Protein AF-A0A0D0AQ01-F1 (afdb_monomer_lite)

pLDDT: mean 83.0, std 16.98, range [31.17, 97.81]

Radius of gyration: 23.84 Å; chains: 1; bounding box: 64×57×67 Å

Secondary structure (DSSP, 8-state):
-EE-GGGSGGG-TT---TTTS-HHHHHHHHHHHHHTT---EEEE-S-EE--TT-SSSHHHHHHHTT-B-B-TTSPBPEEEES-----S--TTS---TT-HHHH-EEEE-B-TTSTTHHHHHHHHHHHHT-TTTS---SEEEE-STTT-----PPPPPPP-SPPPPTTS-S--------PPPPTT--TTS-SS----TTSSTTTTS--TT-B-TTS-BHHHHGGGHHHHHHHHHHHHHHHHSTTSPPEEEESS--TTGGGT-EEE--S-BSSHHHHHHHHHHHHIIIIIS---SEE-EET-SBS---HHHHHHHHHHHTTSSS-EE----SSTTPPP--TTSSHHHHHHHHHHHHHHHHTHHHHHHHHHHHHHH---SS-SS-SS-------STT-S-------SS----S--

InterPro domains:
  IPR000322 Glycoside hydrolase family 31, TIM barrel domain [PF01055] (1-365)
  IPR017853 Glycoside hydrolase superfamily [SSF51445] (2-373)
  IPR048395 Glycosyl hydrolase family 31, C-terminal domain [PF21365] (379-410)

Organism: NCBI:txid944289

Sequence (412 aa):
MWNDIDYMQGRRIFTVDPSYFPLPRMREIVQYLHAHNQKYILMADPAVAYAPGEGSGPYDRGTQMDIWMKMPNGSAEFALAWPGKVSGYSPESYIPAHSELLISGVTHCPDWFHPDIQDYWTNKFRLFYNATDGIDIDGAWIDMNEPSNAQQMALPPPRTAPVPDPTTPIFGESPSSLRKRDDGINLLNPPYPIENAAGDLSMKTSWTNATHANGLVEYDTHNLYGTMMSVAARDAMLARRPGLRTLVITRSTFAGAGAHVGKWLGDNFSSWGQYRLSIAGVLGMAGMFQISMVGTDICGYAEIAASTLWAGWAMLGRFYPFMRCMTAHNADTSIGQEFYCWPVIAHAARNVLNVRYRLMYYFFSAFHQANFDSIPVVQALCPSILISPVTEESSTSVTIYLPKHTFHDFQD

Foldseek 3Di:
DEDELQQACQSAPLHGNCPPNNFVVLLVVQVVCVVVVHFYEYEDEQWHADDPDPCPHLNVVCVVLVQFWAFPVRDGFKFWDRRDDPPPDDPPDDDPPLCSVNRTGITTGGFLPRPCVLVSLLVSCLQACPSPHHNPGQAYEYECFLVFGPDADDDDDDDPDDDDDPPPDPDDPDPDDDDDDDPPADQQDGPDDDPDPQGTPPRRHTRQQTAHPVGDGCSVCSLCRQLSVQQSNQVSSCSNPPPDHYAYETDRDDQPSLLRYAYEPPAFAQDLVSLVVQLVVLQCCQPPSVNQQYGYAQSGQADHDDPVSNLLSLQVLLLHSHRHHDQHPHDPPGDGPDQPPDPSSVVSNVVSVVVSVVCVVVSVVLVVCCNPVVRGSDHDQDDDDDDFGDSDPPDPDGDDDDDPDDDDDPVD

Structure (mmCIF, N/CA/C/O backbone):
data_AF-A0A0D0AQ01-F1
#
_entry.id   AF-A0A0D0AQ01-F1
#
loop_
_atom_site.group_PDB
_atom_site.id
_atom_site.type_symbol
_atom_site.label_atom_id
_atom_site.label_alt_id
_atom_site.label_comp_id
_atom_site.label_asym_id
_atom_site.label_entity_id
_atom_site.label_seq_id
_atom_site.pdbx_PDB_ins_code
_atom_site.Cartn_x
_atom_site.Cartn_y
_atom_site.Cartn_z
_atom_site.occupancy
_atom_site.B_iso_or_equiv
_atom_site.auth_seq_id
_atom_site.auth_comp_id
_atom_site.auth_asym_id
_atom_site.auth_atom_id
_atom_site.pdbx_PDB_model_num
ATOM 1 N N . MET A 1 1 ? 4.906 -7.886 12.547 1.00 90.12 1 MET A N 1
ATOM 2 C CA . MET A 1 1 ? 5.955 -6.850 12.606 1.00 90.12 1 MET A CA 1
ATOM 3 C C . MET A 1 1 ? 6.165 -6.322 11.200 1.00 90.12 1 MET A C 1
ATOM 5 O O . MET A 1 1 ? 5.986 -7.098 10.265 1.00 90.12 1 MET A O 1
ATOM 9 N N . TRP A 1 2 ? 6.455 -5.032 11.073 1.00 89.88 2 TRP A N 1
ATOM 10 C CA . TRP A 1 2 ? 6.607 -4.341 9.796 1.00 89.88 2 TRP A CA 1
ATOM 11 C C . TRP A 1 2 ? 7.936 -3.596 9.799 1.00 89.88 2 TRP A C 1
ATOM 13 O O . TRP A 1 2 ? 8.328 -3.093 10.850 1.00 89.88 2 TRP A O 1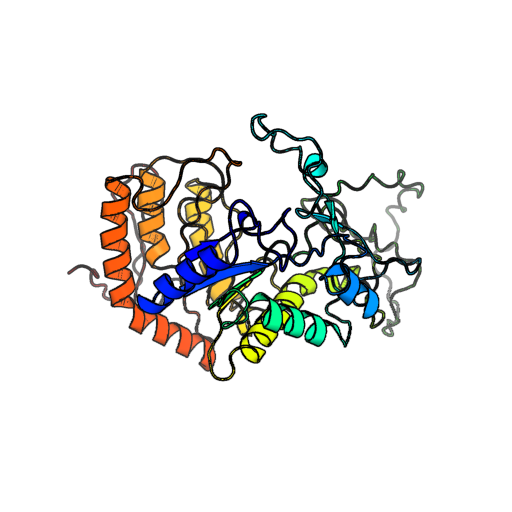
ATOM 23 N N . ASN A 1 3 ? 8.585 -3.512 8.643 1.00 88.00 3 ASN A N 1
ATOM 24 C CA . ASN A 1 3 ? 9.682 -2.576 8.429 1.00 88.00 3 ASN A CA 1
ATOM 25 C C . ASN A 1 3 ? 9.366 -1.717 7.203 1.00 88.00 3 ASN A C 1
ATOM 27 O O . ASN A 1 3 ? 8.941 -2.243 6.167 1.00 88.00 3 ASN A O 1
ATOM 31 N N . ASP A 1 4 ? 9.591 -0.418 7.364 1.00 84.88 4 ASP A N 1
ATOM 32 C CA . ASP A 1 4 ? 9.573 0.595 6.310 1.00 84.88 4 ASP A CA 1
ATOM 33 C C . ASP A 1 4 ? 10.855 0.507 5.450 1.00 84.88 4 ASP A C 1
ATOM 35 O O . ASP A 1 4 ? 11.637 -0.432 5.607 1.00 84.88 4 ASP A O 1
ATOM 39 N N . ILE A 1 5 ? 11.119 1.464 4.557 1.00 83.50 5 ILE A N 1
ATOM 40 C CA . ILE A 1 5 ? 12.296 1.525 3.670 1.00 83.50 5 ILE A CA 1
ATOM 41 C C . ILE A 1 5 ? 13.656 1.401 4.375 1.00 83.50 5 ILE A C 1
ATOM 43 O O . ILE A 1 5 ? 14.656 1.141 3.704 1.00 83.50 5 ILE A O 1
ATOM 47 N N . ASP A 1 6 ? 13.734 1.554 5.699 1.00 81.12 6 ASP A N 1
ATOM 48 C CA . ASP A 1 6 ? 14.983 1.497 6.469 1.00 81.12 6 ASP A CA 1
ATOM 49 C C . ASP A 1 6 ? 15.759 0.196 6.280 1.00 81.12 6 ASP A C 1
ATOM 51 O O . ASP A 1 6 ? 16.991 0.201 6.313 1.00 81.12 6 ASP A O 1
ATOM 55 N N . TYR A 1 7 ? 15.056 -0.919 6.044 1.00 84.38 7 TYR A N 1
ATOM 56 C CA . TYR A 1 7 ? 15.716 -2.207 5.836 1.00 84.38 7 TYR A CA 1
ATOM 57 C C . TYR A 1 7 ? 16.525 -2.254 4.538 1.00 84.38 7 TYR A C 1
ATOM 59 O O . TYR A 1 7 ? 17.407 -3.102 4.409 1.00 84.38 7 TYR A O 1
ATOM 67 N N . MET A 1 8 ? 16.225 -1.387 3.570 1.00 85.62 8 MET A N 1
ATOM 68 C CA . MET A 1 8 ? 16.802 -1.410 2.232 1.00 85.62 8 MET A CA 1
ATOM 69 C C . MET A 1 8 ? 18.134 -0.653 2.175 1.00 85.62 8 MET A C 1
ATOM 71 O O . MET A 1 8 ? 18.255 0.493 2.621 1.00 85.62 8 MET A O 1
ATOM 75 N N . GLN A 1 9 ? 19.126 -1.235 1.498 1.00 83.62 9 GLN A N 1
ATOM 76 C CA . GLN A 1 9 ? 20.416 -0.584 1.285 1.00 83.62 9 GLN A CA 1
ATOM 77 C C . GLN A 1 9 ? 20.253 0.625 0.361 1.00 83.62 9 GLN A C 1
ATOM 79 O O . GLN A 1 9 ? 20.014 0.475 -0.840 1.00 83.62 9 GLN A O 1
ATOM 84 N N . GLY A 1 10 ? 20.404 1.830 0.915 1.00 76.94 10 GLY A N 1
ATOM 85 C CA . GLY A 1 10 ? 20.182 3.067 0.163 1.00 76.94 10 GLY A CA 1
ATOM 86 C C . GLY A 1 10 ? 18.766 3.165 -0.411 1.00 76.94 10 GLY A C 1
ATOM 87 O O . GLY A 1 10 ? 18.600 3.732 -1.487 1.00 76.94 10 GLY A O 1
ATOM 88 N N . ARG A 1 11 ? 17.772 2.567 0.272 1.00 82.19 11 ARG A N 1
ATOM 89 C CA . ARG A 1 11 ? 16.348 2.603 -0.106 1.00 82.19 11 ARG A CA 1
ATOM 90 C C . ARG A 1 11 ? 16.062 1.944 -1.461 1.00 82.19 11 ARG A C 1
ATOM 92 O O . ARG A 1 11 ? 15.076 2.234 -2.122 1.00 82.19 11 ARG A O 1
ATOM 99 N N . ARG A 1 12 ? 16.946 1.039 -1.896 1.00 85.62 12 ARG A N 1
ATOM 100 C CA . ARG A 1 12 ? 16.795 0.278 -3.141 1.00 85.62 12 ARG A CA 1
ATOM 101 C C . ARG A 1 12 ? 15.982 -0.985 -2.885 1.00 85.62 12 ARG A C 1
ATOM 103 O O . ARG A 1 12 ? 16.380 -1.820 -2.069 1.00 85.62 12 ARG A O 1
ATOM 110 N N . ILE A 1 13 ? 14.889 -1.160 -3.621 1.00 90.56 13 ILE A N 1
ATOM 111 C CA . ILE A 1 13 ? 14.048 -2.355 -3.506 1.00 90.56 13 ILE A CA 1
ATOM 112 C C . ILE A 1 13 ? 14.848 -3.642 -3.753 1.00 90.56 13 ILE A C 1
ATOM 114 O O . ILE A 1 13 ? 15.811 -3.660 -4.522 1.00 90.56 13 ILE A O 1
ATOM 118 N N . PHE A 1 14 ? 14.432 -4.731 -3.105 1.00 92.88 14 PHE A N 1
ATOM 119 C CA . PHE A 1 14 ? 15.094 -6.042 -3.173 1.00 92.88 14 PHE A CA 1
ATOM 120 C C . PHE A 1 14 ? 16.563 -6.040 -2.716 1.00 92.88 14 PHE A C 1
ATOM 122 O O . PHE A 1 14 ? 17.370 -6.845 -3.184 1.00 92.88 14 PHE A O 1
ATOM 129 N N . THR A 1 15 ? 16.909 -5.154 -1.782 1.00 90.50 15 THR A N 1
ATOM 130 C CA . THR A 1 15 ? 18.204 -5.143 -1.093 1.00 90.50 15 THR A CA 1
ATOM 131 C C . THR A 1 15 ? 18.003 -5.097 0.419 1.00 90.50 15 THR A C 1
ATOM 133 O O . THR A 1 15 ? 16.916 -4.776 0.899 1.00 90.50 15 THR A O 1
ATOM 136 N N . VAL A 1 16 ? 19.055 -5.417 1.172 1.00 88.56 16 VAL A N 1
ATOM 137 C CA . VAL A 1 16 ? 19.095 -5.249 2.629 1.00 88.56 16 VAL A CA 1
ATOM 138 C C . VAL A 1 16 ? 20.312 -4.426 3.015 1.00 88.56 16 VAL A C 1
ATOM 140 O O . VAL A 1 16 ? 21.391 -4.633 2.457 1.00 88.56 16 VAL A O 1
ATOM 143 N N . ASP A 1 17 ? 20.159 -3.503 3.958 1.00 85.00 17 ASP A N 1
ATOM 144 C CA . ASP A 1 17 ? 21.281 -2.745 4.496 1.00 85.00 17 ASP A CA 1
ATOM 145 C C . ASP A 1 17 ? 22.191 -3.678 5.318 1.00 85.00 17 ASP A C 1
ATOM 147 O O . ASP A 1 17 ? 21.757 -4.216 6.338 1.00 85.00 17 ASP A O 1
ATOM 151 N N . PRO A 1 18 ? 23.453 -3.902 4.914 1.00 82.75 18 PRO A N 1
ATOM 152 C CA . PRO A 1 18 ? 24.321 -4.860 5.592 1.00 82.75 18 PRO A CA 1
ATOM 153 C C . PRO A 1 18 ? 24.793 -4.386 6.974 1.00 82.75 18 PRO A C 1
ATOM 155 O O . PRO A 1 18 ? 25.245 -5.213 7.765 1.00 82.75 18 PRO A O 1
ATOM 158 N N . SER A 1 19 ? 24.714 -3.086 7.263 1.00 80.00 19 SER A N 1
ATOM 159 C CA . SER A 1 19 ? 25.162 -2.495 8.525 1.00 80.00 19 SER A CA 1
ATOM 160 C C . SER A 1 19 ? 24.052 -2.521 9.571 1.00 80.00 19 SER A C 1
ATOM 162 O O . SER A 1 19 ? 24.294 -2.910 10.712 1.00 80.00 19 SER A O 1
ATOM 164 N N . TYR A 1 20 ? 22.836 -2.132 9.182 1.00 77.75 20 TYR A N 1
ATOM 165 C CA . TYR A 1 20 ? 21.701 -1.991 10.099 1.00 77.75 20 TYR A CA 1
ATOM 166 C C . TYR A 1 20 ? 20.752 -3.195 10.076 1.00 77.75 20 TYR A C 1
ATOM 168 O O . TYR A 1 20 ? 20.225 -3.581 11.119 1.00 77.75 20 TYR A O 1
ATOM 176 N N . PHE A 1 21 ? 20.574 -3.830 8.915 1.00 88.88 21 PHE A N 1
ATOM 177 C CA . PHE A 1 21 ? 19.630 -4.933 8.704 1.00 88.88 21 PHE A CA 1
ATOM 178 C C . PHE A 1 21 ? 20.293 -6.144 8.016 1.00 88.88 21 PHE A C 1
ATOM 180 O O . PHE A 1 21 ? 19.792 -6.638 7.000 1.00 88.88 21 PHE A O 1
ATOM 187 N N . PRO A 1 22 ? 21.421 -6.667 8.545 1.00 89.69 22 PRO A N 1
ATOM 188 C CA . PRO A 1 22 ? 22.139 -7.762 7.904 1.00 89.69 22 PRO A CA 1
ATOM 189 C C . PRO A 1 22 ? 21.241 -8.994 7.745 1.00 89.69 22 PRO A C 1
ATOM 191 O O . PRO A 1 22 ? 20.585 -9.430 8.696 1.00 89.69 22 PRO A O 1
ATOM 194 N N . LEU A 1 23 ? 21.258 -9.594 6.548 1.00 91.38 23 LEU A N 1
ATOM 195 C CA . LEU A 1 23 ? 20.363 -10.696 6.173 1.00 91.38 23 LEU A CA 1
ATOM 196 C C . LEU A 1 23 ? 20.296 -11.836 7.210 1.00 91.38 23 LEU A C 1
ATOM 198 O O . LEU A 1 23 ? 19.182 -12.243 7.540 1.00 91.38 23 LEU A O 1
ATOM 202 N N . PRO A 1 24 ? 21.414 -12.338 7.785 1.00 92.62 24 PRO A N 1
ATOM 203 C CA . PRO A 1 24 ? 21.339 -13.391 8.799 1.00 92.62 24 PRO A CA 1
ATOM 204 C C . PRO A 1 24 ? 20.508 -12.991 10.026 1.00 92.62 24 PRO A C 1
ATOM 206 O O . PRO A 1 24 ? 19.704 -13.786 10.502 1.00 92.62 24 PRO A O 1
ATOM 209 N N . ARG A 1 25 ? 20.627 -11.740 10.492 1.00 91.50 25 ARG A N 1
ATOM 210 C CA . ARG A 1 25 ? 19.858 -11.235 11.641 1.00 91.50 25 ARG A CA 1
ATOM 211 C C . ARG A 1 25 ? 18.390 -11.033 11.308 1.00 91.50 25 ARG A C 1
ATOM 213 O O . ARG A 1 25 ? 17.532 -11.396 12.104 1.00 91.50 25 ARG A O 1
ATOM 220 N N . MET A 1 26 ? 18.090 -10.520 10.117 1.00 93.94 26 MET A N 1
ATOM 221 C CA . MET A 1 26 ? 16.706 -10.404 9.650 1.00 93.94 26 MET A CA 1
ATOM 222 C C . MET A 1 26 ? 16.022 -11.770 9.611 1.00 93.94 26 MET A C 1
ATOM 224 O O . MET A 1 26 ? 14.886 -11.912 10.056 1.00 93.94 26 MET A O 1
ATOM 228 N N . ARG A 1 27 ? 16.736 -12.802 9.157 1.00 95.19 27 ARG A N 1
ATOM 229 C CA . ARG A 1 27 ? 16.229 -14.176 9.144 1.00 95.19 27 ARG A CA 1
ATOM 230 C C . ARG A 1 27 ? 16.009 -14.740 10.543 1.00 95.19 27 ARG A C 1
ATOM 232 O O . ARG A 1 27 ? 14.974 -15.360 10.760 1.00 95.19 27 ARG A O 1
ATOM 239 N N . GLU A 1 28 ? 16.919 -14.499 11.487 1.00 94.75 28 GLU A N 1
ATOM 240 C CA . GLU A 1 28 ? 16.725 -14.874 12.897 1.00 94.75 28 GLU A CA 1
ATOM 241 C C . GLU A 1 28 ? 15.458 -14.229 13.482 1.00 94.75 28 GLU A C 1
ATOM 243 O O . GLU A 1 28 ? 14.661 -14.911 14.128 1.00 94.75 28 GLU A O 1
ATOM 248 N N . ILE A 1 29 ? 15.226 -12.939 13.208 1.00 94.69 29 ILE A N 1
ATOM 249 C CA . ILE A 1 29 ? 14.021 -12.221 13.649 1.00 94.69 29 ILE A CA 1
ATOM 250 C C . ILE A 1 29 ? 12.768 -12.854 13.041 1.00 94.69 29 ILE A C 1
ATOM 252 O O . ILE A 1 29 ? 11.823 -13.159 13.764 1.00 94.69 29 ILE A O 1
ATOM 256 N N . VAL A 1 30 ? 12.753 -13.094 11.730 1.00 96.38 30 VAL A N 1
ATOM 257 C CA . VAL A 1 30 ? 11.602 -13.703 11.047 1.00 96.38 30 VAL A CA 1
ATOM 258 C C . VAL A 1 30 ? 11.320 -15.109 11.576 1.00 96.38 30 VAL A C 1
ATOM 260 O O . VAL A 1 30 ? 10.174 -15.421 11.891 1.00 96.38 30 VAL A O 1
ATOM 263 N N . GLN A 1 31 ? 12.353 -15.932 11.762 1.00 95.94 31 GLN A N 1
ATOM 264 C CA . GLN A 1 31 ? 12.218 -17.268 12.346 1.00 95.94 31 GLN A CA 1
ATOM 265 C C . GLN A 1 31 ? 11.660 -17.211 13.768 1.00 95.94 31 GLN A C 1
ATOM 267 O O . GLN A 1 31 ? 10.770 -17.991 14.106 1.00 95.94 31 GLN A O 1
ATOM 272 N N . TYR A 1 32 ? 12.132 -16.269 14.589 1.00 97.44 32 TYR A N 1
ATOM 273 C CA . TYR A 1 32 ? 11.589 -16.043 15.923 1.00 97.44 32 TYR A CA 1
ATOM 274 C C . TYR A 1 32 ? 10.103 -15.668 15.861 1.00 97.44 32 TYR A C 1
ATOM 276 O O . TYR A 1 32 ? 9.296 -16.278 16.562 1.00 97.44 32 TYR A O 1
ATOM 284 N N . LEU A 1 33 ? 9.720 -14.722 14.997 1.00 97.50 33 LEU A N 1
ATOM 285 C CA . LEU A 1 33 ? 8.322 -14.320 14.817 1.00 97.50 33 LEU A CA 1
ATOM 286 C C . LEU A 1 33 ? 7.455 -15.519 14.406 1.00 97.50 33 LEU A C 1
ATOM 288 O O . LEU A 1 33 ? 6.416 -15.770 15.017 1.00 97.50 33 LEU A O 1
ATOM 292 N N . HIS A 1 34 ? 7.892 -16.300 13.418 1.00 96.81 34 HIS A N 1
ATOM 293 C CA . HIS A 1 34 ? 7.161 -17.477 12.946 1.00 96.81 34 HIS A CA 1
ATOM 294 C C . HIS A 1 34 ? 7.027 -18.558 14.020 1.00 96.81 34 HIS A C 1
ATOM 296 O O . HIS A 1 34 ? 5.939 -19.110 14.179 1.00 96.81 34 HIS A O 1
ATOM 302 N N . ALA A 1 35 ? 8.076 -18.803 14.811 1.00 97.81 35 ALA A N 1
ATOM 303 C CA . ALA A 1 35 ? 8.041 -19.740 15.937 1.00 97.81 35 ALA A CA 1
ATOM 304 C C . ALA A 1 35 ? 7.050 -19.324 17.043 1.00 97.81 35 ALA A C 1
ATOM 306 O O . ALA A 1 35 ? 6.582 -20.174 17.798 1.00 97.81 35 ALA A O 1
ATOM 307 N N . HIS A 1 36 ? 6.686 -18.038 17.111 1.00 97.81 36 HIS A N 1
ATOM 308 C CA . HIS A 1 36 ? 5.729 -17.482 18.074 1.00 97.81 36 HIS A CA 1
ATOM 309 C C . HIS A 1 36 ? 4.366 -17.143 17.445 1.00 97.81 36 HIS A C 1
ATOM 311 O O . HIS A 1 36 ? 3.609 -16.345 17.998 1.00 97.81 36 HIS A O 1
ATOM 317 N N . ASN A 1 37 ? 4.025 -17.748 16.299 1.00 96.44 37 ASN A N 1
ATOM 318 C CA . ASN A 1 37 ? 2.776 -17.506 15.560 1.00 96.44 37 ASN A CA 1
ATOM 319 C C . ASN A 1 37 ? 2.558 -16.034 15.156 1.00 96.44 37 ASN A C 1
ATOM 321 O O . ASN A 1 37 ? 1.427 -15.595 14.941 1.00 96.44 37 ASN A O 1
ATOM 325 N N . GLN A 1 38 ? 3.637 -15.266 15.030 1.00 96.62 38 GLN A N 1
ATOM 326 C CA . GLN A 1 38 ? 3.623 -13.902 14.520 1.00 96.62 38 GLN A CA 1
ATOM 327 C C . GLN A 1 38 ? 3.947 -13.893 13.022 1.00 96.62 38 GLN A C 1
ATOM 329 O O . GLN A 1 38 ? 4.363 -14.894 12.438 1.00 96.62 38 GLN A O 1
ATOM 334 N N . LYS A 1 39 ? 3.687 -12.750 12.385 1.00 96.19 39 LYS A N 1
ATOM 335 C CA . LYS A 1 39 ? 3.800 -12.558 10.936 1.00 96.19 39 LYS A CA 1
ATOM 336 C C . LYS A 1 39 ? 4.698 -11.378 10.610 1.00 96.19 39 LYS A C 1
ATOM 338 O O . LYS A 1 39 ? 4.761 -10.418 11.393 1.00 96.19 39 LYS A O 1
ATOM 343 N N . TYR A 1 40 ? 5.355 -11.441 9.460 1.00 96.06 40 TYR A N 1
ATOM 344 C CA . TYR A 1 40 ? 6.281 -10.411 9.002 1.00 96.06 40 TYR A CA 1
ATOM 345 C C . TYR A 1 40 ? 5.846 -9.801 7.668 1.00 96.06 40 TYR A C 1
ATOM 347 O O . TYR A 1 40 ? 5.488 -10.528 6.746 1.00 96.06 40 TYR A O 1
ATOM 355 N N . ILE A 1 41 ? 5.830 -8.473 7.573 1.00 95.50 41 ILE A N 1
ATOM 356 C CA . ILE A 1 41 ? 5.405 -7.736 6.376 1.00 95.50 41 ILE A CA 1
ATOM 357 C C . ILE A 1 41 ? 6.484 -6.709 6.038 1.00 95.50 41 ILE A C 1
ATOM 359 O O . ILE A 1 41 ? 6.983 -6.027 6.930 1.00 95.50 41 ILE A O 1
ATOM 363 N N . LEU A 1 42 ? 6.836 -6.607 4.758 1.00 94.19 42 LEU A N 1
ATOM 364 C CA . LEU A 1 42 ? 7.813 -5.640 4.260 1.00 94.19 42 LEU A CA 1
ATOM 365 C C . LEU A 1 42 ? 7.202 -4.729 3.205 1.00 94.19 42 LEU A C 1
ATOM 367 O O . LEU A 1 42 ? 6.334 -5.162 2.440 1.00 94.19 42 LEU A O 1
ATOM 371 N N . MET A 1 43 ? 7.704 -3.496 3.159 1.00 90.06 43 MET A N 1
ATOM 372 C CA . MET A 1 43 ? 7.388 -2.548 2.099 1.00 90.06 43 MET A CA 1
ATOM 373 C C . MET A 1 43 ? 8.168 -2.819 0.810 1.00 90.06 43 MET A C 1
ATOM 375 O O . MET A 1 43 ? 9.323 -3.252 0.861 1.00 90.06 43 MET A O 1
ATOM 379 N N . ALA A 1 44 ? 7.551 -2.532 -0.333 1.00 90.56 44 ALA A N 1
ATOM 380 C CA . ALA A 1 44 ? 8.187 -2.445 -1.639 1.00 90.56 44 ALA A CA 1
ATOM 381 C C . ALA A 1 44 ? 7.566 -1.308 -2.470 1.00 90.56 44 ALA A C 1
ATOM 383 O O . ALA A 1 44 ? 6.354 -1.288 -2.688 1.00 90.56 44 ALA A O 1
ATOM 384 N N . ASP A 1 45 ? 8.419 -0.422 -2.981 1.00 91.06 45 ASP A N 1
ATOM 385 C CA . ASP A 1 45 ? 8.041 0.678 -3.874 1.00 91.06 45 ASP A CA 1
ATOM 386 C C . ASP A 1 45 ? 8.114 0.252 -5.353 1.00 91.06 45 ASP A C 1
ATOM 388 O O . ASP A 1 45 ? 8.829 -0.701 -5.690 1.00 91.06 45 ASP A O 1
ATOM 392 N N . PRO A 1 46 ? 7.416 0.941 -6.277 1.00 90.94 46 PRO A N 1
ATOM 393 C CA . PRO A 1 46 ? 7.574 0.706 -7.714 1.00 90.94 46 PRO A CA 1
ATOM 394 C C . PRO A 1 46 ? 8.933 1.174 -8.235 1.00 90.94 46 PRO A C 1
ATOM 396 O O . PRO A 1 46 ? 9.434 0.638 -9.219 1.00 90.94 46 PRO A O 1
ATOM 399 N N . ALA A 1 47 ? 9.517 2.189 -7.599 1.00 87.75 47 ALA A N 1
ATOM 400 C CA . ALA A 1 47 ? 10.653 2.921 -8.128 1.00 87.75 47 ALA A CA 1
ATOM 401 C C . ALA A 1 47 ? 11.939 2.077 -8.075 1.00 87.75 47 ALA A C 1
ATOM 403 O O . ALA A 1 47 ? 12.505 1.819 -7.009 1.00 87.75 47 ALA A O 1
ATOM 404 N N . VAL A 1 48 ? 12.436 1.655 -9.242 1.00 91.56 48 VAL A N 1
ATOM 405 C CA . VAL A 1 48 ? 13.680 0.884 -9.345 1.00 91.56 48 VAL A CA 1
ATOM 406 C C . VAL A 1 48 ? 14.862 1.832 -9.486 1.00 91.56 48 VAL A C 1
ATOM 408 O O . VAL A 1 48 ? 14.970 2.544 -10.479 1.00 91.56 48 VAL A O 1
ATOM 411 N N . ALA A 1 49 ? 15.772 1.819 -8.512 1.00 87.75 49 ALA A N 1
ATOM 412 C CA . ALA A 1 49 ? 16.987 2.635 -8.518 1.00 87.75 49 ALA A CA 1
ATOM 413 C C . ALA A 1 49 ? 17.817 2.451 -9.796 1.00 87.75 49 ALA A C 1
ATOM 415 O O . ALA A 1 49 ? 18.103 1.318 -10.177 1.00 87.75 49 ALA A O 1
ATOM 416 N N . TYR A 1 50 ? 18.289 3.540 -10.400 1.00 85.62 50 TYR A N 1
ATOM 417 C CA . TYR A 1 50 ? 19.301 3.482 -11.452 1.00 85.62 50 TYR A CA 1
ATOM 418 C C . TYR A 1 50 ? 20.629 2.980 -10.864 1.00 85.62 50 TYR A C 1
ATOM 420 O O . TYR A 1 50 ? 21.316 3.693 -10.128 1.00 85.62 50 TYR A O 1
ATOM 428 N N . ALA A 1 51 ? 20.985 1.734 -11.172 1.00 83.75 51 ALA A N 1
ATOM 429 C CA . ALA A 1 51 ? 22.170 1.063 -10.639 1.00 83.75 51 ALA A CA 1
ATOM 430 C C . ALA A 1 51 ? 22.767 0.098 -11.683 1.00 83.75 51 ALA A C 1
ATOM 432 O O . ALA A 1 51 ? 22.612 -1.118 -11.557 1.00 83.75 51 ALA A O 1
ATOM 433 N N . PRO A 1 52 ? 23.405 0.621 -12.748 1.00 84.06 52 PRO A N 1
ATOM 434 C CA . PRO A 1 52 ? 23.999 -0.208 -13.790 1.00 84.06 52 PRO A CA 1
ATOM 435 C C . PRO A 1 52 ? 25.225 -0.979 -13.288 1.00 84.06 52 PRO A C 1
ATOM 437 O O . PRO A 1 52 ? 26.047 -0.438 -12.545 1.00 84.06 52 PRO A O 1
ATOM 440 N N . GLY A 1 53 ? 25.409 -2.203 -13.786 1.00 81.88 53 GLY A N 1
ATOM 441 C CA . GLY A 1 53 ? 26.638 -2.982 -13.587 1.00 81.88 53 GLY A CA 1
ATOM 442 C C . GLY A 1 53 ? 26.639 -3.895 -12.358 1.00 81.88 53 GLY A C 1
ATOM 443 O O . GLY A 1 53 ? 27.694 -4.394 -11.970 1.00 81.88 53 GLY A O 1
ATOM 444 N N . GLU A 1 54 ? 25.473 -4.150 -11.766 1.00 82.00 54 GLU A N 1
ATOM 445 C CA . GLU A 1 54 ? 25.255 -5.131 -10.693 1.00 82.00 54 GLU A CA 1
ATOM 446 C C . GLU A 1 54 ? 24.940 -6.545 -11.234 1.00 82.00 54 GLU A C 1
ATOM 448 O O . GLU A 1 54 ? 24.768 -7.506 -10.480 1.00 82.00 54 GLU A O 1
ATOM 453 N N . GLY A 1 55 ? 24.851 -6.698 -12.556 1.00 78.94 55 GLY A N 1
ATOM 454 C CA . GLY A 1 55 ? 24.624 -7.949 -13.272 1.00 78.94 55 GLY A CA 1
ATOM 455 C C . GLY A 1 55 ? 23.175 -8.427 -13.185 1.00 78.94 55 GLY A C 1
ATOM 456 O O . GLY A 1 55 ? 22.412 -8.296 -14.140 1.00 78.94 55 GLY A O 1
ATOM 457 N N . SER A 1 56 ? 22.795 -9.014 -12.046 1.00 75.88 56 SER A N 1
ATOM 458 C CA . SER A 1 56 ? 21.449 -9.577 -11.802 1.00 75.88 56 SER A CA 1
ATOM 459 C C . SER A 1 56 ? 20.556 -8.692 -10.923 1.00 75.88 56 SER A C 1
ATOM 461 O O . SER A 1 56 ? 19.448 -9.093 -10.539 1.00 75.88 56 SER A O 1
ATOM 463 N N . GLY A 1 57 ? 21.021 -7.473 -10.628 1.00 87.31 57 GLY A N 1
ATOM 464 C CA . GLY A 1 57 ? 20.290 -6.474 -9.856 1.00 87.31 57 GLY A CA 1
ATOM 465 C C . GLY A 1 57 ? 18.919 -6.131 -10.462 1.00 87.31 57 GLY A C 1
ATOM 466 O O . GLY A 1 57 ? 18.621 -6.491 -11.608 1.00 87.31 57 GLY A O 1
ATOM 467 N N . PRO A 1 58 ? 18.023 -5.491 -9.693 1.00 92.38 58 PRO A N 1
ATOM 468 C CA . PRO A 1 58 ? 16.714 -5.059 -10.187 1.00 92.38 58 PRO A CA 1
ATOM 469 C C . PRO A 1 58 ? 16.803 -4.242 -11.484 1.00 92.38 58 PRO A C 1
ATOM 471 O O . PRO A 1 58 ? 16.178 -4.602 -12.480 1.00 92.38 58 PRO A O 1
ATOM 474 N N . TYR A 1 59 ? 17.667 -3.226 -11.510 1.00 91.81 59 TYR A N 1
ATOM 475 C CA . TYR A 1 59 ? 17.841 -2.342 -12.661 1.00 91.81 59 TYR A CA 1
ATOM 476 C C . TYR A 1 59 ? 18.370 -3.056 -13.911 1.00 91.81 59 TYR A C 1
ATOM 478 O O . TYR A 1 59 ? 17.760 -2.967 -14.977 1.00 91.81 59 TYR A O 1
ATOM 486 N N . ASP A 1 60 ? 19.475 -3.798 -13.793 1.00 91.94 60 ASP A N 1
ATOM 487 C CA . ASP A 1 60 ? 20.083 -4.467 -14.947 1.00 91.94 60 ASP A CA 1
ATOM 488 C C . ASP A 1 60 ? 19.136 -5.502 -15.556 1.00 91.94 60 ASP A C 1
ATOM 490 O O . ASP A 1 60 ? 19.003 -5.583 -16.777 1.00 91.94 60 ASP A O 1
ATOM 494 N N . ARG A 1 61 ? 18.420 -6.264 -14.716 1.00 93.50 61 ARG A N 1
ATOM 495 C CA . ARG A 1 61 ? 17.464 -7.259 -15.205 1.00 93.50 61 ARG A CA 1
ATOM 496 C C . ARG A 1 61 ? 16.239 -6.612 -15.846 1.00 93.50 61 ARG A C 1
ATOM 498 O O . ARG A 1 61 ? 15.810 -7.086 -16.892 1.00 93.50 61 ARG A O 1
ATOM 505 N N . GLY A 1 62 ? 15.698 -5.550 -15.251 1.00 94.19 62 GLY A N 1
ATOM 506 C CA . GLY A 1 62 ? 14.567 -4.834 -15.837 1.00 94.19 62 GLY A CA 1
ATOM 507 C C . GLY A 1 62 ? 14.934 -4.168 -17.166 1.00 94.19 62 GLY A C 1
ATOM 508 O O . GLY A 1 62 ? 14.181 -4.248 -18.129 1.00 94.19 62 GLY A O 1
ATOM 509 N N . THR A 1 63 ? 16.152 -3.633 -17.272 1.00 93.56 63 THR A N 1
ATOM 510 C CA . THR A 1 63 ? 16.676 -3.057 -18.520 1.00 93.56 63 THR A CA 1
ATOM 511 C C . THR A 1 63 ? 16.904 -4.119 -19.595 1.00 93.56 63 THR A C 1
ATOM 513 O O . THR A 1 63 ? 16.576 -3.887 -20.751 1.00 93.56 63 THR A O 1
ATOM 516 N N . GLN A 1 64 ? 17.406 -5.306 -19.237 1.00 94.00 64 GLN A N 1
ATOM 517 C CA . GLN A 1 64 ? 17.534 -6.432 -20.177 1.00 94.00 64 GLN A CA 1
ATOM 518 C C . GLN A 1 64 ? 16.185 -6.910 -20.727 1.00 94.00 64 GLN A C 1
ATOM 520 O O . GLN A 1 64 ? 16.136 -7.415 -21.844 1.00 94.00 64 GLN A O 1
ATOM 525 N N . MET A 1 65 ? 15.122 -6.805 -19.927 1.00 95.12 65 MET A N 1
ATOM 526 C CA . MET A 1 65 ? 13.765 -7.221 -20.295 1.00 95.12 65 MET A CA 1
ATOM 527 C C . MET A 1 65 ? 12.937 -6.084 -20.911 1.00 95.12 65 MET A C 1
ATOM 529 O O . MET A 1 65 ? 11.791 -6.310 -21.269 1.00 95.12 65 MET A O 1
ATOM 533 N N . ASP A 1 66 ? 13.505 -4.881 -21.011 1.00 95.12 66 ASP A N 1
ATOM 534 C CA . ASP A 1 66 ? 12.864 -3.674 -21.540 1.00 95.12 66 ASP A CA 1
ATOM 535 C C . ASP A 1 66 ? 11.517 -3.291 -20.887 1.00 95.12 66 ASP A C 1
ATOM 537 O O . ASP A 1 66 ? 10.641 -2.702 -21.511 1.00 95.12 66 ASP A O 1
ATOM 541 N N . ILE A 1 67 ? 11.364 -3.571 -19.589 1.00 95.94 67 ILE A N 1
ATOM 542 C CA . ILE A 1 67 ? 10.093 -3.436 -18.845 1.00 95.94 67 ILE A CA 1
ATOM 543 C C . ILE A 1 67 ? 9.817 -2.028 -18.282 1.00 95.94 67 ILE A C 1
ATOM 545 O O . ILE A 1 67 ? 9.059 -1.881 -17.323 1.00 95.94 67 ILE A O 1
ATOM 549 N N . TRP A 1 68 ? 10.475 -0.992 -18.795 1.00 95.06 68 TRP A N 1
ATOM 550 C CA . TRP A 1 68 ? 10.311 0.380 -18.300 1.00 95.06 68 TRP A CA 1
ATOM 551 C C . TRP A 1 68 ? 9.278 1.134 -19.131 1.00 95.06 68 TRP A C 1
ATOM 553 O O . TRP A 1 68 ? 9.272 0.995 -20.355 1.00 95.06 68 TRP A O 1
ATOM 563 N N . MET A 1 69 ? 8.490 2.006 -18.494 1.00 94.44 69 MET A N 1
ATOM 564 C CA . MET A 1 69 ? 7.706 3.001 -19.236 1.00 94.44 69 MET A CA 1
ATOM 565 C C . MET A 1 69 ? 8.639 3.850 -20.110 1.00 94.44 69 MET A C 1
ATOM 567 O O . MET A 1 69 ? 9.806 4.070 -19.763 1.00 94.44 69 MET A O 1
ATOM 571 N N . LYS A 1 70 ? 8.164 4.288 -21.278 1.00 92.19 70 LYS A N 1
ATOM 572 C CA . LYS A 1 70 ? 8.995 4.953 -22.291 1.00 92.19 70 LYS A CA 1
ATOM 573 C C . LYS A 1 70 ? 8.544 6.380 -22.540 1.00 92.19 70 LYS A C 1
ATOM 575 O O . LYS A 1 70 ? 7.370 6.638 -22.778 1.00 92.19 70 LYS A O 1
ATOM 580 N N . MET A 1 71 ? 9.493 7.305 -22.592 1.00 89.44 71 MET A N 1
ATOM 581 C CA . MET A 1 71 ? 9.251 8.659 -23.086 1.00 89.44 71 MET A CA 1
ATOM 582 C C . MET A 1 71 ? 9.047 8.650 -24.614 1.00 89.44 71 MET A C 1
ATOM 584 O O . MET A 1 71 ? 9.522 7.732 -25.285 1.00 89.44 71 MET A O 1
ATOM 588 N N . PRO A 1 72 ? 8.431 9.691 -25.213 1.00 83.25 72 PRO A N 1
ATOM 589 C CA . PRO A 1 72 ? 8.185 9.751 -26.663 1.00 83.25 72 PRO A CA 1
ATOM 590 C C . PRO A 1 72 ? 9.429 9.621 -27.559 1.00 83.25 72 PRO A C 1
ATOM 592 O O . PRO A 1 72 ? 9.321 9.285 -28.733 1.00 83.25 72 PRO A O 1
ATOM 595 N N . ASN A 1 73 ? 10.619 9.896 -27.023 1.00 83.00 73 ASN A N 1
ATOM 596 C CA . ASN A 1 73 ? 11.905 9.726 -27.709 1.00 83.00 73 ASN A CA 1
ATOM 597 C C . ASN A 1 73 ? 12.454 8.280 -27.636 1.00 83.00 73 ASN A C 1
ATOM 599 O O . ASN A 1 73 ? 13.560 8.031 -28.113 1.00 83.00 73 ASN A O 1
ATOM 603 N N . GLY A 1 74 ? 11.728 7.350 -27.008 1.00 85.75 74 GLY A N 1
ATOM 604 C CA . GLY A 1 74 ? 12.111 5.952 -26.804 1.00 85.75 74 GLY A CA 1
ATOM 605 C C . GLY A 1 74 ? 13.014 5.686 -25.593 1.00 85.75 74 GLY A C 1
ATOM 606 O O . GLY A 1 74 ? 13.312 4.525 -25.308 1.00 85.75 74 GLY A O 1
ATOM 607 N N . SER A 1 75 ? 13.457 6.711 -24.854 1.00 88.25 75 SER A N 1
ATOM 608 C CA . SER A 1 75 ? 14.227 6.491 -23.624 1.00 88.25 75 SER A CA 1
ATOM 609 C C . SER A 1 75 ? 13.328 5.980 -22.500 1.00 88.25 75 SER A C 1
ATOM 611 O O . SER A 1 75 ? 12.153 6.336 -22.443 1.00 88.25 75 SER A O 1
ATOM 613 N N . ALA A 1 76 ? 13.882 5.194 -21.576 1.00 87.94 76 ALA A N 1
ATOM 614 C CA . ALA A 1 76 ? 13.167 4.831 -20.356 1.00 87.94 76 ALA A CA 1
ATOM 615 C C . ALA A 1 76 ? 12.789 6.096 -19.571 1.00 87.94 76 ALA A C 1
ATOM 617 O O . ALA A 1 76 ? 13.620 6.987 -19.379 1.00 87.94 76 ALA A O 1
ATOM 618 N N . GLU A 1 77 ? 11.537 6.173 -19.140 1.00 86.25 77 GLU A N 1
ATOM 619 C CA . GLU A 1 77 ? 11.070 7.206 -18.231 1.00 86.25 77 GLU A CA 1
ATOM 620 C C . GLU A 1 77 ? 11.821 7.103 -16.908 1.00 86.25 77 GLU A C 1
ATOM 622 O O . GLU A 1 77 ? 12.045 6.003 -16.397 1.00 86.25 77 GLU A O 1
ATOM 627 N N . PHE A 1 78 ? 12.199 8.250 -16.352 1.00 83.69 78 PHE A N 1
ATOM 628 C CA . PHE A 1 78 ? 12.816 8.327 -15.040 1.00 83.69 78 PHE A CA 1
ATOM 629 C C . PHE A 1 78 ? 11.965 9.167 -14.085 1.00 83.69 78 PHE A C 1
ATOM 631 O O . PHE A 1 78 ? 11.321 10.135 -14.487 1.00 83.69 78 PHE A O 1
ATOM 638 N N . ALA A 1 79 ? 12.030 8.819 -12.806 1.00 80.19 79 ALA A N 1
ATOM 639 C CA . ALA A 1 79 ? 11.437 9.551 -11.696 1.00 80.19 79 ALA A CA 1
ATOM 640 C C . ALA A 1 79 ? 12.485 9.767 -10.597 1.00 80.19 79 ALA A C 1
ATOM 642 O O . ALA A 1 79 ? 13.483 9.043 -10.516 1.00 80.19 79 ALA A O 1
ATOM 643 N N . LEU A 1 80 ? 12.261 10.757 -9.737 1.00 80.00 80 LEU A N 1
ATOM 644 C CA . LEU A 1 80 ? 13.017 10.927 -8.501 1.00 80.00 80 LEU A CA 1
ATOM 645 C C . LEU A 1 80 ? 12.219 10.319 -7.351 1.00 80.00 80 LEU A C 1
ATOM 647 O O . LEU A 1 80 ? 11.063 10.673 -7.145 1.00 80.00 80 LEU A O 1
ATOM 651 N N . ALA A 1 81 ? 12.829 9.403 -6.611 1.00 78.69 81 ALA A N 1
ATOM 652 C CA . ALA A 1 81 ? 12.218 8.774 -5.443 1.00 78.69 81 ALA A CA 1
ATOM 653 C C . ALA A 1 81 ? 13.297 8.443 -4.401 1.00 78.69 81 ALA A C 1
ATOM 655 O O . ALA A 1 81 ? 14.469 8.773 -4.591 1.00 78.69 81 ALA A O 1
ATOM 656 N N . TRP A 1 82 ? 12.918 7.750 -3.325 1.00 73.50 82 TRP A N 1
ATOM 657 C CA . TRP A 1 82 ? 13.804 7.362 -2.220 1.00 73.50 82 TRP A CA 1
ATOM 658 C C . TRP A 1 82 ? 15.168 6.757 -2.601 1.00 73.50 82 TRP A C 1
ATOM 660 O O . TRP A 1 82 ? 16.148 7.071 -1.921 1.00 73.50 82 TRP A O 1
ATOM 670 N N . PRO A 1 83 ? 15.291 5.882 -3.623 1.00 68.88 83 PRO A N 1
ATOM 671 C CA . PRO A 1 83 ? 16.554 5.217 -3.903 1.00 68.88 83 PRO A CA 1
ATOM 672 C C . PRO A 1 83 ? 17.575 6.183 -4.511 1.00 68.88 83 PRO A C 1
ATOM 674 O O . PRO A 1 83 ? 17.447 6.571 -5.670 1.00 68.88 83 PRO A O 1
ATOM 677 N N . GLY A 1 84 ? 18.631 6.523 -3.766 1.00 53.84 84 GLY A N 1
ATOM 678 C CA . GLY A 1 84 ? 19.652 7.472 -4.208 1.00 53.84 84 GLY A CA 1
ATOM 679 C C . GLY A 1 84 ? 20.940 7.423 -3.394 1.00 53.84 84 GLY A C 1
ATOM 680 O O . GLY A 1 84 ? 20.961 7.064 -2.218 1.00 53.84 84 GLY A O 1
ATOM 681 N N . LYS A 1 85 ? 22.063 7.762 -4.038 1.00 44.12 85 LYS A N 1
ATOM 682 C CA . LYS A 1 85 ? 23.376 7.794 -3.391 1.00 44.12 85 LYS A CA 1
ATOM 683 C C . LYS A 1 85 ? 23.440 9.030 -2.491 1.00 44.12 85 LYS A C 1
ATOM 685 O O . LYS A 1 85 ? 23.745 10.118 -2.967 1.00 44.12 85 LYS A O 1
ATOM 690 N N . VAL A 1 86 ? 23.227 8.856 -1.190 1.00 44.66 86 VAL A N 1
ATOM 691 C CA . VAL A 1 86 ? 23.625 9.851 -0.183 1.00 44.66 86 VAL A CA 1
ATOM 692 C C . VAL A 1 86 ? 25.158 9.851 -0.104 1.00 44.66 86 VAL A C 1
ATOM 694 O O . VAL A 1 86 ? 25.753 9.322 0.831 1.00 44.66 86 VAL A O 1
ATOM 697 N N . SER A 1 87 ? 25.854 10.356 -1.128 1.00 31.17 87 SER A N 1
ATOM 698 C CA . SER A 1 87 ? 27.295 10.587 -1.009 1.00 31.17 87 SER A CA 1
ATOM 699 C C . SER A 1 87 ? 27.517 11.950 -0.365 1.00 31.17 87 SER A C 1
ATOM 701 O O . SER A 1 87 ? 27.441 12.971 -1.043 1.00 31.17 87 SER A O 1
ATOM 703 N N . GLY A 1 88 ? 27.802 11.948 0.939 1.00 37.16 88 GLY A N 1
ATOM 704 C CA . GLY A 1 88 ? 28.322 13.117 1.653 1.00 37.16 88 GLY A CA 1
ATOM 705 C C . GLY A 1 88 ? 27.418 13.737 2.718 1.00 37.16 88 GLY A C 1
ATOM 706 O O . GLY A 1 88 ? 27.769 14.802 3.216 1.00 37.16 88 GLY A O 1
ATOM 707 N N . TYR A 1 89 ? 26.300 13.110 3.096 1.00 39.78 89 TYR A N 1
ATOM 708 C CA . TYR A 1 89 ? 25.431 13.652 4.145 1.00 39.78 89 TYR A CA 1
ATOM 709 C C . TYR A 1 89 ? 25.693 12.973 5.495 1.00 39.78 89 TYR A C 1
ATOM 711 O O . TYR A 1 89 ? 25.675 11.746 5.596 1.00 39.78 89 TYR A O 1
ATOM 719 N N . SER A 1 90 ? 25.983 13.781 6.518 1.00 33.47 90 SER A N 1
ATOM 720 C CA . SER A 1 90 ? 26.127 13.328 7.904 1.00 33.47 90 SER A CA 1
ATOM 721 C C . SER A 1 90 ? 24.732 13.202 8.547 1.00 33.47 90 SER A C 1
ATOM 723 O O . SER A 1 90 ? 23.906 14.098 8.343 1.00 33.47 90 SER A O 1
ATOM 725 N N . PRO A 1 91 ? 24.464 12.152 9.351 1.00 41.69 91 PRO A N 1
ATOM 726 C CA . PRO A 1 91 ? 23.182 11.954 10.041 1.00 41.69 91 PRO A CA 1
ATOM 727 C C . PRO A 1 91 ? 22.813 13.050 11.059 1.00 41.69 91 PRO A C 1
ATOM 729 O O . PRO A 1 91 ? 21.733 13.012 11.636 1.00 41.69 91 PRO A O 1
ATOM 732 N N . GLU A 1 92 ? 23.698 14.013 11.326 1.00 34.94 92 GLU A N 1
ATOM 733 C CA . GLU A 1 92 ? 23.564 14.966 12.438 1.00 34.94 92 GLU A CA 1
ATOM 734 C C . GLU A 1 92 ? 22.899 16.296 12.045 1.00 34.94 92 GLU A C 1
ATOM 736 O O . GLU A 1 92 ? 22.795 17.204 12.870 1.00 34.94 92 GLU A O 1
ATOM 741 N N . SER A 1 93 ? 22.445 16.451 10.799 1.00 37.38 93 SER A N 1
ATOM 742 C CA . SER A 1 93 ? 21.892 17.720 10.312 1.00 37.38 93 SER A CA 1
ATOM 743 C C . SER A 1 93 ? 20.395 17.626 10.015 1.00 37.38 93 SER A C 1
ATOM 745 O O . SER A 1 93 ? 19.967 16.900 9.125 1.00 37.38 93 SER A O 1
ATOM 747 N N . TYR A 1 94 ? 19.609 18.396 10.779 1.00 38.81 94 TYR A N 1
ATOM 748 C CA . TYR A 1 94 ? 18.170 18.602 10.600 1.00 38.81 94 TYR A CA 1
ATOM 749 C C . TYR A 1 94 ? 17.833 18.885 9.131 1.00 38.81 94 TYR A C 1
ATOM 751 O O . TYR A 1 94 ? 18.339 19.842 8.541 1.00 38.81 94 TYR A O 1
ATOM 759 N N . ILE A 1 95 ? 16.967 18.053 8.559 1.00 43.91 95 ILE A N 1
ATOM 760 C CA . ILE A 1 95 ? 16.494 18.173 7.187 1.00 43.91 95 ILE A CA 1
ATOM 761 C C . ILE A 1 95 ? 15.106 18.849 7.220 1.00 43.91 95 ILE A C 1
ATOM 763 O O . ILE A 1 95 ? 14.162 18.255 7.738 1.00 43.91 95 ILE A O 1
ATOM 767 N N . PRO A 1 96 ? 14.935 20.077 6.690 1.00 38.00 96 PRO A N 1
ATOM 768 C CA . PRO A 1 96 ? 13.614 20.692 6.563 1.00 38.00 96 PRO A CA 1
ATOM 769 C C . PRO A 1 96 ? 12.739 19.884 5.596 1.00 38.00 96 PRO A C 1
ATOM 771 O O . PRO A 1 96 ? 13.245 19.409 4.585 1.00 38.00 96 PRO A O 1
ATOM 774 N N . ALA A 1 97 ? 11.425 19.823 5.828 1.00 40.94 97 ALA A N 1
ATOM 775 C CA . ALA A 1 97 ? 10.435 19.080 5.026 1.00 40.94 97 ALA A CA 1
ATOM 776 C C . ALA A 1 97 ? 10.321 19.476 3.525 1.00 40.94 97 ALA A C 1
ATOM 778 O O . ALA A 1 97 ? 9.442 18.996 2.822 1.00 40.94 97 ALA A O 1
ATOM 779 N N . HIS A 1 98 ? 11.196 20.350 3.015 1.00 39.44 98 HIS A N 1
ATOM 780 C CA . HIS A 1 98 ? 11.259 20.796 1.614 1.00 39.44 98 HIS A CA 1
ATOM 781 C C . HIS A 1 98 ? 12.530 20.331 0.878 1.00 39.44 98 HIS A C 1
ATOM 783 O O . HIS A 1 98 ? 12.891 20.869 -0.165 1.00 39.44 98 HIS A O 1
ATOM 789 N N . SER A 1 99 ? 13.236 19.345 1.422 1.00 42.81 99 SER A N 1
ATOM 790 C CA . SER A 1 99 ? 14.504 18.808 0.912 1.00 42.81 99 SER A CA 1
ATOM 791 C C . SER A 1 99 ? 14.353 17.496 0.128 1.00 42.81 99 SER A C 1
ATOM 793 O O . SER A 1 99 ? 15.347 16.803 -0.072 1.00 42.81 99 SER A O 1
ATOM 795 N N . GLU A 1 100 ? 13.142 17.138 -0.315 1.00 46.84 100 GLU A N 1
ATOM 796 C CA . GLU A 1 100 ? 12.852 15.879 -1.030 1.00 46.84 100 GLU A CA 1
ATOM 797 C C . GLU A 1 100 ? 13.830 15.640 -2.204 1.00 46.84 100 GLU A C 1
ATOM 799 O O . GLU A 1 100 ? 14.270 14.516 -2.439 1.00 46.84 100 GLU A O 1
ATOM 804 N N . LEU A 1 101 ? 14.282 16.708 -2.875 1.00 46.69 101 LEU A N 1
ATOM 805 C CA . LEU A 1 101 ? 15.293 16.661 -3.941 1.00 46.69 101 LEU A CA 1
ATOM 806 C C . LEU A 1 101 ? 16.724 16.314 -3.482 1.00 46.69 101 LEU A C 1
ATOM 808 O O . LEU A 1 101 ? 17.505 15.827 -4.293 1.00 46.69 101 LEU A O 1
ATOM 812 N N . LEU A 1 102 ? 17.094 16.567 -2.224 1.00 40.59 102 LEU A N 1
ATOM 813 C CA . LEU A 1 102 ? 18.444 16.319 -1.691 1.00 40.59 102 LEU A CA 1
ATOM 814 C C . LEU A 1 102 ? 18.664 14.857 -1.269 1.00 40.59 102 LEU A C 1
ATOM 816 O O . LEU A 1 102 ? 19.811 14.427 -1.161 1.00 40.59 102 LEU A O 1
ATOM 820 N N . ILE A 1 103 ? 17.584 14.102 -1.048 1.00 50.00 103 ILE A N 1
ATOM 821 C CA . ILE A 1 103 ? 17.613 12.692 -0.619 1.00 50.00 103 ILE A CA 1
ATOM 822 C C . ILE A 1 103 ? 17.114 11.716 -1.693 1.00 50.00 103 ILE A C 1
ATOM 824 O O . ILE A 1 103 ? 17.199 10.506 -1.499 1.00 50.00 103 ILE A O 1
ATOM 828 N N . SER A 1 104 ? 16.621 12.226 -2.825 1.00 61.00 104 SER A N 1
ATOM 829 C CA . SER A 1 104 ? 16.086 11.401 -3.908 1.00 61.00 104 SER A CA 1
ATOM 830 C C . SER A 1 104 ? 17.160 11.012 -4.919 1.00 61.00 104 SER A C 1
ATOM 832 O O . SER A 1 104 ? 18.023 11.816 -5.274 1.00 61.00 104 SER A O 1
ATOM 834 N N . GLY A 1 105 ? 17.088 9.791 -5.442 1.00 67.88 105 GLY A N 1
ATOM 835 C CA . GLY A 1 105 ? 17.891 9.378 -6.589 1.00 67.88 105 GLY A CA 1
ATOM 836 C C . GLY A 1 105 ? 17.052 9.054 -7.813 1.00 67.88 105 GLY A C 1
ATOM 837 O O . GLY A 1 105 ? 15.822 9.054 -7.790 1.00 67.88 105 GLY A O 1
ATOM 838 N N . VAL A 1 106 ? 17.763 8.829 -8.917 1.00 80.81 106 VAL A N 1
ATOM 839 C CA . VAL A 1 106 ? 17.161 8.515 -10.213 1.00 80.81 106 VAL A CA 1
ATOM 840 C C . VAL A 1 106 ? 16.627 7.093 -10.179 1.00 80.81 106 VAL A C 1
ATOM 842 O O . VAL A 1 106 ? 17.348 6.152 -9.841 1.00 80.81 106 VAL A O 1
ATOM 845 N N . THR A 1 107 ? 15.369 6.942 -10.563 1.00 85.75 107 THR A N 1
ATOM 846 C CA . THR A 1 107 ? 14.660 5.668 -10.603 1.00 85.75 107 THR A CA 1
ATOM 847 C C . THR A 1 107 ? 13.915 5.498 -11.915 1.00 85.75 107 THR A C 1
ATOM 849 O O . THR A 1 107 ? 13.648 6.476 -12.607 1.00 85.75 107 THR A O 1
ATOM 852 N N . HIS A 1 108 ? 13.563 4.261 -12.241 1.00 89.06 108 HIS A N 1
ATOM 853 C CA . HIS A 1 108 ? 12.669 3.923 -13.340 1.00 89.06 108 HIS A CA 1
ATOM 854 C C . HIS A 1 108 ? 11.398 3.285 -12.796 1.00 89.06 108 HIS A C 1
ATOM 856 O O . HIS A 1 108 ? 11.449 2.460 -11.878 1.00 89.06 108 HIS A O 1
ATOM 862 N N . CYS A 1 109 ? 10.267 3.659 -13.387 1.00 90.81 109 CYS A N 1
ATOM 863 C CA . CYS A 1 109 ? 8.978 3.065 -13.079 1.00 90.81 109 CYS A CA 1
ATOM 864 C C . CYS A 1 109 ? 8.730 1.874 -14.024 1.00 90.81 109 CYS A C 1
ATOM 866 O O . CYS A 1 109 ? 8.806 2.036 -15.249 1.00 90.81 109 CYS A O 1
ATOM 868 N N . PRO A 1 110 ? 8.461 0.670 -13.489 1.00 95.38 110 PRO A N 1
ATOM 869 C CA . PRO A 1 110 ? 8.078 -0.471 -14.304 1.00 95.38 110 PRO A CA 1
ATOM 870 C C . PRO A 1 110 ? 6.774 -0.212 -15.061 1.00 95.38 110 PRO A C 1
ATOM 872 O O . PRO A 1 110 ? 5.861 0.421 -14.527 1.00 95.38 110 PRO A O 1
ATOM 875 N N . ASP A 1 111 ? 6.685 -0.737 -16.279 1.00 96.25 111 ASP A N 1
ATOM 876 C CA . ASP A 1 111 ? 5.466 -0.742 -17.077 1.00 96.25 111 ASP A CA 1
ATOM 877 C C . ASP A 1 111 ? 4.639 -2.001 -16.792 1.00 96.25 111 ASP A C 1
ATOM 879 O O . ASP A 1 111 ? 4.973 -3.106 -17.226 1.00 96.25 111 ASP A O 1
ATOM 883 N N . TRP A 1 112 ? 3.521 -1.830 -16.089 1.00 95.94 112 TRP A N 1
ATOM 884 C CA . TRP A 1 112 ? 2.631 -2.936 -15.736 1.00 95.94 112 TRP A CA 1
ATOM 885 C C . TRP A 1 112 ? 1.818 -3.491 -16.913 1.00 95.94 112 TRP A C 1
ATOM 887 O O . TRP A 1 112 ? 1.176 -4.530 -16.760 1.00 95.94 112 TRP A O 1
ATOM 897 N N . PHE A 1 113 ? 1.844 -2.844 -18.082 1.00 95.56 113 PHE A N 1
ATOM 898 C CA . PHE A 1 113 ? 1.258 -3.379 -19.314 1.00 95.56 113 PHE A CA 1
ATOM 899 C C . PHE A 1 113 ? 2.243 -4.220 -20.133 1.00 95.56 113 PHE A C 1
ATOM 901 O O . PHE A 1 113 ? 1.826 -4.872 -21.095 1.00 95.56 113 PHE A O 1
ATOM 908 N N . HIS A 1 114 ? 3.530 -4.233 -19.776 1.00 96.56 114 HIS A N 1
ATOM 909 C CA . HIS A 1 114 ? 4.526 -5.035 -20.475 1.00 96.56 114 HIS A CA 1
ATOM 910 C C . HIS A 1 114 ? 4.289 -6.534 -20.208 1.00 96.56 114 HIS A C 1
ATOM 912 O O . HIS A 1 114 ? 4.165 -6.925 -19.049 1.00 96.56 114 HIS A O 1
ATOM 918 N N . PRO A 1 115 ? 4.268 -7.416 -21.226 1.00 95.19 115 PRO A N 1
ATOM 919 C CA . PRO A 1 115 ? 3.950 -8.839 -21.038 1.00 95.19 115 PRO A CA 1
ATOM 920 C C . PRO A 1 115 ? 4.879 -9.548 -20.039 1.00 95.19 115 PRO A C 1
ATOM 922 O O . PRO A 1 115 ? 4.431 -10.380 -19.254 1.00 95.19 115 PRO A O 1
ATOM 925 N N . ASP A 1 116 ? 6.155 -9.161 -20.013 1.00 96.44 116 ASP A N 1
ATOM 926 C CA . ASP A 1 116 ? 7.163 -9.791 -19.153 1.00 96.44 116 ASP A CA 1
ATOM 927 C C . ASP A 1 116 ? 7.247 -9.199 -17.729 1.00 96.44 116 ASP A C 1
ATOM 929 O O . ASP A 1 116 ? 8.049 -9.665 -16.910 1.00 96.44 116 ASP A O 1
ATOM 933 N N . ILE A 1 117 ? 6.443 -8.177 -17.392 1.00 96.00 117 ILE A N 1
ATOM 934 C CA . ILE A 1 117 ? 6.538 -7.512 -16.080 1.00 96.00 117 ILE A CA 1
ATOM 935 C C . ILE A 1 117 ? 6.173 -8.450 -14.928 1.00 96.00 117 ILE A C 1
ATOM 937 O O . ILE A 1 117 ? 6.826 -8.440 -13.880 1.00 96.00 117 ILE A O 1
ATOM 941 N N . GLN A 1 118 ? 5.169 -9.309 -15.129 1.00 97.19 118 GLN A N 1
ATOM 942 C CA . GLN A 1 118 ? 4.740 -10.273 -14.119 1.00 97.19 118 GLN A CA 1
ATOM 943 C C . GLN A 1 118 ? 5.854 -11.274 -13.817 1.00 97.19 118 GLN A C 1
ATOM 945 O O . GLN A 1 118 ? 6.098 -11.594 -12.650 1.00 97.19 118 GLN A O 1
ATOM 950 N N . ASP A 1 119 ? 6.556 -11.746 -14.846 1.00 96.94 119 ASP A N 1
ATOM 951 C CA . ASP A 1 119 ? 7.665 -12.684 -14.698 1.00 96.94 119 ASP A CA 1
ATOM 952 C C . ASP A 1 119 ? 8.853 -12.032 -13.993 1.00 96.94 119 ASP A C 1
ATOM 954 O O . ASP A 1 119 ? 9.422 -12.628 -13.072 1.00 96.94 119 ASP A O 1
ATOM 958 N N . TYR A 1 120 ? 9.182 -10.787 -14.350 1.00 96.25 120 TYR A N 1
ATOM 959 C CA . TYR A 1 120 ? 10.190 -9.998 -13.646 1.00 96.25 120 TYR A CA 1
ATOM 960 C C . TYR A 1 120 ? 9.852 -9.868 -12.154 1.00 96.25 120 TYR A C 1
ATOM 962 O O . TYR A 1 120 ? 10.664 -10.232 -11.297 1.00 96.25 120 TYR A O 1
ATOM 970 N N . TRP A 1 121 ? 8.641 -9.411 -11.828 1.00 95.56 121 TRP A N 1
ATOM 971 C CA . TRP A 1 121 ? 8.234 -9.152 -10.447 1.00 95.56 121 TRP A CA 1
ATOM 972 C C . TRP A 1 121 ? 8.136 -10.440 -9.622 1.00 95.56 121 TRP A C 1
ATOM 974 O O . TRP A 1 121 ? 8.659 -10.523 -8.508 1.00 95.56 121 TRP A O 1
ATOM 984 N N . THR A 1 122 ? 7.567 -11.499 -10.206 1.00 96.50 122 THR A N 1
ATOM 985 C CA . THR A 1 122 ? 7.494 -12.832 -9.590 1.00 96.50 122 THR A CA 1
ATOM 986 C C . THR A 1 122 ? 8.882 -13.397 -9.321 1.00 96.50 122 THR A C 1
ATOM 988 O O . THR A 1 122 ? 9.121 -13.972 -8.257 1.00 96.50 122 THR A O 1
ATOM 991 N N . ASN A 1 123 ? 9.823 -13.231 -10.254 1.00 95.81 123 ASN A N 1
ATOM 992 C CA . ASN A 1 123 ? 11.201 -13.663 -10.063 1.00 95.81 123 ASN A CA 1
ATOM 993 C C . ASN A 1 123 ? 11.869 -12.912 -8.902 1.00 95.81 123 ASN A C 1
ATOM 995 O O . ASN A 1 123 ? 12.443 -13.558 -8.024 1.00 95.81 123 ASN A O 1
ATOM 999 N N . LYS A 1 124 ? 11.731 -11.582 -8.834 1.00 95.00 124 LYS A N 1
ATOM 1000 C CA . LYS A 1 124 ? 12.292 -10.784 -7.732 1.00 95.00 124 LYS A CA 1
ATOM 1001 C C . LYS A 1 124 ? 11.707 -11.177 -6.378 1.00 95.00 124 LYS A C 1
ATOM 1003 O O . LYS A 1 124 ? 12.470 -11.392 -5.439 1.00 95.00 124 LYS A O 1
ATOM 1008 N N . PHE A 1 125 ? 10.394 -11.396 -6.292 1.00 95.75 125 PHE A N 1
ATOM 1009 C CA . PHE A 1 125 ? 9.748 -11.874 -5.066 1.00 95.75 125 PHE A CA 1
ATOM 1010 C C . PHE A 1 125 ? 10.218 -13.277 -4.666 1.00 95.75 125 PHE A C 1
ATOM 1012 O O . PHE A 1 125 ? 10.469 -13.530 -3.489 1.00 95.75 125 PHE A O 1
ATOM 1019 N N . ARG A 1 126 ? 10.373 -14.200 -5.622 1.00 94.81 126 ARG A N 1
ATOM 1020 C CA . ARG A 1 126 ? 10.855 -15.566 -5.348 1.00 94.81 126 ARG A CA 1
ATOM 1021 C C . ARG A 1 126 ? 12.291 -15.607 -4.841 1.00 94.81 126 ARG A C 1
ATOM 1023 O O . ARG A 1 126 ? 12.595 -16.472 -4.022 1.00 94.81 126 ARG A O 1
ATOM 1030 N N . LEU A 1 127 ? 13.153 -14.724 -5.342 1.00 93.88 127 LEU A N 1
ATOM 1031 C CA . LEU A 1 127 ? 14.557 -14.653 -4.942 1.00 93.88 127 LEU A CA 1
ATOM 1032 C C . LEU A 1 127 ? 14.718 -13.926 -3.606 1.00 93.88 127 LEU A C 1
ATOM 1034 O O . LEU A 1 127 ? 15.288 -14.479 -2.671 1.00 93.88 127 LEU A O 1
ATOM 1038 N N . PHE A 1 128 ? 14.185 -12.709 -3.496 1.00 95.31 128 PHE A N 1
ATOM 1039 C CA . PHE A 1 128 ? 14.417 -11.858 -2.330 1.00 95.31 128 PHE A CA 1
ATOM 1040 C C . PHE A 1 128 ? 13.616 -12.302 -1.101 1.00 95.31 128 PHE A C 1
ATOM 1042 O O . PHE A 1 128 ? 14.135 -12.295 0.014 1.00 95.31 128 PHE A O 1
ATOM 1049 N N . TYR A 1 129 ? 12.378 -12.766 -1.297 1.00 95.56 129 TYR A N 1
ATOM 1050 C CA . TYR A 1 129 ? 11.520 -13.237 -0.208 1.00 95.56 129 TYR A CA 1
ATOM 1051 C C . TYR A 1 129 ? 11.537 -14.763 -0.033 1.00 95.56 129 TYR A C 1
ATOM 1053 O O . TYR A 1 129 ? 10.574 -15.368 0.447 1.00 95.56 129 TYR A O 1
ATOM 1061 N N . ASN A 1 130 ? 12.609 -15.425 -0.469 1.00 93.75 130 ASN A N 1
ATOM 1062 C CA . ASN A 1 130 ? 12.757 -16.869 -0.323 1.00 93.75 130 ASN A CA 1
ATOM 1063 C C . ASN A 1 130 ? 12.877 -17.272 1.157 1.00 93.75 130 ASN A C 1
ATOM 1065 O O . ASN A 1 130 ? 13.607 -16.633 1.906 1.00 93.75 130 ASN A O 1
ATOM 1069 N N . ALA A 1 131 ? 12.236 -18.365 1.577 1.00 92.06 131 ALA A N 1
ATOM 1070 C CA . ALA A 1 131 ? 12.338 -18.826 2.965 1.00 92.06 131 ALA A CA 1
ATOM 1071 C C . ALA A 1 131 ? 13.722 -19.398 3.337 1.00 92.06 131 ALA A C 1
ATOM 1073 O O . ALA A 1 131 ? 14.142 -19.349 4.496 1.00 92.06 131 ALA A O 1
ATOM 1074 N N . THR A 1 132 ? 14.446 -19.926 2.349 1.00 91.25 132 THR A N 1
ATOM 1075 C CA . THR A 1 132 ? 15.738 -20.600 2.531 1.00 91.25 132 THR A CA 1
ATOM 1076 C C . THR A 1 132 ? 16.909 -19.638 2.450 1.00 91.25 132 THR A C 1
ATOM 1078 O O . THR A 1 132 ? 17.848 -19.782 3.226 1.00 91.25 132 THR A O 1
ATOM 1081 N N . ASP A 1 133 ? 16.850 -18.656 1.550 1.00 91.19 133 ASP A N 1
ATOM 1082 C CA . ASP A 1 133 ? 17.999 -17.796 1.231 1.00 91.19 133 ASP A CA 1
ATOM 1083 C C . ASP A 1 133 ? 17.679 -16.293 1.292 1.00 91.19 133 ASP A C 1
ATOM 1085 O O . ASP A 1 133 ? 18.586 -15.472 1.203 1.00 91.19 133 ASP A O 1
ATOM 1089 N N . GLY A 1 134 ? 16.410 -15.926 1.487 1.00 93.94 134 GLY A N 1
ATOM 1090 C CA . GLY A 1 134 ? 15.928 -14.546 1.540 1.00 93.94 134 GLY A CA 1
ATOM 1091 C C . GLY A 1 134 ? 15.208 -14.223 2.851 1.00 93.94 134 GLY A C 1
ATOM 1092 O O . GLY A 1 134 ? 15.506 -14.797 3.902 1.00 93.94 134 GLY A O 1
ATOM 1093 N N . ILE A 1 135 ? 14.258 -13.286 2.791 1.00 95.31 135 ILE A N 1
ATOM 1094 C CA . ILE A 1 135 ? 13.419 -12.885 3.930 1.00 95.31 135 ILE A CA 1
ATOM 1095 C C . ILE A 1 135 ? 12.007 -13.463 3.771 1.00 95.31 135 ILE A C 1
ATOM 1097 O O . ILE A 1 135 ? 11.248 -13.028 2.906 1.00 95.31 135 ILE A O 1
ATOM 1101 N N . ASP A 1 136 ? 11.615 -14.409 4.627 1.00 96.00 136 ASP A N 1
ATOM 1102 C CA . ASP A 1 136 ? 10.291 -15.040 4.537 1.00 96.00 136 ASP A CA 1
ATOM 1103 C C . ASP A 1 136 ? 9.159 -14.136 5.054 1.00 96.00 136 ASP A C 1
ATOM 1105 O O . ASP A 1 136 ? 8.770 -14.183 6.221 1.00 96.00 136 ASP A O 1
ATOM 1109 N N . ILE A 1 137 ? 8.614 -13.295 4.178 1.00 96.12 137 ILE A N 1
ATOM 1110 C CA . ILE A 1 137 ? 7.460 -12.445 4.498 1.00 96.12 137 ILE A CA 1
ATOM 1111 C C . ILE A 1 137 ? 6.137 -13.231 4.447 1.00 96.12 137 ILE A C 1
ATOM 1113 O O . ILE A 1 137 ? 5.989 -14.228 3.740 1.00 96.12 137 ILE A O 1
ATOM 1117 N N . ASP A 1 138 ? 5.121 -12.757 5.156 1.00 96.56 138 ASP A N 1
ATOM 1118 C CA . ASP A 1 138 ? 3.752 -13.291 5.142 1.00 96.56 138 ASP A CA 1
ATOM 1119 C C . ASP A 1 138 ? 2.762 -12.379 4.401 1.00 96.56 138 ASP A C 1
ATOM 1121 O O . ASP A 1 138 ? 1.670 -12.813 4.036 1.00 96.56 138 ASP A O 1
ATOM 1125 N N . GLY A 1 139 ? 3.147 -11.129 4.157 1.00 96.19 139 GLY A N 1
ATOM 1126 C CA . GLY A 1 139 ? 2.390 -10.150 3.387 1.00 96.19 139 GLY A CA 1
ATOM 1127 C C . GLY A 1 139 ? 3.309 -9.067 2.832 1.00 96.19 139 GLY A C 1
ATOM 1128 O O . GLY A 1 139 ? 4.468 -8.971 3.235 1.00 96.19 139 GLY A O 1
ATOM 1129 N N . ALA A 1 140 ? 2.788 -8.266 1.909 1.00 96.38 140 ALA A N 1
ATOM 1130 C CA . ALA A 1 140 ? 3.517 -7.176 1.271 1.00 96.38 140 ALA A CA 1
ATOM 1131 C C . ALA A 1 140 ? 2.789 -5.843 1.470 1.00 96.38 140 ALA A C 1
ATOM 1133 O O . ALA A 1 140 ? 1.560 -5.769 1.394 1.00 96.38 140 ALA A O 1
ATOM 1134 N N . TRP A 1 141 ? 3.558 -4.793 1.710 1.00 96.12 141 TRP A N 1
ATOM 1135 C CA . TRP A 1 141 ? 3.092 -3.416 1.706 1.00 96.12 141 TRP A CA 1
ATOM 1136 C C . TRP A 1 141 ? 3.607 -2.753 0.431 1.00 96.12 141 TRP A C 1
ATOM 1138 O O . TRP A 1 141 ? 4.807 -2.716 0.195 1.00 96.12 141 TRP A O 1
ATOM 1148 N N . ILE A 1 142 ? 2.695 -2.308 -0.422 1.00 96.06 142 ILE A N 1
ATOM 1149 C CA . ILE A 1 142 ? 3.013 -1.624 -1.668 1.00 96.06 142 ILE A CA 1
ATOM 1150 C C . ILE A 1 142 ? 2.703 -0.145 -1.482 1.00 96.06 142 ILE A C 1
ATOM 1152 O O . ILE A 1 142 ? 1.550 0.220 -1.239 1.00 96.06 142 ILE A O 1
ATOM 1156 N N . ASP A 1 143 ? 3.728 0.688 -1.577 1.00 92.50 143 ASP A N 1
ATOM 1157 C CA . ASP A 1 143 ? 3.617 2.129 -1.371 1.00 92.50 143 ASP A CA 1
ATOM 1158 C C . ASP A 1 143 ? 4.204 2.907 -2.553 1.00 92.50 143 ASP A C 1
ATOM 1160 O O . ASP A 1 143 ? 4.725 2.318 -3.502 1.00 92.50 143 ASP A O 1
ATOM 1164 N N . MET A 1 144 ? 4.055 4.232 -2.530 1.00 91.19 144 MET A N 1
ATOM 1165 C CA . MET A 1 144 ? 4.612 5.157 -3.523 1.00 91.19 144 MET A CA 1
ATOM 1166 C C . MET A 1 144 ? 4.134 4.892 -4.960 1.00 91.19 144 MET A C 1
ATOM 1168 O O . MET A 1 144 ? 4.778 5.293 -5.930 1.00 91.19 144 MET A O 1
ATOM 1172 N N . ASN A 1 145 ? 2.994 4.214 -5.107 1.00 95.38 145 ASN A N 1
ATOM 1173 C CA . ASN A 1 145 ? 2.536 3.595 -6.347 1.00 95.38 145 ASN A CA 1
ATOM 1174 C C . ASN A 1 145 ? 1.420 4.356 -7.070 1.00 95.38 145 ASN A C 1
ATOM 1176 O O . ASN A 1 145 ? 0.637 3.752 -7.797 1.00 95.38 145 ASN A O 1
ATOM 1180 N N . GLU A 1 146 ? 1.351 5.676 -6.915 1.00 94.25 146 GLU A N 1
ATOM 1181 C CA . GLU A 1 146 ? 0.479 6.528 -7.726 1.00 94.25 146 GLU A CA 1
ATOM 1182 C C . GLU A 1 146 ? 0.761 6.454 -9.233 1.00 94.25 146 GLU A C 1
ATOM 1184 O O . GLU A 1 146 ? -0.234 6.307 -9.941 1.00 94.25 146 GLU A O 1
ATOM 1189 N N . PRO A 1 147 ? 2.009 6.475 -9.763 1.00 92.06 147 PRO A N 1
ATOM 1190 C CA . PRO A 1 147 ? 3.355 6.459 -9.146 1.00 92.06 147 PRO A CA 1
ATOM 1191 C C . PRO A 1 147 ? 3.863 7.822 -8.651 1.00 92.06 147 PRO A C 1
ATOM 1193 O O . PRO A 1 147 ? 3.880 8.803 -9.388 1.00 92.06 147 PRO A O 1
ATOM 1196 N N . SER A 1 148 ? 4.359 7.877 -7.417 1.00 88.62 148 SER A N 1
ATOM 1197 C CA . SER A 1 148 ? 4.868 9.118 -6.821 1.00 88.62 148 SER A CA 1
ATOM 1198 C C . SER A 1 148 ? 6.248 9.504 -7.368 1.00 88.62 148 SER A C 1
ATOM 1200 O O . SER A 1 148 ? 7.141 8.665 -7.474 1.00 88.62 148 SER A O 1
ATOM 1202 N N . ASN A 1 149 ? 6.457 10.798 -7.624 1.00 83.81 149 ASN A N 1
ATOM 1203 C CA . ASN A 1 149 ? 7.723 11.369 -8.092 1.00 83.81 149 ASN A CA 1
ATOM 1204 C C . ASN A 1 149 ? 8.061 12.654 -7.308 1.00 83.81 149 ASN A C 1
ATOM 1206 O O . ASN A 1 149 ? 7.241 13.559 -7.200 1.00 83.81 149 ASN A O 1
ATOM 1210 N N . ALA A 1 150 ? 9.277 12.756 -6.772 1.00 71.75 150 ALA A N 1
ATOM 1211 C CA . ALA A 1 150 ? 9.767 13.898 -5.995 1.00 71.75 150 ALA A CA 1
ATOM 1212 C C . ALA A 1 150 ? 10.270 15.069 -6.863 1.00 71.75 150 ALA A C 1
ATOM 1214 O O . ALA A 1 150 ? 10.641 16.125 -6.347 1.00 71.75 150 ALA A O 1
ATOM 1215 N N . GLN A 1 151 ? 10.321 14.913 -8.190 1.00 64.44 151 GLN A N 1
ATOM 1216 C CA . GLN A 1 151 ? 10.768 15.981 -9.078 1.00 64.44 151 GLN A CA 1
ATOM 1217 C C . GLN A 1 151 ? 9.738 17.119 -9.141 1.00 64.44 151 GLN A C 1
ATOM 1219 O O . GLN A 1 151 ? 8.615 16.942 -9.613 1.00 64.44 151 GLN A O 1
ATOM 1224 N N . GLN A 1 152 ? 10.152 18.328 -8.750 1.00 51.47 152 GLN A N 1
ATOM 1225 C CA . GLN A 1 152 ? 9.427 19.547 -9.100 1.00 51.47 152 GLN A CA 1
ATOM 1226 C C . GLN A 1 152 ? 9.695 19.850 -10.580 1.00 51.47 152 GLN A C 1
ATOM 1228 O O . GLN A 1 152 ? 10.810 20.217 -10.957 1.00 51.47 152 GLN A O 1
ATOM 1233 N N . MET A 1 153 ? 8.702 19.628 -11.439 1.00 47.62 153 MET A N 1
ATOM 1234 C CA . MET A 1 153 ? 8.858 19.869 -12.873 1.00 47.62 153 MET A CA 1
ATOM 1235 C C . MET A 1 153 ? 8.841 21.376 -13.153 1.00 47.62 153 MET A C 1
ATOM 1237 O O . MET A 1 153 ? 8.045 22.121 -12.580 1.00 47.62 153 MET A O 1
ATOM 1241 N N . ALA A 1 154 ? 9.755 21.840 -14.009 1.00 37.66 154 ALA A N 1
ATOM 1242 C CA . ALA A 1 154 ? 9.793 23.238 -14.419 1.00 37.66 154 ALA A CA 1
ATOM 1243 C C . ALA A 1 154 ? 8.531 23.585 -15.219 1.00 37.66 154 ALA A C 1
ATOM 1245 O O . ALA A 1 154 ? 8.134 22.837 -16.115 1.00 37.66 154 ALA A O 1
ATOM 1246 N N . LEU A 1 155 ? 7.937 24.738 -14.901 1.00 36.50 155 LEU A N 1
ATOM 1247 C CA . LEU A 1 155 ? 6.787 25.285 -15.616 1.00 36.50 155 LEU A CA 1
ATOM 1248 C C . LEU A 1 155 ? 7.098 25.369 -17.125 1.00 36.50 155 LEU A C 1
ATOM 1250 O O . LEU A 1 155 ? 8.144 25.919 -17.492 1.00 36.50 155 LEU A O 1
ATOM 1254 N N . PRO A 1 156 ? 6.218 24.881 -18.016 1.00 37.81 156 PRO A N 1
ATOM 1255 C CA . PRO A 1 156 ? 6.342 25.167 -19.437 1.00 37.81 156 PRO A CA 1
ATOM 1256 C C . PRO A 1 156 ? 6.179 26.678 -19.697 1.00 37.81 156 PRO A C 1
ATOM 1258 O O . PRO A 1 156 ? 5.576 27.391 -18.886 1.00 37.81 156 PRO A O 1
ATOM 1261 N N . PRO A 1 157 ? 6.713 27.201 -20.818 1.00 36.91 157 PRO A N 1
ATOM 1262 C CA . PRO A 1 157 ? 6.614 28.620 -21.137 1.00 36.91 157 PRO A CA 1
ATOM 1263 C C . PRO A 1 157 ? 5.145 29.088 -21.193 1.00 36.91 157 PRO A C 1
ATOM 1265 O O . PRO A 1 157 ? 4.262 28.296 -21.540 1.00 36.91 157 PRO A O 1
ATOM 1268 N N . PRO A 1 158 ? 4.865 30.368 -20.873 1.00 41.28 158 PRO A N 1
ATOM 1269 C CA . PRO A 1 158 ? 3.508 30.912 -20.846 1.00 41.28 158 PRO A CA 1
ATOM 1270 C C . PRO A 1 158 ? 2.751 30.656 -22.153 1.00 41.28 158 PRO A C 1
ATOM 1272 O O . PRO A 1 158 ? 3.336 30.713 -23.237 1.00 41.28 158 PRO A O 1
ATOM 1275 N N . ARG A 1 159 ? 1.434 30.417 -22.055 1.00 42.56 159 ARG A N 1
ATOM 1276 C CA . ARG A 1 159 ? 0.553 30.246 -23.223 1.00 42.56 159 ARG A CA 1
ATOM 1277 C C . ARG A 1 159 ? 0.735 31.419 -24.196 1.00 42.56 159 ARG A C 1
ATOM 1279 O O . ARG A 1 159 ? 0.500 32.567 -23.836 1.00 42.56 159 ARG A O 1
ATOM 1286 N N . THR A 1 160 ? 1.109 31.112 -25.436 1.00 43.38 160 THR A N 1
ATOM 1287 C CA . THR A 1 160 ? 1.190 32.078 -26.546 1.00 43.38 160 THR A CA 1
ATOM 1288 C C . THR A 1 160 ? -0.124 32.208 -27.317 1.00 43.38 160 THR A C 1
ATOM 1290 O O . THR A 1 160 ? -0.271 33.116 -28.133 1.00 43.38 160 THR A O 1
ATOM 1293 N N . ALA A 1 161 ? -1.085 31.313 -27.069 1.00 46.62 161 ALA A N 1
ATOM 1294 C CA . ALA A 1 161 ? -2.392 31.355 -27.708 1.00 46.62 161 ALA A CA 1
ATOM 1295 C C . ALA A 1 161 ? -3.279 32.450 -27.078 1.00 46.62 161 ALA A C 1
ATOM 1297 O O . ALA A 1 161 ? -3.408 32.486 -25.850 1.00 46.62 161 ALA A O 1
ATOM 1298 N N . PRO A 1 162 ? -3.904 33.326 -27.887 1.00 50.66 162 PRO A N 1
ATOM 1299 C CA . PRO A 1 162 ? -4.859 34.310 -27.394 1.00 50.66 162 PRO A CA 1
ATOM 1300 C C . PRO A 1 162 ? -6.119 33.633 -26.840 1.00 50.66 162 PRO A C 1
ATOM 1302 O O . PRO A 1 162 ? -6.473 32.518 -27.227 1.00 50.66 162 PRO A O 1
ATOM 1305 N N . VAL A 1 163 ? -6.793 34.324 -25.918 1.00 53.25 163 VAL A N 1
ATOM 1306 C CA . VAL A 1 163 ? -8.049 33.863 -25.310 1.00 53.25 163 VAL A CA 1
ATOM 1307 C C . VAL A 1 163 ? -9.098 33.648 -26.416 1.00 53.25 163 VAL A C 1
ATOM 1309 O O . VAL A 1 163 ? -9.273 34.550 -27.239 1.00 53.25 163 VAL A O 1
ATOM 1312 N N . PRO A 1 164 ? -9.783 32.488 -26.463 1.00 56.62 164 PRO A N 1
ATOM 1313 C CA . PRO A 1 164 ? -10.847 32.245 -27.432 1.00 56.62 164 PRO A CA 1
ATOM 1314 C C . PRO A 1 164 ? -11.972 33.278 -27.318 1.00 56.62 164 PRO A C 1
ATOM 1316 O O . PRO A 1 164 ? -12.287 33.741 -26.221 1.00 56.62 164 PRO A O 1
ATOM 1319 N N . ASP A 1 165 ? -12.588 33.615 -28.451 1.00 67.56 165 ASP A N 1
ATOM 1320 C CA . ASP A 1 165 ? -13.696 34.568 -28.512 1.00 67.56 165 ASP A CA 1
ATOM 1321 C C . ASP A 1 165 ? -14.862 34.092 -27.612 1.00 67.56 165 ASP A C 1
ATOM 1323 O O . ASP A 1 165 ? -15.300 32.942 -27.760 1.00 67.56 165 ASP A O 1
ATOM 1327 N N . PRO A 1 166 ? -15.394 34.942 -26.707 1.00 56.06 166 PRO A N 1
ATOM 1328 C CA . PRO A 1 166 ? -16.519 34.611 -25.824 1.00 56.06 166 PRO A CA 1
ATOM 1329 C C . PRO A 1 166 ? -17.794 34.151 -26.546 1.00 56.06 166 PRO A C 1
ATOM 1331 O O . PRO A 1 166 ? -18.698 33.613 -25.911 1.00 56.06 166 PRO A O 1
ATOM 1334 N N . THR A 1 167 ? -17.889 34.381 -27.854 1.00 66.00 167 THR A N 1
ATOM 1335 C CA . THR A 1 167 ? -19.024 34.003 -28.702 1.00 66.00 167 THR A CA 1
ATOM 1336 C C . THR A 1 167 ? -18.836 32.662 -29.414 1.00 66.00 167 THR A C 1
ATOM 1338 O O . THR A 1 167 ? -19.718 32.242 -30.164 1.00 66.00 167 THR A O 1
ATOM 1341 N N . THR A 1 168 ? -17.724 31.959 -29.166 1.00 59.62 168 THR A N 1
ATOM 1342 C CA . THR A 1 168 ? -17.466 30.634 -29.747 1.00 59.62 168 THR A CA 1
ATOM 1343 C C . THR A 1 168 ? -18.556 29.646 -29.299 1.00 59.62 168 THR A C 1
ATOM 1345 O O . THR A 1 168 ? -18.695 29.406 -28.096 1.00 59.62 168 THR A O 1
ATOM 1348 N N . PRO A 1 169 ? -19.343 29.057 -30.222 1.00 59.47 169 PRO A N 1
ATOM 1349 C CA . PRO A 1 169 ? -20.426 28.147 -29.863 1.00 59.47 169 PRO A CA 1
ATOM 1350 C C . PRO A 1 169 ? -19.901 26.916 -29.111 1.00 59.47 169 PRO A C 1
ATOM 1352 O O . PRO A 1 169 ? -19.042 26.197 -29.614 1.00 59.47 169 PRO A O 1
ATOM 1355 N N . ILE A 1 170 ? -20.440 26.665 -27.913 1.00 56.19 170 ILE A N 1
ATOM 1356 C CA . ILE A 1 170 ? -20.002 25.579 -27.014 1.00 56.19 170 ILE A CA 1
ATOM 1357 C C . ILE A 1 170 ? -20.481 24.199 -27.506 1.00 56.19 170 ILE A C 1
ATOM 1359 O O . ILE A 1 170 ? -19.820 23.191 -27.264 1.00 56.19 170 ILE A O 1
ATOM 1363 N N . PHE A 1 171 ? -21.600 24.143 -28.237 1.00 46.28 171 PHE A N 1
ATOM 1364 C CA . PHE A 1 171 ? -22.165 22.907 -28.781 1.00 46.28 171 PHE A CA 1
ATOM 1365 C C . PHE A 1 171 ? -22.540 23.090 -30.253 1.00 46.28 171 PHE A C 1
ATOM 1367 O O . PHE A 1 171 ? -23.382 23.920 -30.590 1.00 46.28 171 PHE A O 1
ATOM 1374 N N . GLY A 1 172 ? -21.923 22.293 -31.123 1.00 53.09 172 GLY A N 1
ATOM 1375 C CA . GLY A 1 172 ? -22.364 22.078 -32.498 1.00 53.09 172 GLY A CA 1
ATOM 1376 C C . GLY A 1 172 ? -22.764 20.619 -32.677 1.00 53.09 172 GLY A C 1
ATOM 1377 O O . GLY A 1 172 ? -22.103 19.727 -32.142 1.00 53.09 172 GLY A O 1
ATOM 1378 N N . GLU A 1 173 ? -23.834 20.362 -33.427 1.00 49.09 173 GLU A N 1
ATOM 1379 C CA . GLU A 1 173 ? -24.193 19.006 -33.844 1.00 49.09 173 GLU A CA 1
ATOM 1380 C C . GLU A 1 173 ? -23.156 18.500 -34.856 1.00 49.09 173 GLU A C 1
ATOM 1382 O O . GLU A 1 173 ? -23.274 18.701 -36.063 1.00 49.09 173 GLU A O 1
ATOM 1387 N N . SER A 1 174 ? -22.091 17.872 -34.357 1.00 50.47 174 SER A N 1
ATOM 1388 C CA . SER A 1 174 ? -21.211 17.047 -35.181 1.00 50.47 174 SER A CA 1
ATOM 1389 C C . SER A 1 174 ? -21.681 15.595 -35.111 1.00 50.47 174 SER A C 1
ATOM 1391 O O . SER A 1 174 ? -21.813 15.064 -34.006 1.00 50.47 174 SER A O 1
ATOM 1393 N N . PRO A 1 175 ? -21.905 14.917 -36.250 1.00 45.28 175 PRO A N 1
ATOM 1394 C CA . PRO A 1 175 ? -22.175 13.487 -36.256 1.00 45.28 175 PRO A CA 1
ATOM 1395 C C . PRO A 1 175 ? -20.913 12.758 -35.775 1.00 45.28 175 PRO A C 1
ATOM 1397 O O . PRO A 1 175 ? -19.926 12.640 -36.502 1.00 45.28 175 PRO A O 1
ATOM 1400 N N . SER A 1 176 ? -20.907 12.313 -34.518 1.00 40.62 176 SER A N 1
ATOM 1401 C CA . SER A 1 176 ? -19.749 11.664 -33.908 1.00 40.62 176 SER A CA 1
ATOM 1402 C C . SER A 1 176 ? -19.729 10.169 -34.230 1.00 40.62 176 SER A C 1
ATOM 1404 O O . SER A 1 176 ? -20.314 9.332 -33.550 1.00 40.62 176 SER A O 1
ATOM 1406 N N . SER A 1 177 ? -18.985 9.798 -35.271 1.00 45.03 177 SER A N 1
ATOM 1407 C CA . SER A 1 177 ? -18.329 8.489 -35.285 1.00 45.03 177 SER A CA 1
ATOM 1408 C C . SER A 1 177 ? -17.168 8.542 -34.290 1.00 45.03 177 SER A C 1
ATOM 1410 O O . SER A 1 177 ? -16.355 9.465 -34.392 1.00 45.03 177 SER A O 1
ATOM 1412 N N . LEU A 1 178 ? -17.060 7.584 -33.363 1.00 42.59 178 LEU A N 1
ATOM 1413 C CA . LEU A 1 178 ? -15.887 7.446 -32.491 1.00 42.59 178 LEU A CA 1
ATOM 1414 C C . LEU A 1 178 ? -14.624 7.366 -33.361 1.00 42.59 178 LEU A C 1
ATOM 1416 O O . LEU A 1 178 ? -14.378 6.364 -34.031 1.00 42.59 178 LEU A O 1
ATOM 1420 N N . ARG A 1 179 ? -13.844 8.447 -33.384 1.00 42.47 179 ARG A N 1
ATOM 1421 C CA . ARG A 1 179 ? -12.501 8.484 -33.962 1.00 42.47 179 ARG A CA 1
ATOM 1422 C C . ARG A 1 179 ? -11.487 8.392 -32.829 1.00 42.47 179 ARG A C 1
ATOM 1424 O O . ARG A 1 179 ? -11.747 8.869 -31.726 1.00 42.47 179 ARG A O 1
ATOM 1431 N N . LYS A 1 180 ? -10.329 7.796 -33.126 1.00 46.62 180 LYS A N 1
ATOM 1432 C CA . LYS A 1 180 ? -9.124 7.899 -32.295 1.00 46.62 180 LYS A CA 1
ATOM 1433 C C . LYS A 1 180 ? -8.907 9.380 -31.947 1.00 46.62 180 LYS A C 1
ATOM 1435 O O . LYS A 1 180 ? -9.037 10.227 -32.831 1.00 46.62 180 LYS A O 1
ATOM 1440 N N . ARG A 1 181 ? -8.685 9.678 -30.662 1.00 48.81 181 ARG A N 1
ATOM 1441 C CA . ARG A 1 181 ? -8.492 11.045 -30.156 1.00 48.81 181 ARG A CA 1
ATOM 1442 C C . ARG A 1 181 ? -7.314 11.674 -30.923 1.00 48.81 181 ARG A C 1
ATOM 1444 O O . ARG A 1 181 ? -6.298 11.012 -31.091 1.00 48.81 181 ARG A O 1
ATOM 1451 N N . ASP A 1 182 ? -7.521 12.879 -31.452 1.00 48.19 182 ASP A N 1
ATOM 1452 C CA . ASP A 1 182 ? -6.618 13.564 -32.389 1.00 48.19 182 ASP A CA 1
ATOM 1453 C C . ASP A 1 182 ? -5.185 13.693 -31.834 1.00 48.19 182 ASP A C 1
ATOM 1455 O O . ASP A 1 182 ? -4.998 14.010 -30.657 1.00 48.19 182 ASP A O 1
ATOM 1459 N N . ASP A 1 183 ? -4.178 13.476 -32.685 1.00 55.53 183 ASP A N 1
ATOM 1460 C CA . ASP A 1 183 ? -2.759 13.344 -32.305 1.00 55.53 183 ASP A CA 1
ATOM 1461 C C . ASP A 1 183 ? -2.114 14.694 -31.885 1.00 55.53 183 ASP A C 1
ATOM 1463 O O . ASP A 1 183 ? -0.953 14.747 -31.481 1.00 55.53 183 ASP A O 1
ATOM 1467 N N . GLY A 1 184 ? -2.858 15.804 -31.985 1.00 59.19 184 GLY A N 1
ATOM 1468 C CA . GLY A 1 184 ? -2.414 17.169 -31.666 1.00 59.19 184 GLY A CA 1
ATOM 1469 C C . GLY A 1 184 ? -2.757 17.668 -30.256 1.00 59.19 184 GLY A C 1
ATOM 1470 O O . GLY A 1 184 ? -2.505 18.835 -29.946 1.00 59.19 184 GLY A O 1
ATOM 1471 N N . ILE A 1 185 ? -3.358 16.835 -29.399 1.00 69.19 185 ILE A N 1
ATOM 1472 C CA . ILE A 1 185 ? -3.684 17.222 -28.019 1.00 69.19 185 ILE A CA 1
ATOM 1473 C C . ILE A 1 185 ? -2.415 17.190 -27.169 1.00 69.19 185 ILE A C 1
ATOM 1475 O O . ILE A 1 185 ? -1.738 16.170 -27.059 1.00 69.19 185 ILE A O 1
ATOM 1479 N N . ASN A 1 186 ? -2.117 18.312 -26.516 1.00 79.75 186 ASN A N 1
ATOM 1480 C CA . ASN A 1 186 ? -1.046 18.368 -25.534 1.00 79.75 186 ASN A CA 1
ATOM 1481 C C . ASN A 1 186 ? -1.435 17.544 -24.294 1.00 79.75 186 ASN A C 1
ATOM 1483 O O . ASN A 1 186 ? -2.176 18.019 -23.438 1.00 79.75 186 ASN A O 1
ATOM 1487 N N . LEU A 1 187 ? -0.916 16.319 -24.193 1.00 84.44 187 LEU A N 1
ATOM 1488 C CA . LEU A 1 187 ? -1.181 15.415 -23.067 1.00 84.44 187 LEU A CA 1
ATOM 1489 C C . LEU A 1 187 ? -0.669 15.963 -21.725 1.00 84.44 187 LEU A C 1
ATOM 1491 O O . LEU A 1 187 ? -1.193 15.596 -20.676 1.00 84.44 187 LEU A O 1
ATOM 1495 N N . LEU A 1 188 ? 0.319 16.864 -21.746 1.00 84.19 188 LEU A N 1
ATOM 1496 C CA . LEU A 1 188 ? 0.841 17.522 -20.544 1.00 84.19 188 LEU A CA 1
ATOM 1497 C C . LEU A 1 188 ? -0.082 18.649 -20.060 1.00 84.19 188 LEU A C 1
ATOM 1499 O O . LEU A 1 188 ? -0.130 18.934 -18.869 1.00 84.19 188 LEU A O 1
ATOM 1503 N N . ASN A 1 189 ? -0.813 19.292 -20.977 1.00 82.69 189 ASN A N 1
ATOM 1504 C CA . ASN A 1 189 ? -1.730 20.392 -20.678 1.00 82.69 189 ASN A CA 1
ATOM 1505 C C . ASN A 1 189 ? -3.056 20.178 -21.421 1.00 82.69 189 ASN A C 1
ATOM 1507 O O . ASN A 1 189 ? -3.254 20.751 -22.503 1.00 82.69 189 ASN A O 1
ATOM 1511 N N . PRO A 1 190 ? -3.945 19.324 -20.882 1.00 84.31 190 PRO A N 1
ATOM 1512 C CA . PRO A 1 190 ? -5.211 19.032 -21.530 1.00 84.31 190 PRO A CA 1
ATOM 1513 C C . PRO A 1 190 ? -6.090 20.291 -21.617 1.00 84.31 190 PRO A C 1
ATOM 1515 O O . PRO A 1 190 ? -6.001 21.173 -20.760 1.00 84.31 190 PRO A O 1
ATOM 1518 N N . PRO A 1 191 ? -6.995 20.379 -22.611 1.00 81.69 191 PRO A N 1
ATOM 1519 C CA . PRO A 1 191 ? -7.868 21.544 -22.790 1.00 81.69 191 PRO A CA 1
ATOM 1520 C C . PRO A 1 191 ? -8.697 21.892 -21.548 1.00 81.69 191 PRO A C 1
ATOM 1522 O O . PRO A 1 191 ? -8.954 23.066 -21.285 1.00 81.69 191 PRO A O 1
ATOM 1525 N N . TYR A 1 192 ? -9.090 20.866 -20.789 1.00 84.25 192 TYR A N 1
ATOM 1526 C CA . TYR A 1 192 ? -9.772 20.993 -19.510 1.00 84.25 192 TYR A CA 1
ATOM 1527 C C . TYR A 1 192 ? -8.828 20.556 -18.379 1.00 84.25 192 TYR A C 1
ATOM 1529 O O . TYR A 1 192 ? -8.618 19.351 -18.202 1.00 84.25 192 TYR A O 1
ATOM 1537 N N . PRO A 1 193 ? -8.236 21.501 -17.628 1.00 82.75 193 PRO A N 1
ATOM 1538 C CA . PRO A 1 193 ? -7.476 21.169 -16.435 1.00 82.75 193 PRO A CA 1
ATOM 1539 C C . PRO A 1 193 ? -8.443 20.779 -15.314 1.00 82.75 193 PRO A C 1
ATOM 1541 O O . PRO A 1 193 ? -9.380 21.513 -14.999 1.00 82.75 193 PRO A O 1
ATOM 1544 N N . ILE A 1 194 ? -8.219 19.615 -14.711 1.00 88.25 194 ILE A N 1
ATOM 1545 C CA . ILE A 1 194 ? -8.915 19.235 -13.479 1.00 88.25 194 ILE A CA 1
ATOM 1546 C C . ILE A 1 194 ? -8.367 20.051 -12.304 1.00 88.25 194 ILE A C 1
ATOM 1548 O O . ILE A 1 194 ? -7.243 20.551 -12.356 1.00 88.25 194 ILE A O 1
ATOM 1552 N N . GLU A 1 195 ? -9.136 20.147 -11.223 1.00 89.50 195 GLU A N 1
ATOM 1553 C CA . GLU A 1 195 ? -8.690 20.769 -9.972 1.00 89.50 195 GLU A CA 1
ATOM 1554 C C . GLU A 1 195 ? -7.737 19.828 -9.211 1.00 89.50 195 GLU A C 1
ATOM 1556 O O . GLU A 1 195 ? -8.057 19.277 -8.161 1.00 89.50 195 GLU A O 1
ATOM 1561 N N . ASN A 1 196 ? -6.566 19.575 -9.794 1.00 86.44 196 ASN A N 1
ATOM 1562 C CA . ASN A 1 196 ? -5.526 18.767 -9.175 1.00 86.44 196 ASN A CA 1
ATOM 1563 C C . ASN A 1 196 ? -4.767 19.602 -8.135 1.00 86.44 196 ASN A C 1
ATOM 1565 O O . ASN A 1 196 ? -4.248 20.678 -8.435 1.00 86.44 196 ASN A O 1
ATOM 1569 N N . ALA A 1 197 ? -4.652 19.076 -6.916 1.00 85.12 197 ALA A N 1
ATOM 1570 C CA . ALA A 1 197 ? -3.998 19.758 -5.801 1.00 85.12 197 ALA A CA 1
ATOM 1571 C C . ALA A 1 197 ? -2.511 20.066 -6.063 1.00 85.12 197 ALA A C 1
ATOM 1573 O O . ALA A 1 197 ? -1.983 21.038 -5.526 1.00 85.12 197 ALA A O 1
ATOM 1574 N N . ALA A 1 198 ? -1.837 19.258 -6.890 1.00 81.38 198 ALA A N 1
ATOM 1575 C CA . ALA A 1 198 ? -0.437 19.463 -7.265 1.00 81.38 198 ALA A CA 1
ATOM 1576 C C . ALA A 1 198 ? -0.241 20.400 -8.477 1.00 81.38 198 ALA A C 1
ATOM 1578 O O . ALA A 1 198 ? 0.900 20.684 -8.841 1.00 81.38 198 ALA A O 1
ATOM 1579 N N . GLY A 1 199 ? -1.321 20.8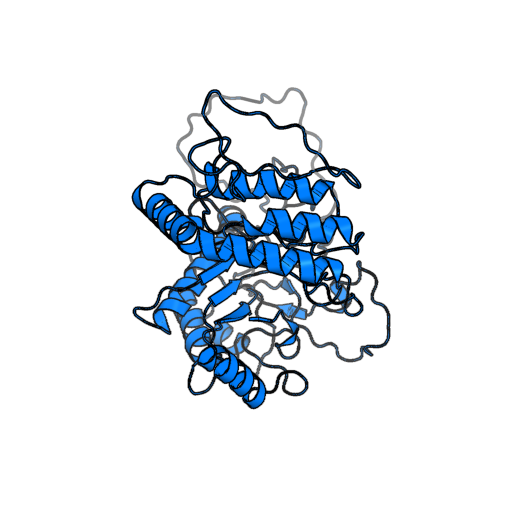99 -9.091 1.00 84.31 199 GLY A N 1
ATOM 1580 C CA . GLY A 1 199 ? -1.275 21.691 -10.321 1.00 84.31 199 GLY A CA 1
ATOM 1581 C C . GLY A 1 199 ? -1.405 20.820 -11.572 1.00 84.31 199 GLY A C 1
ATOM 1582 O O . GLY A 1 199 ? -2.376 20.083 -11.714 1.00 84.31 199 GLY A O 1
ATOM 1583 N N . ASP A 1 200 ? -0.453 20.905 -12.501 1.00 82.88 200 ASP A N 1
ATOM 1584 C CA . ASP A 1 200 ? -0.510 20.141 -13.755 1.00 82.88 200 ASP A CA 1
ATOM 1585 C C . ASP A 1 200 ? -0.509 18.620 -13.516 1.00 82.88 200 ASP A C 1
ATOM 1587 O O . ASP A 1 200 ? -0.076 18.137 -12.470 1.00 82.88 200 ASP A O 1
ATOM 1591 N N . LEU A 1 201 ? -0.987 17.842 -14.491 1.00 87.06 201 LEU A N 1
ATOM 1592 C CA . LEU A 1 201 ? -1.187 16.397 -14.315 1.00 87.06 201 LEU A CA 1
ATOM 1593 C C . LEU A 1 201 ? 0.103 15.622 -14.039 1.00 87.06 201 LEU A C 1
ATOM 1595 O O . LEU A 1 201 ? 0.071 14.688 -13.251 1.00 87.06 201 LEU A O 1
ATOM 1599 N N . SER A 1 202 ? 1.224 16.015 -14.648 1.00 87.38 202 SER A N 1
ATOM 1600 C CA . SER A 1 202 ? 2.517 15.356 -14.415 1.00 87.38 202 SER A CA 1
ATOM 1601 C C . SER A 1 202 ? 3.178 15.791 -13.099 1.00 87.38 202 SER A C 1
ATOM 1603 O O . SER A 1 202 ? 4.218 15.257 -12.724 1.00 87.38 202 SER A O 1
ATOM 1605 N N . MET A 1 203 ? 2.623 16.766 -12.367 1.00 84.06 203 MET A N 1
ATOM 1606 C CA . MET A 1 203 ? 3.249 17.247 -11.135 1.00 84.06 203 MET A CA 1
ATOM 1607 C C . MET A 1 203 ? 3.256 16.165 -10.059 1.00 84.06 203 MET A C 1
ATOM 1609 O O . MET A 1 203 ? 2.215 15.632 -9.685 1.00 84.06 203 MET A O 1
ATOM 1613 N N . LYS A 1 204 ? 4.452 15.898 -9.522 1.00 85.69 204 LYS A N 1
ATOM 1614 C CA . LYS A 1 204 ? 4.723 14.864 -8.515 1.00 85.69 204 LYS A CA 1
ATOM 1615 C C . LYS A 1 204 ? 4.391 13.427 -8.945 1.00 85.69 204 LYS A C 1
ATOM 1617 O O . LYS A 1 204 ? 4.185 12.559 -8.098 1.00 85.69 204 LYS A O 1
ATOM 1622 N N . THR A 1 205 ? 4.365 13.160 -10.249 1.00 90.56 205 THR A N 1
ATOM 1623 C CA . THR A 1 205 ? 4.060 11.832 -10.789 1.00 90.56 205 THR A CA 1
ATOM 1624 C C . THR A 1 205 ? 4.839 11.543 -12.083 1.00 90.56 205 THR A C 1
ATOM 1626 O O . THR A 1 205 ? 5.783 12.266 -12.421 1.00 90.56 205 THR A O 1
ATOM 1629 N N . SER A 1 206 ? 4.514 10.442 -12.760 1.00 89.81 206 SER A N 1
ATOM 1630 C CA . SER A 1 206 ? 5.012 10.101 -14.097 1.00 89.81 206 SER A CA 1
ATOM 1631 C C . SER A 1 206 ? 4.486 11.071 -15.158 1.00 89.81 206 SER A C 1
ATOM 1633 O O . SER A 1 206 ? 3.459 11.734 -14.992 1.00 89.81 206 SER A O 1
ATOM 1635 N N . TRP A 1 207 ? 5.214 11.200 -16.259 1.00 88.31 207 TRP A N 1
ATOM 1636 C CA . TRP A 1 207 ? 4.854 12.093 -17.348 1.00 88.31 207 TRP A CA 1
ATOM 1637 C C . TRP A 1 207 ? 3.631 11.553 -18.083 1.00 88.31 207 TRP A C 1
ATOM 1639 O O . TRP A 1 207 ? 3.653 10.446 -18.604 1.00 88.31 207 TRP A O 1
ATOM 1649 N N . THR A 1 208 ? 2.579 12.360 -18.237 1.00 90.50 208 THR A N 1
ATOM 1650 C CA . THR A 1 208 ? 1.353 11.909 -18.924 1.00 90.50 208 THR A CA 1
ATOM 1651 C C . THR A 1 208 ? 1.552 11.537 -20.399 1.00 90.50 208 THR A C 1
ATOM 1653 O O . THR A 1 208 ? 0.716 10.850 -20.983 1.00 90.50 208 THR A O 1
ATOM 1656 N N . ASN A 1 209 ? 2.644 11.987 -21.025 1.00 89.69 209 ASN A N 1
ATOM 1657 C CA . ASN A 1 209 ? 3.021 11.605 -22.385 1.00 89.69 209 ASN A CA 1
ATOM 1658 C C . ASN A 1 209 ? 3.964 10.389 -22.444 1.00 89.69 209 ASN A C 1
ATOM 1660 O O . ASN A 1 209 ? 4.420 10.049 -23.538 1.00 89.69 209 ASN A O 1
ATOM 1664 N N . ALA A 1 210 ? 4.275 9.758 -21.307 1.00 91.44 210 ALA A N 1
ATOM 1665 C CA . ALA A 1 210 ? 4.927 8.460 -21.286 1.00 91.44 210 ALA A CA 1
ATOM 1666 C C . ALA A 1 210 ? 4.025 7.413 -21.954 1.00 91.44 210 ALA A C 1
ATOM 1668 O O . ALA A 1 210 ? 2.799 7.532 -21.999 1.00 91.44 210 ALA A O 1
ATOM 1669 N N . THR A 1 211 ? 4.662 6.402 -22.524 1.00 93.12 211 THR A N 1
ATOM 1670 C CA . THR A 1 211 ? 4.042 5.351 -23.323 1.00 93.12 211 THR A CA 1
ATOM 1671 C C . THR A 1 211 ? 4.338 3.993 -22.712 1.00 93.12 211 THR A C 1
ATOM 1673 O O . THR A 1 211 ? 5.454 3.719 -22.258 1.00 93.12 211 THR A O 1
ATOM 1676 N N . HIS A 1 212 ? 3.321 3.144 -22.727 1.00 94.50 212 HIS A N 1
ATOM 1677 C CA . HIS A 1 212 ? 3.386 1.752 -22.319 1.00 94.50 212 HIS A CA 1
ATOM 1678 C C . HIS A 1 212 ? 3.702 0.855 -23.523 1.00 94.50 212 HIS A C 1
ATOM 1680 O O . HIS A 1 212 ? 3.466 1.218 -24.678 1.00 94.50 212 HIS A O 1
ATOM 1686 N N . ALA A 1 213 ? 4.174 -0.359 -23.265 1.00 92.44 213 ALA A N 1
ATOM 1687 C CA . ALA A 1 213 ? 4.571 -1.348 -24.264 1.00 92.44 213 ALA A CA 1
ATOM 1688 C C . ALA A 1 213 ? 3.438 -1.740 -25.228 1.00 92.44 213 ALA A C 1
ATOM 1690 O O . ALA A 1 213 ? 3.688 -2.126 -26.369 1.00 92.44 213 ALA A O 1
ATOM 1691 N N . ASN A 1 214 ? 2.182 -1.622 -24.792 1.00 90.25 214 ASN A N 1
ATOM 1692 C CA . ASN A 1 214 ? 0.996 -1.878 -25.613 1.00 90.25 214 ASN A CA 1
ATOM 1693 C C . ASN A 1 214 ? 0.544 -0.661 -26.451 1.00 90.25 214 ASN A C 1
ATOM 1695 O O . ASN A 1 214 ? -0.474 -0.741 -27.141 1.00 90.25 214 ASN A O 1
ATOM 1699 N N . GLY A 1 215 ? 1.275 0.455 -26.395 1.00 89.50 215 GLY A N 1
ATOM 1700 C CA . GLY A 1 215 ? 0.990 1.687 -27.131 1.00 89.50 215 GLY A CA 1
ATOM 1701 C C . GLY A 1 215 ? -0.003 2.634 -26.451 1.00 89.50 215 GLY A C 1
ATOM 1702 O O . GLY A 1 215 ? -0.343 3.658 -27.044 1.00 89.50 215 GLY A O 1
ATOM 1703 N N . LEU A 1 216 ? -0.476 2.317 -25.240 1.00 92.12 216 LEU A N 1
ATOM 1704 C CA . LEU A 1 216 ? -1.241 3.261 -24.422 1.00 92.12 216 LEU A CA 1
ATOM 1705 C C . LEU A 1 216 ? -0.330 4.364 -23.875 1.00 92.12 216 LEU A C 1
ATOM 1707 O O . LEU A 1 216 ? 0.883 4.190 -23.763 1.00 92.12 216 LEU A O 1
ATOM 1711 N N . VAL A 1 217 ? -0.935 5.492 -23.521 1.00 92.31 217 VAL A N 1
ATOM 1712 C CA . VAL A 1 217 ? -0.253 6.630 -22.899 1.00 92.31 217 VAL A CA 1
ATOM 1713 C C . VAL A 1 217 ? -0.643 6.737 -21.433 1.00 92.31 217 VAL A C 1
ATOM 1715 O O . VAL A 1 217 ? -1.806 6.510 -21.098 1.00 92.31 217 VAL A O 1
ATOM 1718 N N . GLU A 1 218 ? 0.301 7.156 -20.593 1.00 93.56 218 GLU A N 1
ATOM 1719 C CA . GLU A 1 218 ? 0.101 7.316 -19.147 1.00 93.56 218 GLU A CA 1
ATOM 1720 C C . GLU A 1 218 ? -1.089 8.237 -18.837 1.00 93.56 218 GLU A C 1
ATOM 1722 O O . GLU A 1 218 ? -1.830 8.003 -17.889 1.00 93.56 218 GLU A O 1
ATOM 1727 N N . TYR A 1 219 ? -1.371 9.232 -19.687 1.00 92.94 219 TYR A N 1
ATOM 1728 C CA . TYR A 1 219 ? -2.562 10.081 -19.576 1.00 92.94 219 TYR A CA 1
ATOM 1729 C C . TYR A 1 219 ? -3.880 9.297 -19.402 1.00 92.94 219 TYR A C 1
ATOM 1731 O O . TYR A 1 219 ? -4.748 9.722 -18.640 1.00 92.94 219 TYR A O 1
ATOM 1739 N N . ASP A 1 220 ? -4.049 8.170 -20.102 1.00 93.50 220 ASP A N 1
ATOM 1740 C CA . ASP A 1 220 ? -5.284 7.374 -20.056 1.00 93.50 220 ASP A CA 1
ATOM 1741 C C . ASP A 1 220 ? -5.244 6.278 -18.969 1.00 93.50 220 ASP A C 1
ATOM 1743 O O . ASP A 1 220 ? -6.290 5.763 -18.567 1.00 93.50 220 ASP A O 1
ATOM 1747 N N . THR A 1 221 ? -4.056 5.913 -18.487 1.00 95.00 221 THR A N 1
ATOM 1748 C CA . THR A 1 221 ? -3.813 4.730 -17.640 1.00 95.00 221 THR A CA 1
ATOM 1749 C C . THR A 1 221 ? -3.306 5.054 -16.238 1.00 95.00 221 THR A C 1
ATOM 1751 O O . THR A 1 221 ? -3.346 4.164 -15.390 1.00 95.00 221 THR A O 1
ATOM 1754 N N . HIS A 1 222 ? -2.922 6.302 -15.956 1.00 95.75 222 HIS A N 1
ATOM 1755 C CA . HIS A 1 222 ? -2.274 6.739 -14.714 1.00 95.75 222 HIS A CA 1
ATOM 1756 C C . HIS A 1 222 ? -2.938 6.181 -13.447 1.00 95.75 222 HIS A C 1
ATOM 1758 O O . HIS A 1 222 ? -2.316 5.511 -12.624 1.00 95.75 222 HIS A O 1
ATOM 1764 N N . ASN A 1 223 ? -4.259 6.345 -13.336 1.00 96.31 223 ASN A N 1
ATOM 1765 C CA . ASN A 1 223 ? -5.018 5.916 -12.158 1.00 96.31 223 ASN A CA 1
ATOM 1766 C C . ASN A 1 223 ? -5.047 4.387 -11.942 1.00 96.31 223 ASN A C 1
ATOM 1768 O O . ASN A 1 223 ? -5.484 3.928 -10.887 1.00 96.31 223 ASN A O 1
ATOM 1772 N N . LEU A 1 224 ? -4.618 3.584 -12.920 1.00 96.75 224 LEU A N 1
ATOM 1773 C CA . LEU A 1 224 ? -4.551 2.124 -12.825 1.00 96.75 224 LEU A CA 1
ATOM 1774 C C . LEU A 1 224 ? -3.218 1.630 -12.254 1.00 96.75 224 LEU A C 1
ATOM 1776 O O . LEU A 1 224 ? -3.175 0.509 -11.738 1.00 96.75 224 LEU A O 1
ATOM 1780 N N . TYR A 1 225 ? -2.162 2.447 -12.302 1.00 97.06 225 TYR A N 1
ATOM 1781 C CA . TYR A 1 225 ? -0.781 2.036 -12.045 1.00 97.06 225 TYR A CA 1
ATOM 1782 C C . TYR A 1 225 ? -0.619 1.283 -10.718 1.00 97.06 225 TYR A C 1
ATOM 1784 O O . TYR A 1 225 ? -0.187 0.127 -10.689 1.00 97.06 225 TYR A O 1
ATOM 1792 N N . GLY A 1 226 ? -1.058 1.889 -9.613 1.00 96.56 226 GLY A N 1
ATOM 1793 C CA . GLY A 1 226 ? -0.940 1.286 -8.286 1.00 96.56 226 GLY A CA 1
ATOM 1794 C C . GLY A 1 226 ? -1.767 0.019 -8.098 1.00 96.56 226 GLY A C 1
ATOM 1795 O O . GLY A 1 226 ? -1.342 -0.908 -7.405 1.00 96.56 226 GLY A O 1
ATOM 1796 N N . THR A 1 227 ? -2.920 -0.072 -8.765 1.00 97.06 227 THR A N 1
ATOM 1797 C CA . THR A 1 227 ? -3.738 -1.293 -8.737 1.00 97.06 227 THR A CA 1
ATOM 1798 C C . THR A 1 227 ? -3.032 -2.421 -9.476 1.00 97.06 227 THR A C 1
ATOM 1800 O O . THR A 1 227 ? -2.963 -3.534 -8.957 1.00 97.06 227 THR A O 1
ATOM 1803 N N . MET A 1 228 ? -2.458 -2.140 -10.647 1.00 97.06 228 MET A N 1
ATOM 1804 C CA . MET A 1 228 ? -1.754 -3.141 -11.448 1.00 97.06 228 MET A CA 1
ATOM 1805 C C . MET A 1 228 ? -0.500 -3.661 -10.743 1.00 97.06 228 MET A C 1
ATOM 1807 O O . MET A 1 228 ? -0.332 -4.876 -10.639 1.00 97.06 228 MET A O 1
ATOM 1811 N N . MET A 1 229 ? 0.314 -2.771 -10.163 1.00 96.69 229 MET A N 1
ATOM 1812 C CA . MET A 1 229 ? 1.452 -3.163 -9.321 1.00 96.69 229 MET A CA 1
ATOM 1813 C C . MET A 1 229 ? 1.022 -4.101 -8.192 1.00 96.69 229 MET A C 1
ATOM 1815 O O . MET A 1 229 ? 1.646 -5.130 -7.932 1.00 96.69 229 MET A O 1
ATOM 1819 N N . SER A 1 230 ? -0.053 -3.738 -7.499 1.00 97.38 230 SER A N 1
ATOM 1820 C CA . SER A 1 230 ? -0.513 -4.449 -6.311 1.00 97.38 230 SER A CA 1
ATOM 1821 C C . SER A 1 230 ? -1.110 -5.816 -6.636 1.00 97.38 230 SER A C 1
ATOM 1823 O O . SER A 1 230 ? -0.898 -6.774 -5.889 1.00 97.38 230 SER A O 1
ATOM 1825 N N . VAL A 1 231 ? -1.792 -5.945 -7.777 1.00 96.94 231 VAL A N 1
ATOM 1826 C CA . VAL A 1 231 ? -2.228 -7.242 -8.313 1.00 96.94 231 VAL A CA 1
ATOM 1827 C C . VAL A 1 231 ? -1.015 -8.090 -8.704 1.00 96.94 231 VAL A C 1
ATOM 1829 O O . VAL A 1 231 ? -0.923 -9.239 -8.271 1.00 96.94 231 VAL A O 1
ATOM 1832 N N . ALA A 1 232 ? -0.032 -7.519 -9.404 1.00 97.25 232 ALA A N 1
ATOM 1833 C CA . ALA A 1 232 ? 1.183 -8.239 -9.783 1.00 97.25 232 ALA A CA 1
ATOM 1834 C C . ALA A 1 232 ? 1.981 -8.729 -8.560 1.00 97.25 232 ALA A C 1
ATOM 1836 O O . ALA A 1 232 ? 2.463 -9.866 -8.532 1.00 97.25 232 ALA A O 1
ATOM 1837 N N . ALA A 1 233 ? 2.077 -7.908 -7.507 1.00 96.81 233 ALA A N 1
ATOM 1838 C CA . ALA A 1 233 ? 2.703 -8.261 -6.233 1.00 96.81 233 ALA A CA 1
ATOM 1839 C C . ALA A 1 233 ? 1.937 -9.361 -5.484 1.00 96.81 233 ALA A C 1
ATOM 1841 O O . ALA A 1 233 ? 2.544 -10.274 -4.915 1.00 96.81 233 ALA A O 1
ATOM 1842 N N . ARG A 1 234 ? 0.601 -9.317 -5.500 1.00 96.50 234 ARG A N 1
ATOM 1843 C CA . ARG A 1 234 ? -0.247 -10.373 -4.937 1.00 96.50 234 ARG A CA 1
ATOM 1844 C C . ARG A 1 234 ? -0.008 -11.703 -5.643 1.00 96.50 234 ARG A C 1
ATOM 1846 O O . ARG A 1 234 ? 0.177 -12.718 -4.970 1.00 96.50 234 ARG A O 1
ATOM 1853 N N . ASP A 1 235 ? 0.018 -11.701 -6.967 1.00 97.00 235 ASP A N 1
ATOM 1854 C CA . ASP A 1 235 ? 0.203 -12.918 -7.752 1.00 97.00 235 ASP A CA 1
ATOM 1855 C C . ASP A 1 235 ? 1.627 -13.465 -7.601 1.00 97.00 235 ASP A C 1
ATOM 1857 O O . ASP A 1 235 ? 1.807 -14.671 -7.430 1.00 97.00 235 ASP A O 1
ATOM 1861 N N . ALA A 1 236 ? 2.631 -12.589 -7.492 1.00 96.56 236 ALA A N 1
ATOM 1862 C CA . ALA A 1 236 ? 3.996 -12.963 -7.129 1.00 96.56 236 ALA A CA 1
ATOM 1863 C C . ALA A 1 236 ? 4.076 -13.630 -5.739 1.00 96.56 236 ALA A C 1
ATOM 1865 O O . ALA A 1 236 ? 4.769 -14.637 -5.564 1.00 96.56 236 ALA A O 1
ATOM 1866 N N . MET A 1 237 ? 3.331 -13.123 -4.750 1.00 96.06 237 MET A N 1
ATOM 1867 C CA . MET A 1 237 ? 3.241 -13.726 -3.414 1.00 96.06 237 MET A CA 1
ATOM 1868 C C . MET A 1 237 ? 2.572 -15.105 -3.434 1.00 96.06 237 MET A C 1
ATOM 1870 O O . MET A 1 237 ? 3.071 -16.035 -2.795 1.00 96.06 237 MET A O 1
ATOM 1874 N N . LEU A 1 238 ? 1.483 -15.267 -4.192 1.00 96.19 238 LEU A N 1
ATOM 1875 C CA . LEU A 1 238 ? 0.811 -16.560 -4.375 1.00 96.19 238 LEU A CA 1
ATOM 1876 C C . LEU A 1 238 ? 1.710 -17.568 -5.101 1.00 96.19 238 LEU A C 1
ATOM 1878 O O . LEU A 1 238 ? 1.791 -18.730 -4.707 1.00 96.19 238 LEU A O 1
ATOM 1882 N N . ALA A 1 239 ? 2.440 -17.113 -6.118 1.00 95.56 239 ALA A N 1
ATOM 1883 C CA . ALA A 1 239 ? 3.385 -17.919 -6.881 1.00 95.56 239 ALA A CA 1
ATOM 1884 C C . ALA A 1 239 ? 4.615 -18.347 -6.063 1.00 95.56 239 ALA A C 1
ATOM 1886 O O . ALA A 1 239 ? 5.295 -19.308 -6.439 1.00 95.56 239 ALA A O 1
ATOM 1887 N N . ARG A 1 240 ? 4.920 -17.635 -4.970 1.00 94.25 240 ARG A N 1
ATOM 1888 C CA . ARG A 1 240 ? 5.968 -17.983 -4.003 1.00 94.25 240 ARG A CA 1
ATOM 1889 C C . ARG A 1 240 ? 5.485 -18.994 -2.961 1.00 94.25 240 ARG A C 1
ATOM 1891 O O . ARG A 1 240 ? 6.251 -19.882 -2.598 1.00 94.25 240 ARG A O 1
ATOM 1898 N N . ARG A 1 241 ? 4.236 -18.882 -2.487 1.00 91.94 241 ARG A N 1
ATOM 1899 C CA . ARG A 1 241 ? 3.629 -19.784 -1.484 1.00 91.94 241 ARG A CA 1
ATOM 1900 C C . ARG A 1 241 ? 2.284 -20.355 -1.974 1.00 91.94 241 ARG A C 1
ATOM 1902 O O . ARG A 1 241 ? 1.234 -19.938 -1.479 1.00 91.94 241 ARG A O 1
ATOM 1909 N N . PRO A 1 242 ? 2.291 -21.322 -2.915 1.00 93.06 242 PRO A N 1
ATOM 1910 C CA . PRO A 1 242 ? 1.060 -21.904 -3.446 1.00 93.06 242 PRO A CA 1
ATOM 1911 C C . PRO A 1 242 ? 0.178 -22.511 -2.348 1.00 93.06 242 PRO A C 1
ATOM 1913 O O . PRO A 1 242 ? 0.669 -23.185 -1.445 1.00 93.06 242 PRO A O 1
ATOM 1916 N N . GLY A 1 243 ? -1.133 -22.275 -2.428 1.00 91.75 243 GLY A N 1
ATOM 1917 C CA . GLY A 1 243 ? -2.117 -22.789 -1.465 1.00 91.75 243 GLY A CA 1
ATOM 1918 C C . GLY A 1 243 ? -2.286 -21.951 -0.192 1.00 91.75 243 GLY A C 1
ATOM 1919 O O . GLY A 1 243 ? -3.222 -22.200 0.567 1.00 91.75 243 GLY A O 1
ATOM 1920 N N . LEU A 1 244 ? -1.448 -20.934 0.034 1.00 93.19 244 LEU A N 1
ATOM 1921 C CA . LEU A 1 244 ? -1.607 -19.998 1.147 1.00 93.19 244 LEU A CA 1
ATOM 1922 C C . LEU A 1 244 ? -2.207 -18.674 0.674 1.00 93.19 244 LEU A C 1
ATOM 1924 O O . LEU A 1 244 ? -1.842 -18.131 -0.366 1.00 93.19 244 LEU A O 1
ATOM 1928 N N . ARG A 1 245 ? -3.136 -18.133 1.469 1.00 93.00 245 ARG A N 1
ATOM 1929 C CA . ARG A 1 245 ? -3.688 -16.794 1.244 1.00 93.00 245 ARG A CA 1
ATOM 1930 C C . ARG A 1 245 ? -2.626 -15.747 1.581 1.00 93.00 245 ARG A C 1
ATOM 1932 O O . ARG A 1 245 ? -1.982 -15.845 2.622 1.00 93.00 245 ARG A O 1
ATOM 1939 N N . THR A 1 246 ? -2.489 -14.739 0.726 1.00 93.62 246 THR A N 1
ATOM 1940 C CA . THR A 1 246 ? -1.591 -13.597 0.943 1.00 93.62 246 THR A CA 1
ATOM 1941 C C . THR A 1 246 ? -2.356 -12.363 1.428 1.00 93.62 246 THR A C 1
ATOM 1943 O O . THR A 1 246 ? -3.570 -12.261 1.230 1.00 93.62 246 THR A O 1
ATOM 1946 N N . LEU A 1 247 ? -1.636 -11.425 2.042 1.00 95.38 247 LEU A N 1
ATOM 1947 C CA . LEU A 1 247 ? -2.101 -10.078 2.354 1.00 95.38 247 LEU A CA 1
ATOM 1948 C C . LEU A 1 247 ? -1.231 -9.076 1.593 1.00 95.38 247 LEU A C 1
ATOM 1950 O O . LEU A 1 247 ? -0.010 -9.077 1.750 1.00 95.38 247 LEU A O 1
ATOM 1954 N N . VAL A 1 248 ? -1.865 -8.214 0.803 1.00 97.44 248 VAL A N 1
ATOM 1955 C CA . VAL A 1 248 ? -1.211 -7.073 0.157 1.00 97.44 248 VAL A CA 1
ATOM 1956 C C . VAL A 1 248 ? -1.968 -5.816 0.544 1.00 97.44 248 VAL A C 1
ATOM 1958 O O . VAL A 1 248 ? -3.192 -5.782 0.421 1.00 97.44 248 VAL A O 1
ATOM 1961 N N . ILE A 1 249 ? -1.250 -4.815 1.040 1.00 97.44 249 ILE A N 1
ATOM 1962 C CA . ILE A 1 249 ? -1.793 -3.512 1.420 1.00 97.44 249 ILE A CA 1
ATOM 1963 C C . ILE A 1 249 ? -1.194 -2.463 0.484 1.00 97.44 249 ILE A C 1
ATOM 1965 O O . ILE A 1 249 ? 0.025 -2.362 0.415 1.00 97.44 249 ILE A O 1
ATOM 1969 N N . THR A 1 250 ? -2.033 -1.720 -0.240 1.00 97.25 250 THR A N 1
ATOM 1970 C CA . THR A 1 250 ? -1.612 -0.740 -1.260 1.00 97.25 250 THR A CA 1
ATOM 1971 C C . THR A 1 250 ? -2.031 0.685 -0.920 1.00 97.25 250 THR A C 1
ATOM 1973 O O . THR A 1 250 ? -3.076 0.886 -0.285 1.00 97.25 250 THR A O 1
ATOM 1976 N N . ARG A 1 251 ? -1.248 1.672 -1.374 1.00 96.31 251 ARG A N 1
ATOM 1977 C CA . ARG A 1 251 ? -1.629 3.084 -1.298 1.00 96.31 251 ARG A CA 1
ATOM 1978 C C . ARG A 1 251 ? -2.599 3.457 -2.408 1.00 96.31 251 ARG A C 1
ATOM 1980 O O . ARG A 1 251 ? -3.776 3.689 -2.129 1.00 96.31 251 ARG A O 1
ATOM 1987 N N . SER A 1 252 ? -2.138 3.486 -3.653 1.00 96.81 252 SER A N 1
ATOM 1988 C CA . SER A 1 252 ? -2.969 3.831 -4.803 1.00 96.81 252 SER A CA 1
ATOM 1989 C C . SER A 1 252 ? -3.914 2.678 -5.158 1.00 96.81 252 SER A C 1
ATOM 1991 O O . SER A 1 252 ? -3.550 1.497 -5.096 1.00 96.81 252 SER A O 1
ATOM 1993 N N . THR A 1 253 ? -5.163 3.024 -5.474 1.00 97.06 253 THR A N 1
ATOM 1994 C CA . THR A 1 253 ? -6.244 2.081 -5.787 1.00 97.06 253 THR A CA 1
ATOM 1995 C C . THR A 1 253 ? -7.212 2.674 -6.795 1.00 97.06 253 THR A C 1
ATOM 1997 O O . THR A 1 253 ? -7.592 3.837 -6.678 1.00 97.06 253 THR A O 1
ATOM 2000 N N . PHE A 1 254 ? -7.706 1.827 -7.689 1.00 96.94 254 PHE A N 1
ATOM 2001 C CA . PHE A 1 254 ? -8.802 2.113 -8.604 1.00 96.94 254 PHE A CA 1
ATOM 2002 C C . PHE A 1 254 ? -9.980 1.161 -8.358 1.00 96.94 254 PHE A C 1
ATOM 2004 O O . PHE A 1 254 ? -9.881 0.205 -7.580 1.00 96.94 254 PHE A O 1
ATOM 2011 N N . ALA A 1 255 ? -11.109 1.412 -9.021 1.00 95.25 255 ALA A N 1
ATOM 2012 C CA . ALA A 1 255 ? -12.279 0.544 -8.945 1.00 95.25 255 ALA A CA 1
ATOM 2013 C C . ALA A 1 255 ? -11.906 -0.914 -9.282 1.00 95.25 255 ALA A C 1
ATOM 2015 O O . ALA A 1 255 ? -11.283 -1.186 -10.306 1.00 95.25 255 ALA A O 1
ATOM 2016 N N . GLY A 1 256 ? -12.278 -1.848 -8.401 1.00 93.62 256 GLY A N 1
ATOM 2017 C CA . GLY A 1 256 ? -11.937 -3.271 -8.517 1.00 93.62 256 GLY A CA 1
ATOM 2018 C C . GLY A 1 256 ? -10.708 -3.716 -7.714 1.00 93.62 256 GLY A C 1
ATOM 2019 O O . GLY A 1 256 ? -10.562 -4.911 -7.465 1.00 93.62 256 GLY A O 1
ATOM 2020 N N . ALA A 1 257 ? -9.875 -2.795 -7.208 1.00 95.38 257 ALA A N 1
ATOM 2021 C CA . ALA A 1 257 ? -8.696 -3.147 -6.404 1.00 95.38 257 ALA A CA 1
ATOM 2022 C C . ALA A 1 257 ? -9.041 -4.005 -5.168 1.00 95.38 257 ALA A C 1
ATOM 2024 O O . ALA A 1 257 ? -8.307 -4.936 -4.832 1.00 95.38 257 ALA A O 1
ATOM 2025 N N . GLY A 1 258 ? -10.192 -3.751 -4.533 1.00 94.06 258 GLY A N 1
ATOM 2026 C CA . GLY A 1 258 ? -10.649 -4.461 -3.330 1.00 94.06 258 GLY A CA 1
ATOM 2027 C C . GLY A 1 258 ? -10.853 -5.972 -3.491 1.00 94.06 258 GLY A C 1
ATOM 2028 O O . GLY A 1 258 ? -10.827 -6.695 -2.497 1.00 94.06 258 GLY A O 1
ATOM 2029 N N . ALA A 1 259 ? -10.987 -6.474 -4.725 1.00 93.38 259 ALA A N 1
ATOM 2030 C CA . ALA A 1 259 ? -11.051 -7.913 -4.998 1.00 93.38 259 ALA A CA 1
ATOM 2031 C C . ALA A 1 259 ? -9.695 -8.620 -4.804 1.00 93.38 259 ALA A C 1
ATOM 2033 O O . ALA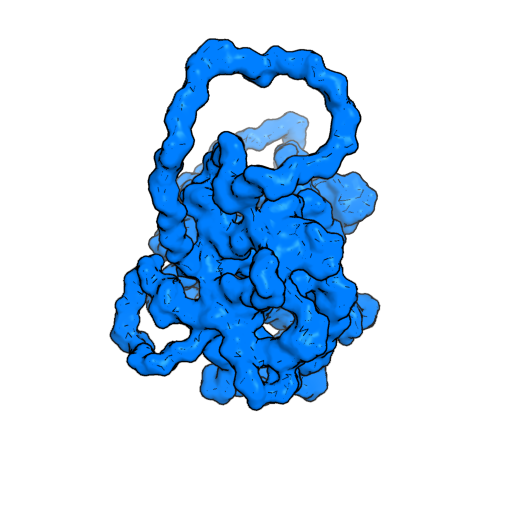 A 1 259 ? -9.635 -9.839 -4.624 1.00 93.38 259 ALA A O 1
ATOM 2034 N N . HIS A 1 260 ? -8.599 -7.859 -4.835 1.00 94.94 260 HIS A N 1
ATOM 2035 C CA . HIS A 1 260 ? -7.241 -8.388 -4.817 1.00 94.94 260 HIS A CA 1
ATOM 2036 C C . HIS A 1 260 ? -6.473 -7.965 -3.564 1.00 94.94 260 HIS A C 1
ATOM 2038 O O . HIS A 1 260 ? -5.733 -8.779 -3.007 1.00 94.94 260 HIS A O 1
ATOM 2044 N N . VAL A 1 261 ? -6.644 -6.720 -3.113 1.00 96.50 261 VAL A N 1
ATOM 2045 C CA . VAL A 1 261 ? -5.767 -6.087 -2.120 1.00 96.50 261 VAL A CA 1
ATOM 2046 C C . VAL A 1 261 ? -6.543 -5.292 -1.068 1.00 96.50 261 VAL A C 1
ATOM 2048 O O . VAL A 1 261 ? -7.690 -4.901 -1.272 1.00 96.50 261 VAL A O 1
ATOM 2051 N N . GLY A 1 262 ? -5.911 -5.074 0.085 1.00 96.75 262 GLY A N 1
ATOM 2052 C CA . GLY A 1 262 ? -6.369 -4.132 1.104 1.00 96.75 262 GLY A CA 1
ATOM 2053 C C . GLY A 1 262 ? -5.708 -2.763 0.952 1.00 96.75 262 GLY A C 1
ATOM 2054 O O . GLY A 1 262 ? -4.786 -2.587 0.156 1.00 96.75 262 GLY A O 1
ATOM 2055 N N . LYS A 1 263 ? -6.163 -1.788 1.736 1.00 95.50 263 LYS A N 1
ATOM 2056 C CA . LYS A 1 263 ? -5.708 -0.393 1.672 1.00 95.50 263 LYS A CA 1
ATOM 2057 C C . LYS A 1 263 ? -5.597 0.216 3.067 1.00 95.50 263 LYS A C 1
ATOM 2059 O O . LYS A 1 263 ? -6.359 -0.135 3.961 1.00 95.50 263 LYS A O 1
ATOM 2064 N N . TRP A 1 264 ? -4.710 1.185 3.246 1.00 95.38 264 TRP A N 1
ATOM 2065 C CA . TRP A 1 264 ? -4.816 2.146 4.344 1.00 95.38 264 TRP A CA 1
ATOM 2066 C C . TRP A 1 264 ? -5.133 3.541 3.797 1.00 95.38 264 TRP A C 1
ATOM 2068 O O . TRP A 1 264 ? -4.960 3.824 2.605 1.00 95.38 264 TRP A O 1
ATOM 2078 N N . LEU A 1 265 ? -5.646 4.412 4.661 1.00 94.06 265 LEU A N 1
ATOM 2079 C CA . LEU A 1 265 ? -6.075 5.759 4.276 1.00 94.06 265 LEU A CA 1
ATOM 2080 C C . LEU A 1 265 ? -4.926 6.727 3.946 1.00 94.06 265 LEU A C 1
ATOM 2082 O O . LEU A 1 265 ? -5.208 7.860 3.571 1.00 94.06 265 LEU A O 1
ATOM 2086 N N . GLY A 1 266 ? -3.672 6.276 3.997 1.00 89.44 266 GLY A N 1
ATOM 2087 C CA . GLY A 1 266 ? -2.507 7.108 3.715 1.00 89.44 266 GLY A CA 1
ATOM 2088 C C . GLY A 1 266 ? -2.045 7.911 4.926 1.00 89.44 266 GLY A C 1
ATOM 2089 O O . GLY A 1 266 ? -2.453 7.653 6.063 1.00 89.44 266 GLY A O 1
ATOM 2090 N N . ASP A 1 267 ? -1.200 8.891 4.630 1.00 86.94 267 ASP A N 1
ATOM 2091 C CA . ASP A 1 267 ? -0.483 9.712 5.597 1.00 86.94 267 ASP A CA 1
ATOM 2092 C C . ASP A 1 267 ? -1.439 10.704 6.267 1.00 86.94 267 ASP A C 1
ATOM 2094 O O . ASP A 1 267 ? -1.801 11.748 5.720 1.00 86.94 267 ASP A O 1
ATOM 2098 N N . ASN A 1 268 ? -1.895 10.353 7.466 1.00 86.75 268 ASN A N 1
ATOM 2099 C CA . ASN A 1 268 ? -2.773 11.188 8.274 1.00 86.75 268 ASN A CA 1
ATOM 2100 C C . ASN A 1 268 ? -1.984 11.975 9.333 1.00 86.75 268 ASN A C 1
ATOM 2102 O O . ASN A 1 268 ? -0.876 11.621 9.717 1.00 86.75 268 ASN A O 1
ATOM 2106 N N . PHE A 1 269 ? -2.585 13.038 9.857 1.00 85.38 269 PHE A N 1
ATOM 2107 C CA . PHE A 1 269 ? -2.018 13.808 10.969 1.00 85.38 269 PHE A CA 1
ATOM 2108 C C . PHE A 1 269 ? -2.604 13.357 12.307 1.00 85.38 269 PHE A C 1
ATOM 2110 O O . PHE A 1 269 ? -3.782 12.993 12.389 1.00 85.38 269 PHE A O 1
ATOM 2117 N N . SER A 1 270 ? -1.817 13.463 13.372 1.00 84.81 270 SER A N 1
ATOM 2118 C CA . SER A 1 270 ? -2.216 13.237 14.761 1.00 84.81 270 SER A CA 1
ATOM 2119 C C . SER A 1 270 ? -3.151 14.354 15.249 1.00 84.81 270 SER A C 1
ATOM 2121 O O . SER A 1 270 ? -2.788 15.189 16.069 1.00 84.81 270 SER A O 1
ATOM 2123 N N . SER A 1 271 ? -4.384 14.404 14.735 1.00 87.88 271 SER A N 1
ATOM 2124 C CA . SER A 1 271 ? -5.381 15.423 15.091 1.00 87.88 271 SER A CA 1
ATOM 2125 C C . SER A 1 271 ? -6.793 14.845 15.229 1.00 87.88 271 SER A C 1
ATOM 2127 O O . SER A 1 271 ? -7.155 13.860 14.583 1.00 87.88 271 SER A O 1
ATOM 2129 N N . TRP A 1 272 ? -7.643 15.500 16.029 1.00 87.31 272 TRP A N 1
ATOM 2130 C CA . TRP A 1 272 ? -9.057 15.119 16.180 1.00 87.31 272 TRP A CA 1
ATOM 2131 C C . TRP A 1 272 ? -9.860 15.228 14.874 1.00 87.31 272 TRP A C 1
ATOM 2133 O O . TRP A 1 272 ? -10.824 14.486 14.675 1.00 87.31 272 TRP A O 1
ATOM 2143 N N . GLY A 1 273 ? -9.461 16.121 13.962 1.00 90.50 273 GLY A N 1
ATOM 2144 C CA . GLY A 1 273 ? -10.051 16.203 12.625 1.00 90.50 273 GLY A CA 1
ATOM 2145 C C . GLY A 1 273 ? -9.805 14.923 11.828 1.00 90.50 273 GLY A C 1
ATOM 2146 O O . GLY A 1 273 ? -10.750 14.309 11.337 1.00 90.50 273 GLY A O 1
ATOM 2147 N N . GLN A 1 274 ? -8.552 14.465 11.786 1.00 90.62 274 GLN A N 1
ATOM 2148 C CA . GLN A 1 274 ? -8.162 13.227 11.102 1.00 90.62 274 GLN A CA 1
ATOM 2149 C C . GLN A 1 274 ? -8.748 11.977 11.763 1.00 90.62 274 GLN A C 1
ATOM 2151 O O . GLN A 1 274 ? -9.191 11.061 11.071 1.00 90.62 274 GLN A O 1
ATOM 2156 N N . TYR A 1 275 ? -8.862 11.968 13.092 1.00 90.81 275 TYR A N 1
ATOM 2157 C CA . TYR A 1 275 ? -9.594 10.933 13.820 1.00 90.81 275 TYR A CA 1
ATOM 2158 C C . TYR A 1 275 ? -11.028 10.770 13.290 1.00 90.81 275 TYR A C 1
ATOM 2160 O O . TYR A 1 275 ? -11.445 9.660 12.957 1.00 90.81 275 TYR A O 1
ATOM 2168 N N . ARG A 1 276 ? -11.775 11.869 13.127 1.00 91.56 276 ARG A N 1
ATOM 2169 C CA . ARG A 1 276 ? -13.150 11.831 12.593 1.00 91.56 276 ARG A CA 1
ATOM 2170 C C . ARG A 1 276 ? -13.186 11.465 11.110 1.00 91.56 276 ARG A C 1
ATOM 2172 O O . ARG A 1 276 ? -14.018 10.653 10.709 1.00 91.56 276 ARG A O 1
ATOM 2179 N N . LEU A 1 277 ? -12.268 12.012 10.311 1.00 93.88 277 LEU A N 1
ATOM 2180 C CA . LEU A 1 277 ? -12.145 11.673 8.889 1.00 93.88 277 LEU A CA 1
ATOM 2181 C C . LEU A 1 277 ? -11.842 10.187 8.683 1.00 93.88 277 LEU A C 1
ATOM 2183 O O . LEU A 1 277 ? -12.337 9.603 7.723 1.00 93.88 277 LEU A O 1
ATOM 2187 N N . SER A 1 278 ? -11.121 9.545 9.605 1.00 94.50 278 SER A N 1
ATOM 2188 C CA . SER A 1 278 ? -10.831 8.114 9.503 1.00 94.50 278 SER A CA 1
ATOM 2189 C C . SER A 1 278 ? -12.087 7.237 9.571 1.00 94.50 278 SER A C 1
ATOM 2191 O O . SER A 1 278 ? -12.159 6.236 8.860 1.00 94.50 278 SER A O 1
ATOM 2193 N N . ILE A 1 279 ? -13.118 7.644 10.323 1.00 93.81 279 ILE A N 1
ATOM 2194 C CA . ILE A 1 279 ? -14.415 6.947 10.365 1.00 93.81 279 ILE A CA 1
ATOM 2195 C C . ILE A 1 279 ? -15.085 7.014 8.989 1.00 93.81 279 ILE A C 1
ATOM 2197 O O . ILE A 1 279 ? -15.478 5.986 8.436 1.00 93.81 279 ILE A O 1
ATOM 2201 N N . ALA A 1 280 ? -15.178 8.219 8.419 1.00 93.88 280 ALA A N 1
ATOM 2202 C CA . ALA A 1 280 ? -15.779 8.435 7.106 1.00 93.88 280 ALA A CA 1
ATOM 2203 C C . ALA A 1 280 ? -14.994 7.725 5.989 1.00 93.88 280 ALA A C 1
ATOM 2205 O O . ALA A 1 280 ? -15.594 7.085 5.128 1.00 93.88 280 ALA A O 1
ATOM 2206 N N . GLY A 1 281 ? -13.661 7.779 6.032 1.00 95.25 281 GLY A N 1
ATOM 2207 C CA . GLY A 1 281 ? -12.786 7.136 5.053 1.00 95.25 281 GLY A CA 1
ATOM 2208 C C . GLY A 1 281 ? -12.891 5.611 5.075 1.00 95.25 281 GLY A C 1
ATOM 2209 O O . GLY A 1 281 ? -13.040 4.996 4.021 1.00 95.25 281 GLY A O 1
ATOM 2210 N N . VAL A 1 282 ? -12.882 4.992 6.262 1.00 95.81 282 VAL A N 1
ATOM 2211 C CA . VAL A 1 282 ? -13.060 3.536 6.410 1.00 95.81 282 VAL A CA 1
ATOM 2212 C C . VAL A 1 282 ? -14.448 3.108 5.931 1.00 95.81 282 VAL A C 1
ATOM 2214 O O . VAL A 1 282 ? -14.553 2.128 5.195 1.00 95.81 282 VAL A O 1
ATOM 2217 N N . LEU A 1 283 ? -15.501 3.853 6.286 1.00 93.88 283 LEU A N 1
ATOM 2218 C CA . LEU A 1 283 ? -16.865 3.587 5.816 1.00 93.88 283 LEU A CA 1
ATOM 2219 C C . LEU A 1 283 ? -16.985 3.695 4.291 1.00 93.88 283 LEU A C 1
ATOM 2221 O O . LEU A 1 283 ? -17.574 2.817 3.666 1.00 93.88 283 LEU A O 1
ATOM 2225 N N . GLY A 1 284 ? -16.412 4.736 3.683 1.00 94.31 284 GLY A N 1
ATOM 2226 C CA . GLY A 1 284 ? -16.438 4.928 2.232 1.00 94.31 284 GLY A CA 1
ATOM 2227 C C . GLY A 1 284 ? -15.686 3.825 1.487 1.00 94.31 284 GLY A C 1
ATOM 2228 O O . GLY A 1 284 ? -16.214 3.240 0.542 1.00 94.31 284 GLY A O 1
ATOM 2229 N N . MET A 1 285 ? -14.483 3.480 1.950 1.00 95.38 285 MET A N 1
ATOM 2230 C CA . MET A 1 285 ? -13.654 2.445 1.328 1.00 95.38 285 MET A CA 1
ATOM 2231 C C . MET A 1 285 ? -14.264 1.048 1.452 1.00 95.38 285 MET A C 1
ATOM 2233 O O . MET A 1 285 ? -14.364 0.345 0.448 1.00 95.38 285 MET A O 1
ATOM 2237 N N . ALA A 1 286 ? -14.721 0.658 2.644 1.00 93.50 286 ALA A N 1
ATOM 2238 C CA . ALA A 1 286 ? -15.326 -0.655 2.853 1.00 93.50 286 ALA A CA 1
ATOM 2239 C C . ALA A 1 286 ? -16.717 -0.760 2.212 1.00 93.50 286 ALA A C 1
ATOM 2241 O O . ALA A 1 286 ? -17.033 -1.777 1.600 1.00 93.50 286 ALA A O 1
ATOM 2242 N N . GLY A 1 287 ? -17.543 0.280 2.353 1.00 90.00 287 GLY A N 1
ATOM 2243 C CA . GLY A 1 287 ? -18.944 0.276 1.939 1.00 90.00 287 GLY A CA 1
ATOM 2244 C C . GLY A 1 287 ? -19.160 0.554 0.457 1.00 90.00 287 GLY A C 1
ATOM 2245 O O . GLY A 1 287 ? -19.839 -0.212 -0.226 1.00 90.00 287 GLY A O 1
ATOM 2246 N N . MET A 1 288 ? -18.594 1.651 -0.048 1.00 91.00 288 MET A N 1
ATOM 2247 C CA . MET A 1 288 ? -18.859 2.130 -1.410 1.00 91.00 288 MET A CA 1
ATOM 2248 C C . MET A 1 288 ? -17.838 1.605 -2.413 1.00 91.00 288 MET A C 1
ATOM 2250 O O . MET A 1 288 ? -18.214 1.146 -3.487 1.00 91.00 288 MET A O 1
ATOM 2254 N N . PHE A 1 289 ? -16.552 1.650 -2.063 1.00 93.62 289 PHE A N 1
ATOM 2255 C CA . PHE A 1 289 ? -15.475 1.230 -2.964 1.00 93.62 289 PHE A CA 1
ATOM 2256 C C . PHE A 1 289 ? -15.139 -0.264 -2.858 1.00 93.62 289 PHE A C 1
ATOM 2258 O O . PHE A 1 289 ? -14.295 -0.752 -3.607 1.00 93.62 289 PHE A O 1
ATOM 2265 N N . GLN A 1 290 ? -15.825 -0.991 -1.966 1.00 93.00 290 GLN A N 1
ATOM 2266 C CA . GLN A 1 290 ? -15.711 -2.444 -1.783 1.00 93.00 290 GLN A CA 1
ATOM 2267 C C . GLN A 1 290 ? -14.278 -2.918 -1.479 1.00 93.00 290 GLN A C 1
ATOM 2269 O O . GLN A 1 290 ? -13.882 -4.039 -1.796 1.00 93.00 290 GLN A O 1
ATOM 2274 N N . ILE A 1 291 ? -13.495 -2.079 -0.799 1.00 95.69 291 ILE A N 1
ATOM 2275 C CA . ILE A 1 291 ? -12.186 -2.432 -0.248 1.00 95.69 291 ILE A CA 1
ATOM 2276 C C . ILE A 1 291 ? -12.381 -2.783 1.227 1.00 95.69 291 ILE A C 1
ATOM 2278 O O . ILE A 1 291 ? -12.245 -1.949 2.120 1.00 95.69 291 ILE A O 1
ATOM 2282 N N . SER A 1 292 ? -12.743 -4.040 1.485 1.00 94.56 292 SER A N 1
ATOM 2283 C CA . SER A 1 292 ? -13.141 -4.500 2.825 1.00 94.56 292 SER A CA 1
ATOM 2284 C C . SER A 1 292 ? -12.003 -4.474 3.852 1.00 94.56 292 SER A C 1
ATOM 2286 O O . SER A 1 292 ? -12.232 -4.199 5.029 1.00 94.56 292 SER A O 1
ATOM 2288 N N . MET A 1 293 ? -10.768 -4.769 3.433 1.00 96.12 293 MET A N 1
ATOM 2289 C CA . MET A 1 293 ? -9.586 -4.707 4.297 1.00 96.12 293 MET A CA 1
ATOM 2290 C C . MET A 1 293 ? -9.034 -3.280 4.288 1.00 96.12 293 MET A C 1
ATOM 2292 O O . MET A 1 293 ? -8.110 -2.976 3.534 1.00 96.12 293 MET A O 1
ATOM 2296 N N . VAL A 1 294 ? -9.629 -2.405 5.102 1.00 96.50 294 VAL A N 1
ATOM 2297 C CA . VAL A 1 294 ? -9.242 -0.992 5.194 1.00 96.50 294 VAL A CA 1
ATOM 2298 C C . VAL A 1 294 ? -9.087 -0.499 6.630 1.00 96.50 294 VAL A C 1
ATOM 2300 O O . VAL A 1 294 ? -9.708 -1.018 7.559 1.00 96.50 294 VAL A O 1
ATOM 2303 N N . GLY A 1 295 ? -8.211 0.485 6.814 1.00 95.31 295 GLY A N 1
ATOM 2304 C CA . GLY A 1 295 ? -7.914 1.116 8.094 1.00 95.31 295 GLY A CA 1
ATOM 2305 C C . GLY A 1 295 ? -7.084 2.383 7.930 1.00 95.31 295 GLY A C 1
ATOM 2306 O O . GLY A 1 295 ? -6.782 2.806 6.818 1.00 95.31 295 GLY A O 1
ATOM 2307 N N . THR A 1 296 ? -6.703 2.981 9.048 1.00 92.88 296 THR A N 1
ATOM 2308 C CA . THR A 1 296 ? -5.865 4.187 9.106 1.00 92.88 296 THR A CA 1
ATOM 2309 C C . THR A 1 296 ? -4.661 3.922 9.993 1.00 92.88 296 THR A C 1
ATOM 2311 O O . THR A 1 296 ? -4.702 3.005 10.819 1.00 92.88 296 THR A O 1
ATOM 2314 N N . ASP A 1 297 ? -3.650 4.776 9.89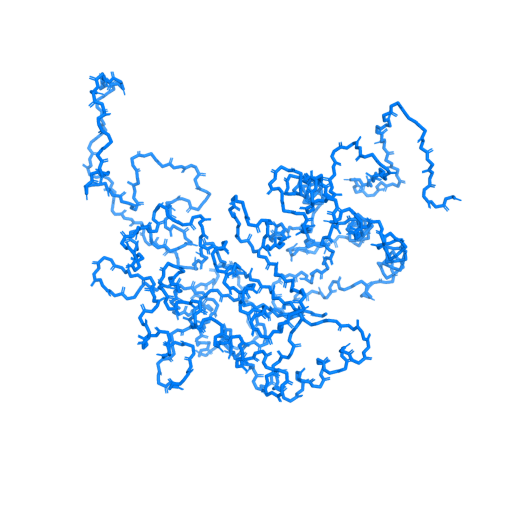3 1.00 89.94 297 ASP A N 1
ATOM 2315 C CA . ASP A 1 297 ? -2.585 4.815 10.885 1.00 89.94 297 ASP A CA 1
ATOM 2316 C C . ASP A 1 297 ? -3.120 5.345 12.208 1.00 89.94 297 ASP A C 1
ATOM 2318 O O . ASP A 1 297 ? -3.495 6.511 12.352 1.00 89.94 297 ASP A O 1
ATOM 2322 N N . ILE A 1 298 ? -3.259 4.420 13.158 1.00 87.69 298 ILE A N 1
ATOM 2323 C CA . ILE A 1 298 ? -3.732 4.708 14.508 1.00 87.69 298 ILE A CA 1
ATOM 2324 C C . ILE A 1 298 ? -2.696 5.598 15.188 1.00 87.69 298 ILE A C 1
ATOM 2326 O O . ILE A 1 298 ? -1.504 5.353 15.041 1.00 87.69 298 ILE A O 1
ATOM 2330 N N . CYS A 1 299 ? -3.183 6.585 15.945 1.00 82.25 299 CYS A N 1
ATOM 2331 C CA . CYS A 1 299 ? -2.422 7.666 16.586 1.00 82.25 299 CYS A CA 1
ATOM 2332 C C . CYS A 1 299 ? -2.027 8.823 15.657 1.00 82.25 299 CYS A C 1
ATOM 2334 O O . CYS A 1 299 ? -1.916 9.936 16.167 1.00 82.25 299 CYS A O 1
ATOM 2336 N N . GLY A 1 300 ? -1.977 8.593 14.342 1.00 79.12 300 GLY A N 1
ATOM 2337 C CA . GLY A 1 300 ? -1.578 9.572 13.333 1.00 79.12 300 GLY A CA 1
ATOM 2338 C C . GLY A 1 300 ? -0.145 9.339 12.849 1.00 79.12 300 GLY A C 1
ATOM 2339 O O . GLY A 1 300 ? 0.748 9.056 13.641 1.00 79.12 300 GLY A O 1
ATOM 2340 N N . TYR A 1 301 ? 0.066 9.436 11.540 1.00 70.19 301 TYR A N 1
ATOM 2341 C CA . TYR A 1 301 ? 1.367 9.269 10.897 1.00 70.19 301 TYR A CA 1
ATOM 2342 C C . TYR A 1 301 ? 2.249 10.511 11.055 1.00 70.19 301 TYR A C 1
ATOM 2344 O O . TYR A 1 301 ? 3.420 10.395 11.383 1.00 70.19 301 TYR A O 1
ATOM 2352 N N . ALA A 1 302 ? 1.703 11.706 10.861 1.00 66.19 302 ALA A N 1
ATOM 2353 C CA . ALA A 1 302 ? 2.420 12.960 11.046 1.00 66.19 302 ALA A CA 1
ATOM 2354 C C . ALA A 1 302 ? 2.010 13.645 12.359 1.00 66.19 302 ALA A C 1
ATOM 2356 O O . ALA A 1 302 ? 0.895 13.473 12.848 1.00 66.19 302 ALA A O 1
ATOM 2357 N N . GLU A 1 303 ? 2.892 14.481 12.899 1.00 69.44 303 GLU A N 1
ATOM 2358 C CA . GLU A 1 303 ? 2.725 15.255 14.141 1.00 69.44 303 GLU A CA 1
ATOM 2359 C C . GLU A 1 303 ? 2.651 14.423 15.431 1.00 69.44 303 GLU A C 1
ATOM 2361 O O . GLU A 1 303 ? 2.416 13.216 15.432 1.00 69.44 303 GLU A O 1
ATOM 2366 N N . ILE A 1 304 ? 2.904 15.083 16.566 1.00 66.88 304 ILE A N 1
ATOM 2367 C CA . ILE A 1 304 ? 2.796 14.495 17.906 1.00 66.88 304 ILE A CA 1
ATOM 2368 C C . ILE A 1 304 ? 1.584 15.120 18.592 1.00 66.88 304 ILE A C 1
ATOM 2370 O O . ILE A 1 304 ? 1.513 16.339 18.739 1.00 66.88 304 ILE A O 1
ATOM 2374 N N . ALA A 1 305 ? 0.653 14.282 19.044 1.00 66.94 305 ALA A N 1
ATOM 2375 C CA . ALA A 1 305 ? -0.538 14.713 19.7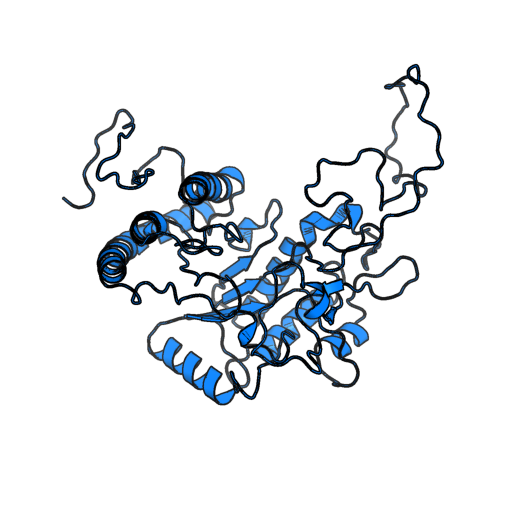66 1.00 66.94 305 ALA A CA 1
ATOM 2376 C C . ALA A 1 305 ? -0.487 14.376 21.259 1.00 66.94 305 ALA A C 1
ATOM 2378 O O . ALA A 1 305 ? 0.396 13.673 21.749 1.00 66.94 305 ALA A O 1
ATOM 2379 N N . ALA A 1 306 ? -1.489 14.867 21.991 1.00 70.31 306 ALA A N 1
ATOM 2380 C CA . ALA A 1 306 ? -1.709 14.504 23.381 1.00 70.31 306 ALA A CA 1
ATOM 2381 C C . ALA A 1 306 ? -2.035 13.005 23.538 1.00 70.31 306 ALA A C 1
ATOM 2383 O O . ALA A 1 306 ? -2.755 12.410 22.734 1.00 70.31 306 ALA A O 1
ATOM 2384 N N . SER A 1 307 ? -1.581 12.414 24.648 1.00 71.06 307 SER A N 1
ATOM 2385 C CA . SER A 1 307 ? -1.794 10.990 24.974 1.00 71.06 307 SER A CA 1
ATOM 2386 C C . SER A 1 307 ? -3.268 10.548 24.990 1.00 71.06 307 SER A C 1
ATOM 2388 O O . SER A 1 307 ? -3.566 9.373 24.768 1.00 71.06 307 SER A O 1
ATOM 2390 N N . THR A 1 308 ? -4.202 11.476 25.216 1.00 80.06 308 THR A N 1
ATOM 2391 C CA . THR A 1 308 ? -5.652 11.231 25.205 1.00 80.06 308 THR A CA 1
ATOM 2392 C C . THR A 1 308 ? -6.181 10.917 23.808 1.00 80.06 308 THR A C 1
ATOM 2394 O O . THR A 1 308 ? -6.981 9.991 23.667 1.00 80.06 308 THR A O 1
ATOM 2397 N N . LEU A 1 309 ? -5.702 11.620 22.774 1.00 83.44 309 LEU A N 1
ATOM 2398 C CA . LEU A 1 309 ? -6.058 11.336 21.382 1.00 83.44 309 LEU A CA 1
ATOM 2399 C C . LEU A 1 309 ? -5.594 9.934 20.997 1.00 83.44 309 LEU A C 1
ATOM 2401 O O . LEU A 1 309 ? -6.371 9.162 20.451 1.00 83.44 309 LEU A O 1
ATOM 2405 N N . TRP A 1 310 ? -4.357 9.572 21.332 1.00 84.19 310 TRP A N 1
ATOM 2406 C CA . TRP A 1 310 ? -3.804 8.253 21.022 1.00 84.19 310 TRP A CA 1
ATOM 2407 C C . TRP A 1 310 ? -4.552 7.118 21.719 1.00 84.19 310 TRP A C 1
ATOM 2409 O O . TRP A 1 310 ? -4.885 6.116 21.085 1.00 84.19 310 TRP A O 1
ATOM 2419 N N . ALA A 1 311 ? -4.900 7.288 22.998 1.00 83.75 311 ALA A N 1
ATOM 2420 C CA . ALA A 1 311 ? -5.739 6.324 23.703 1.00 83.75 311 ALA A CA 1
ATOM 2421 C C . ALA A 1 311 ? -7.131 6.201 23.051 1.00 83.75 311 ALA A C 1
ATOM 2423 O O . ALA A 1 311 ? -7.602 5.088 22.811 1.00 83.75 311 ALA A O 1
ATOM 2424 N N . GLY A 1 312 ? -7.769 7.324 22.703 1.00 87.62 312 GLY A N 1
ATOM 2425 C CA . GLY A 1 312 ? -9.055 7.345 21.998 1.00 87.62 312 GLY A CA 1
ATOM 2426 C C . GLY A 1 312 ? -8.991 6.712 20.603 1.00 87.62 312 GLY A C 1
ATOM 2427 O O . GLY A 1 312 ? -9.891 5.965 20.208 1.00 87.62 312 GLY A O 1
ATOM 2428 N N . TRP A 1 313 ? -7.899 6.938 19.872 1.00 89.62 313 TRP A N 1
ATOM 2429 C CA . TRP A 1 313 ? -7.654 6.354 18.555 1.00 89.62 313 TRP A CA 1
ATOM 2430 C C . TRP A 1 313 ? -7.391 4.862 18.630 1.00 89.62 313 TRP A C 1
ATOM 2432 O O . TRP A 1 313 ? -7.957 4.122 17.834 1.00 89.62 313 TRP A O 1
ATOM 2442 N N . ALA A 1 314 ? -6.641 4.379 19.619 1.00 88.19 314 ALA A N 1
ATOM 2443 C CA . ALA A 1 314 ? -6.496 2.945 19.851 1.00 88.19 314 ALA A CA 1
ATOM 2444 C C . ALA A 1 314 ? -7.858 2.284 20.144 1.00 88.19 314 ALA A C 1
ATOM 2446 O O . ALA A 1 314 ? -8.167 1.222 19.596 1.00 88.19 314 ALA A O 1
ATOM 2447 N N . MET A 1 315 ? -8.703 2.936 20.952 1.00 89.12 315 MET A N 1
ATOM 2448 C CA . MET A 1 315 ? -10.053 2.463 21.294 1.00 89.12 315 MET A CA 1
ATOM 2449 C C . MET A 1 315 ? -10.990 2.375 20.088 1.00 89.12 315 MET A C 1
ATOM 2451 O O . MET A 1 315 ? -11.766 1.425 20.004 1.00 89.12 315 MET A O 1
ATOM 2455 N N . LEU A 1 316 ? -10.906 3.314 19.145 1.00 91.44 316 LEU A N 1
ATOM 2456 C CA . LEU A 1 316 ? -11.643 3.250 17.880 1.00 91.44 316 LEU A CA 1
ATOM 2457 C C . LEU A 1 316 ? -11.011 2.244 16.906 1.00 91.44 316 LEU A C 1
ATOM 2459 O O . LEU A 1 316 ? -11.696 1.384 16.354 1.00 91.44 316 LEU A O 1
ATOM 2463 N N . GLY A 1 317 ? -9.691 2.307 16.743 1.00 90.50 317 GLY A N 1
ATOM 2464 C CA . GLY A 1 317 ? -8.925 1.531 15.773 1.00 90.50 317 GLY A CA 1
ATOM 2465 C C . GLY A 1 317 ? -8.985 0.023 15.991 1.00 90.50 317 GLY A C 1
ATOM 2466 O O . GLY A 1 317 ? -8.821 -0.744 15.044 1.00 90.50 317 GLY A O 1
ATOM 2467 N N . ARG A 1 318 ? -9.336 -0.425 17.204 1.00 91.19 318 ARG A N 1
ATOM 2468 C CA . ARG A 1 318 ? -9.644 -1.835 17.493 1.00 91.19 318 ARG A CA 1
ATOM 2469 C C . ARG A 1 318 ? -10.757 -2.412 16.625 1.00 91.19 318 ARG A C 1
ATOM 2471 O O . ARG A 1 318 ? -10.841 -3.633 16.505 1.00 91.19 318 ARG A O 1
ATOM 2478 N N . PHE A 1 319 ? -11.607 -1.563 16.055 1.00 92.94 319 PHE A N 1
ATOM 2479 C CA . PHE A 1 319 ? -12.710 -1.970 15.198 1.00 92.94 319 PHE A CA 1
ATOM 2480 C C . PHE A 1 319 ? -12.414 -1.843 13.702 1.00 92.94 319 PHE A C 1
ATOM 2482 O O . PHE A 1 319 ? -13.208 -2.318 12.894 1.00 92.94 319 PHE A O 1
ATOM 2489 N N . TYR A 1 320 ? -11.278 -1.260 13.309 1.00 94.69 320 TYR A N 1
ATOM 2490 C CA . TYR A 1 320 ? -10.918 -1.195 11.895 1.00 94.69 320 TYR A CA 1
ATOM 2491 C C . TYR A 1 320 ? -10.616 -2.592 11.345 1.00 94.69 320 TYR A C 1
ATOM 2493 O O . TYR A 1 320 ? -9.916 -3.366 12.011 1.00 94.69 320 TYR A O 1
ATOM 2501 N N . PRO A 1 321 ? -11.123 -2.945 10.148 1.00 95.19 321 PRO A N 1
ATOM 2502 C CA . PRO A 1 321 ? -10.774 -4.202 9.493 1.00 95.19 321 PRO A CA 1
ATOM 2503 C C . PRO A 1 321 ? -9.252 -4.392 9.434 1.00 95.19 321 PRO A C 1
ATOM 2505 O O . PRO A 1 321 ? -8.733 -5.407 9.907 1.00 95.19 321 PRO A O 1
ATOM 2508 N N . PHE A 1 322 ? -8.536 -3.352 9.002 1.00 95.44 322 PHE A N 1
ATOM 2509 C CA . PHE A 1 322 ? -7.084 -3.253 9.086 1.00 95.44 322 PHE A CA 1
ATOM 2510 C C . PHE A 1 322 ? -6.671 -2.399 10.296 1.00 95.44 322 PHE A C 1
ATOM 2512 O O . PHE A 1 322 ? -6.901 -1.193 10.334 1.00 95.44 322 PHE A O 1
ATOM 2519 N N . MET A 1 323 ? -6.065 -3.028 11.305 1.00 93.25 323 MET A N 1
ATOM 2520 C CA . MET A 1 323 ? -5.579 -2.350 12.511 1.00 93.25 323 MET A CA 1
ATOM 2521 C C . MET A 1 323 ? -4.051 -2.273 12.468 1.00 93.25 323 MET A C 1
ATOM 2523 O O . MET A 1 323 ? -3.379 -3.280 12.701 1.00 93.25 323 MET A O 1
ATOM 2527 N N . ARG A 1 324 ? -3.513 -1.079 12.205 1.00 90.44 324 ARG A N 1
ATOM 2528 C CA . ARG A 1 324 ? -2.075 -0.784 12.233 1.00 90.44 324 ARG A CA 1
ATOM 2529 C C . ARG A 1 324 ? -1.820 0.421 13.134 1.00 90.44 324 ARG A C 1
ATOM 2531 O O . ARG A 1 324 ? -2.479 1.446 13.003 1.00 90.44 324 ARG A O 1
ATOM 2538 N N . CYS A 1 325 ? -0.872 0.273 14.054 1.00 80.75 325 CYS A N 1
ATOM 2539 C CA . CYS A 1 325 ? -0.244 1.406 14.722 1.00 80.75 325 CYS A CA 1
ATOM 2540 C C . CYS A 1 325 ? 1.034 1.700 13.947 1.00 80.75 325 CYS A C 1
ATOM 2542 O O . CYS A 1 325 ? 1.852 0.792 13.784 1.00 80.75 325 CYS A O 1
ATOM 2544 N N . MET A 1 326 ? 1.163 2.919 13.447 1.00 69.88 326 MET A N 1
ATOM 2545 C CA . MET A 1 326 ? 2.371 3.395 12.788 1.00 69.88 326 MET A CA 1
ATOM 2546 C C . MET A 1 326 ? 3.058 4.352 13.754 1.00 69.88 326 MET A C 1
ATOM 2548 O O . MET A 1 326 ? 2.387 5.128 14.431 1.00 69.88 326 MET A O 1
ATOM 2552 N N . THR A 1 327 ? 4.377 4.261 13.879 1.00 61.03 327 THR A N 1
ATOM 2553 C CA . THR A 1 327 ? 5.149 5.295 14.572 1.00 61.03 327 THR A CA 1
ATOM 2554 C C . THR A 1 327 ? 5.097 6.567 13.744 1.00 61.03 327 THR A C 1
ATOM 2556 O O . THR A 1 327 ? 5.187 6.480 12.520 1.00 61.03 327 THR A O 1
ATOM 2559 N N . ALA A 1 328 ? 4.942 7.732 14.380 1.00 53.28 328 ALA A N 1
ATOM 2560 C CA . ALA A 1 328 ? 4.867 8.963 13.608 1.00 53.28 328 ALA A CA 1
ATOM 2561 C C . ALA A 1 328 ? 6.126 9.147 12.765 1.00 53.28 328 ALA A C 1
ATOM 2563 O O . ALA A 1 328 ? 7.226 9.154 13.301 1.00 53.28 328 ALA A O 1
ATOM 2564 N N . HIS A 1 329 ? 5.966 9.354 11.468 1.00 49.16 329 HIS A N 1
ATOM 2565 C CA . HIS A 1 329 ? 7.042 9.701 10.559 1.00 49.16 329 HIS A CA 1
ATOM 2566 C C . HIS A 1 329 ? 7.197 11.223 10.531 1.00 49.16 329 HIS A C 1
ATOM 2568 O O . HIS A 1 329 ? 6.931 11.909 9.547 1.00 49.16 329 HIS A O 1
ATOM 2574 N N . ASN A 1 330 ? 7.617 11.773 11.664 1.00 43.72 330 ASN A N 1
ATOM 2575 C CA . ASN A 1 330 ? 8.011 13.171 11.764 1.00 43.72 330 ASN A CA 1
ATOM 2576 C C . ASN A 1 330 ? 9.536 13.258 11.765 1.00 43.72 330 ASN A C 1
ATOM 2578 O O . ASN A 1 330 ? 10.138 13.595 12.782 1.00 43.72 330 ASN A O 1
ATOM 2582 N N . ALA A 1 331 ? 10.134 12.920 10.618 1.00 43.25 331 ALA A N 1
ATOM 2583 C CA . ALA A 1 331 ? 11.576 12.783 10.422 1.00 43.25 331 ALA A CA 1
ATOM 2584 C C . ALA A 1 331 ? 12.232 11.705 11.319 1.00 43.25 331 ALA A C 1
ATOM 2586 O O . ALA A 1 331 ? 11.631 11.194 12.269 1.00 43.25 331 ALA A O 1
ATOM 2587 N N . ASP A 1 332 ? 13.496 11.386 11.026 1.00 44.03 332 ASP A N 1
ATOM 2588 C CA . ASP A 1 332 ? 14.370 10.430 11.740 1.00 44.03 332 ASP A CA 1
ATOM 2589 C C . ASP A 1 332 ? 14.555 10.717 13.258 1.00 44.03 332 ASP A C 1
ATOM 2591 O O . ASP A 1 332 ? 15.344 10.060 13.936 1.00 44.03 332 ASP A O 1
ATOM 2595 N N . THR A 1 333 ? 13.847 11.704 13.823 1.00 45.94 333 THR A N 1
ATOM 2596 C CA . THR A 1 333 ? 13.907 12.146 15.230 1.00 45.94 333 THR A CA 1
ATOM 2597 C C . THR A 1 333 ? 12.576 12.013 15.981 1.00 45.94 333 THR A C 1
ATOM 2599 O O . THR A 1 333 ? 12.438 12.496 17.109 1.00 45.94 333 THR A O 1
ATOM 2602 N N . SER A 1 334 ? 11.583 11.370 15.373 1.00 55.03 334 SER A N 1
ATOM 2603 C CA . SER A 1 334 ? 10.262 11.153 15.960 1.00 55.03 334 SER A CA 1
ATOM 2604 C C . SER A 1 334 ? 10.286 10.212 17.176 1.00 55.03 334 SER A C 1
ATOM 2606 O O . SER A 1 334 ? 11.088 9.285 17.283 1.00 55.03 334 SER A O 1
ATOM 2608 N N . ILE A 1 335 ? 9.393 10.467 18.139 1.00 65.06 335 ILE A N 1
ATOM 2609 C CA . ILE A 1 335 ? 9.234 9.614 19.325 1.00 65.06 335 ILE A CA 1
ATOM 2610 C C . ILE A 1 335 ? 8.470 8.336 18.965 1.00 65.06 335 ILE A C 1
ATOM 2612 O O . ILE A 1 335 ? 7.459 8.397 18.264 1.00 65.06 335 ILE A O 1
ATOM 2616 N N . GLY A 1 336 ? 8.920 7.191 19.485 1.00 70.06 336 GLY A N 1
ATOM 2617 C CA . GLY A 1 336 ? 8.232 5.911 19.297 1.00 70.06 336 GLY A CA 1
ATOM 2618 C C . GLY A 1 336 ? 6.802 5.972 19.831 1.00 70.06 336 GLY A C 1
ATOM 2619 O O . GLY A 1 336 ? 6.598 6.306 20.998 1.00 70.06 336 GLY A O 1
ATOM 2620 N N . GLN A 1 337 ? 5.819 5.690 18.970 1.00 73.69 337 GLN A N 1
ATOM 2621 C CA . GLN A 1 337 ? 4.387 5.743 19.295 1.00 73.69 337 GLN A CA 1
ATOM 2622 C C . GLN A 1 337 ? 3.756 4.381 19.601 1.00 73.69 337 GLN A C 1
ATOM 2624 O O . GLN A 1 337 ? 2.533 4.223 19.604 1.00 73.69 337 GLN A O 1
ATOM 2629 N N . GLU A 1 338 ? 4.572 3.370 19.869 1.00 83.88 338 GLU A N 1
ATOM 2630 C CA . GLU A 1 338 ? 4.090 2.040 20.184 1.00 83.88 338 GLU A CA 1
ATOM 2631 C C . GLU A 1 338 ? 3.234 2.059 21.450 1.00 83.88 338 GLU A C 1
ATOM 2633 O O . GLU A 1 338 ? 3.476 2.799 22.406 1.00 83.88 338 GLU A O 1
ATOM 2638 N N . PHE A 1 339 ? 2.237 1.177 21.502 1.00 84.81 339 PHE A N 1
ATOM 2639 C CA . PHE A 1 339 ? 1.302 1.152 22.624 1.00 84.81 339 PHE A CA 1
ATOM 2640 C C . PHE A 1 339 ? 1.964 0.953 23.994 1.00 84.81 339 PHE A C 1
ATOM 2642 O O . PHE A 1 339 ? 1.364 1.305 25.006 1.00 84.81 339 PHE A O 1
ATOM 2649 N N . TYR A 1 340 ? 3.176 0.395 24.054 1.00 85.50 340 TYR A N 1
ATOM 2650 C CA . TYR A 1 340 ? 3.910 0.201 25.304 1.00 85.50 340 TYR A CA 1
ATOM 2651 C C . TYR A 1 340 ? 4.670 1.445 25.787 1.00 85.50 340 TYR A C 1
ATOM 2653 O O . TYR A 1 340 ? 5.082 1.464 26.946 1.00 85.50 340 TYR A O 1
ATOM 2661 N N . CYS A 1 341 ? 4.854 2.472 24.952 1.00 83.56 341 CYS A N 1
ATOM 2662 C CA . CYS A 1 341 ? 5.683 3.636 25.275 1.00 83.56 341 CYS A CA 1
ATOM 2663 C C . CYS A 1 341 ? 5.097 4.502 26.401 1.00 83.56 341 CYS A C 1
ATOM 2665 O O . CYS A 1 341 ? 5.848 5.134 27.142 1.00 83.56 341 CYS A O 1
ATOM 2667 N N . TRP A 1 342 ? 3.772 4.476 26.600 1.00 82.75 342 TRP A N 1
ATOM 2668 C CA . TRP A 1 342 ? 3.109 5.195 27.695 1.00 82.75 342 TRP A CA 1
ATOM 2669 C C . TRP A 1 342 ? 2.210 4.276 28.523 1.00 82.75 342 TRP A C 1
ATOM 2671 O O . TRP A 1 342 ? 1.367 3.581 27.953 1.00 82.75 342 TRP A O 1
ATOM 2681 N N . PRO A 1 343 ? 2.276 4.321 29.870 1.00 87.00 343 PRO A N 1
ATOM 2682 C CA . PRO A 1 343 ? 1.470 3.453 30.732 1.00 87.00 343 PRO A CA 1
ATOM 2683 C C . PRO A 1 343 ? -0.044 3.538 30.490 1.00 87.00 343 PRO A C 1
ATOM 2685 O O . PRO A 1 343 ? -0.728 2.512 30.495 1.00 87.00 343 PRO A O 1
ATOM 2688 N N . VAL A 1 344 ? -0.569 4.746 30.246 1.00 83.44 344 VAL A N 1
ATOM 2689 C CA . VAL A 1 344 ? -2.003 4.970 29.985 1.00 83.44 344 VAL A CA 1
ATOM 2690 C C . VAL A 1 344 ? -2.445 4.334 28.665 1.00 83.44 344 VAL A C 1
ATOM 2692 O O . VAL A 1 344 ? -3.492 3.686 28.607 1.00 83.44 344 VAL A O 1
ATOM 2695 N N . ILE A 1 345 ? -1.609 4.432 27.630 1.00 82.94 345 ILE A N 1
ATOM 2696 C CA . ILE A 1 345 ? -1.874 3.846 26.314 1.00 82.94 345 ILE A CA 1
ATOM 2697 C C . ILE A 1 345 ? -1.708 2.334 26.383 1.00 82.94 345 ILE A C 1
ATOM 2699 O O . ILE A 1 345 ? -2.561 1.620 25.876 1.00 82.94 345 ILE A O 1
ATOM 2703 N N . ALA A 1 346 ? -0.707 1.826 27.102 1.00 88.19 346 ALA A N 1
ATOM 2704 C CA . ALA A 1 346 ? -0.517 0.394 27.304 1.00 88.19 346 ALA A CA 1
ATOM 2705 C C . ALA A 1 346 ? -1.720 -0.241 28.018 1.00 88.19 346 ALA A C 1
ATOM 2707 O O . ALA A 1 346 ? -2.136 -1.352 27.684 1.00 88.19 346 ALA A O 1
ATOM 2708 N N . HIS A 1 347 ? -2.302 0.463 28.993 1.00 87.31 347 HIS A N 1
ATOM 2709 C CA . HIS A 1 347 ? -3.524 0.032 29.665 1.00 87.31 347 HIS A CA 1
ATOM 2710 C C . HIS A 1 347 ? -4.728 0.018 28.713 1.00 87.31 347 HIS A C 1
ATOM 2712 O O . HIS A 1 347 ? -5.407 -1.005 28.612 1.00 87.31 347 HIS A O 1
ATOM 2718 N N . ALA A 1 348 ? -4.945 1.095 27.953 1.00 86.00 348 ALA A N 1
ATOM 2719 C CA . ALA A 1 348 ? -5.998 1.148 26.938 1.00 86.00 348 ALA A CA 1
ATOM 2720 C C . ALA A 1 348 ? -5.818 0.063 25.860 1.00 86.00 348 ALA A C 1
ATOM 2722 O O . ALA A 1 348 ? -6.771 -0.630 25.509 1.00 86.00 348 ALA A O 1
ATOM 2723 N N . ALA A 1 349 ? -4.588 -0.155 25.394 1.00 87.75 349 ALA A N 1
ATOM 2724 C CA . ALA A 1 349 ? -4.235 -1.131 24.372 1.00 87.75 349 ALA A CA 1
ATOM 2725 C C . ALA A 1 349 ? -4.528 -2.572 24.810 1.00 87.75 349 ALA A C 1
ATOM 2727 O O . ALA A 1 349 ? -5.019 -3.367 24.010 1.00 87.75 349 ALA A O 1
ATOM 2728 N N . ARG A 1 350 ? -4.309 -2.923 26.086 1.00 91.06 350 ARG A N 1
ATOM 2729 C CA . ARG A 1 350 ? -4.711 -4.240 26.614 1.00 91.06 350 ARG A CA 1
ATOM 2730 C C . ARG A 1 350 ? -6.221 -4.455 26.504 1.00 91.06 350 ARG A C 1
ATOM 2732 O O . ARG A 1 350 ? -6.644 -5.520 26.059 1.00 91.06 350 ARG A O 1
ATOM 2739 N N . ASN A 1 351 ? -7.023 -3.442 26.829 1.00 89.25 351 ASN A N 1
ATOM 2740 C CA . ASN A 1 351 ? -8.484 -3.511 26.708 1.00 89.25 351 ASN A CA 1
ATOM 2741 C C . ASN A 1 351 ? -8.932 -3.573 25.238 1.00 89.25 351 ASN A C 1
ATOM 2743 O O . ASN A 1 351 ? -9.788 -4.378 24.876 1.00 89.25 351 ASN A O 1
ATOM 2747 N N . VAL A 1 352 ? -8.313 -2.760 24.381 1.00 89.75 352 VAL A N 1
ATOM 2748 C CA . VAL A 1 352 ? -8.484 -2.756 22.920 1.00 89.75 35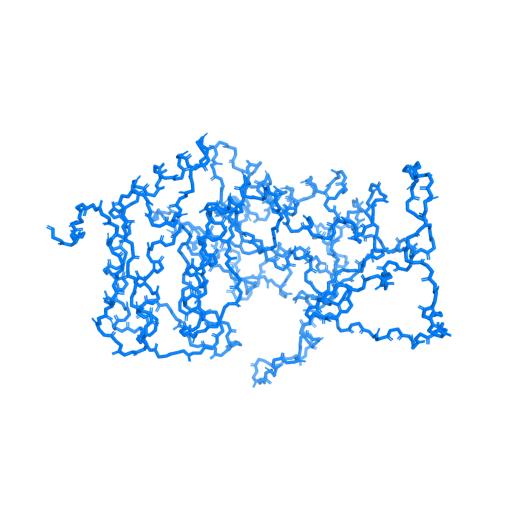2 VAL A CA 1
ATOM 2749 C C . VAL A 1 352 ? -8.278 -4.144 22.330 1.00 89.75 352 VAL A C 1
ATOM 2751 O O . VAL A 1 352 ? -9.161 -4.664 21.644 1.00 89.75 352 VAL A O 1
ATOM 2754 N N . LEU A 1 353 ? -7.122 -4.744 22.607 1.00 90.94 353 LEU A N 1
ATOM 2755 C CA . LEU A 1 353 ? -6.736 -6.029 22.044 1.00 90.94 353 LEU A CA 1
ATOM 2756 C C . LEU A 1 353 ? -7.606 -7.156 22.609 1.00 90.94 353 LEU A C 1
ATOM 2758 O O . LEU A 1 353 ? -8.035 -8.014 21.847 1.00 90.94 353 LEU A O 1
ATOM 2762 N N . ASN A 1 354 ? -7.958 -7.125 23.897 1.00 92.31 354 ASN A N 1
ATOM 2763 C CA . ASN A 1 354 ? -8.856 -8.122 24.488 1.00 92.31 354 ASN A CA 1
ATOM 2764 C C . ASN A 1 354 ? -10.215 -8.160 23.765 1.00 92.31 354 ASN A C 1
ATOM 2766 O O . ASN A 1 354 ? -10.643 -9.218 23.306 1.00 92.31 354 ASN A O 1
ATOM 2770 N N . VAL A 1 355 ? -10.850 -6.999 23.574 1.00 91.69 355 VAL A N 1
ATOM 2771 C CA . VAL A 1 355 ? -12.135 -6.896 22.859 1.00 91.69 355 VAL A CA 1
ATOM 2772 C C . VAL A 1 355 ? -11.999 -7.334 21.402 1.00 91.69 355 VAL A C 1
ATOM 2774 O O . VAL A 1 355 ? -12.783 -8.157 20.930 1.00 91.69 355 VAL A O 1
ATOM 2777 N N . ARG A 1 356 ? -10.986 -6.836 20.683 1.00 93.88 356 ARG A N 1
ATOM 2778 C CA . ARG A 1 356 ? -10.799 -7.164 19.263 1.00 93.88 356 ARG A CA 1
ATOM 2779 C C . ARG A 1 356 ? -10.608 -8.662 19.040 1.00 93.88 356 ARG A C 1
ATOM 2781 O O . ARG A 1 356 ? -11.201 -9.216 18.120 1.00 93.88 356 ARG A O 1
ATOM 2788 N N . TYR A 1 357 ? -9.802 -9.322 19.869 1.00 94.19 357 TYR A N 1
ATOM 2789 C CA . TYR A 1 357 ? -9.531 -10.750 19.708 1.00 94.19 357 TYR A CA 1
ATOM 2790 C C . TYR A 1 357 ? -10.740 -11.623 20.073 1.00 94.19 357 TYR A C 1
ATOM 2792 O O . TYR A 1 357 ? -10.924 -12.667 19.451 1.00 94.19 357 TYR A O 1
ATOM 2800 N N . ARG A 1 358 ? -11.628 -11.179 20.978 1.00 93.00 358 ARG A N 1
ATOM 2801 C CA . ARG A 1 358 ? -12.944 -11.824 21.182 1.00 93.00 358 ARG A CA 1
ATOM 2802 C C . ARG A 1 358 ? -13.834 -11.721 19.941 1.00 93.00 358 ARG A C 1
ATOM 2804 O O . ARG A 1 358 ? -14.542 -12.666 19.614 1.00 93.00 358 ARG A O 1
ATOM 2811 N N . LEU A 1 359 ? -13.756 -10.601 19.223 1.00 93.06 359 LEU A N 1
ATOM 2812 C CA . LEU A 1 359 ? -14.504 -10.352 17.988 1.00 93.06 359 LEU A CA 1
ATOM 2813 C C . LEU A 1 359 ? -13.863 -10.969 16.733 1.00 93.06 359 LEU A C 1
ATOM 2815 O O . LEU A 1 359 ? -14.391 -10.795 15.637 1.00 93.06 359 LEU A O 1
ATOM 2819 N N . MET A 1 360 ? -12.752 -11.705 16.846 1.00 93.94 360 MET A N 1
ATOM 2820 C CA . MET A 1 360 ? -12.013 -12.194 15.673 1.00 93.94 360 MET A CA 1
ATOM 2821 C C . MET A 1 360 ? -12.864 -13.097 14.765 1.00 93.94 360 MET A C 1
ATOM 2823 O O . MET A 1 360 ? -12.835 -12.950 13.544 1.00 93.94 360 MET A O 1
ATOM 2827 N N . TYR A 1 361 ? -13.676 -13.984 15.348 1.00 93.19 361 TYR A N 1
ATOM 2828 C CA . TYR A 1 361 ? -14.598 -14.830 14.581 1.00 93.19 361 TYR A CA 1
ATOM 2829 C C . TYR A 1 361 ? -15.694 -14.023 13.875 1.00 93.19 361 TYR A C 1
ATOM 2831 O O . TYR A 1 361 ? -16.080 -14.364 12.755 1.00 93.19 361 TYR A O 1
ATOM 2839 N N . TYR A 1 362 ? -16.157 -12.932 14.494 1.00 93.06 362 TYR A N 1
ATOM 2840 C CA . TYR A 1 362 ? -17.107 -12.013 13.872 1.00 93.06 362 TYR A CA 1
ATOM 2841 C C . TYR A 1 362 ? -16.472 -11.306 12.671 1.00 93.06 362 TYR A C 1
ATOM 2843 O O . TYR A 1 362 ? -17.041 -11.345 11.584 1.00 93.06 362 TYR A O 1
ATOM 2851 N N . PHE A 1 363 ? -15.258 -10.757 12.818 1.00 93.50 363 PHE A N 1
ATOM 2852 C CA . PHE A 1 363 ? -14.521 -10.164 11.695 1.00 93.50 363 PHE A CA 1
ATOM 2853 C C . PHE A 1 363 ? -14.345 -11.159 10.551 1.00 93.50 363 PHE A C 1
ATOM 2855 O O . PHE A 1 363 ? -14.639 -10.832 9.405 1.00 93.50 363 PHE A O 1
ATOM 2862 N N . PHE A 1 364 ? -13.902 -12.382 10.847 1.00 94.81 364 PHE A N 1
ATOM 2863 C CA . PHE A 1 364 ? -13.674 -13.392 9.816 1.00 94.81 364 PHE A CA 1
ATOM 2864 C C . PHE A 1 364 ? -14.963 -13.760 9.067 1.00 94.81 364 PHE A C 1
ATOM 2866 O O . PHE A 1 364 ? -14.953 -13.877 7.843 1.00 94.81 364 PHE A O 1
ATOM 2873 N N . SER A 1 365 ? -16.080 -13.879 9.789 1.00 94.12 365 SER A N 1
ATOM 2874 C CA . SER A 1 365 ? -17.398 -14.136 9.197 1.00 94.12 365 SER A CA 1
ATOM 2875 C C . SER A 1 365 ? -17.885 -12.955 8.353 1.00 94.12 365 SER A C 1
ATOM 2877 O O . SER A 1 365 ? -18.394 -13.160 7.255 1.00 94.12 365 SER A O 1
ATOM 2879 N N . ALA A 1 366 ? -17.661 -11.722 8.812 1.00 93.44 366 ALA A N 1
ATOM 2880 C CA . ALA A 1 366 ? -17.985 -10.516 8.056 1.00 93.44 366 ALA A CA 1
ATOM 2881 C C . ALA A 1 366 ? -17.166 -10.425 6.757 1.00 93.44 366 ALA A C 1
ATOM 2883 O O . ALA A 1 366 ? -17.716 -10.125 5.705 1.00 93.44 366 ALA A O 1
ATOM 2884 N N . PHE A 1 367 ? -15.871 -10.757 6.790 1.00 94.62 367 PHE A N 1
ATOM 2885 C CA . PHE A 1 367 ? -15.045 -10.837 5.580 1.00 94.62 367 PHE A CA 1
ATOM 2886 C C . PHE A 1 367 ? -15.499 -11.942 4.622 1.00 94.62 367 PHE A C 1
ATOM 2888 O O . PHE A 1 367 ? -15.421 -11.767 3.408 1.00 94.62 367 PHE A O 1
ATOM 2895 N N . HIS A 1 368 ? -15.967 -13.075 5.150 1.00 94.56 368 HIS A N 1
ATOM 2896 C CA . HIS A 1 368 ? -16.551 -14.134 4.333 1.00 94.56 368 HIS A CA 1
ATOM 2897 C C . HIS A 1 368 ? -17.818 -13.638 3.618 1.00 94.56 368 HIS A C 1
ATOM 2899 O O . HIS A 1 368 ? -17.913 -13.759 2.402 1.00 94.56 368 HIS A O 1
ATOM 2905 N N . GLN A 1 369 ? -18.754 -13.014 4.338 1.00 92.69 369 GLN A N 1
ATOM 2906 C CA . GLN A 1 369 ? -19.959 -12.415 3.746 1.00 92.69 369 GLN A CA 1
ATOM 2907 C C . GLN A 1 369 ? -19.627 -11.312 2.738 1.00 92.69 369 GLN A C 1
ATOM 2909 O O . GLN A 1 369 ? -20.214 -11.269 1.664 1.00 92.69 369 GLN A O 1
ATOM 2914 N N . ALA A 1 370 ? -18.637 -10.466 3.022 1.00 92.69 370 ALA A N 1
ATOM 2915 C CA . ALA A 1 370 ? -18.190 -9.449 2.075 1.00 92.69 370 ALA A CA 1
ATOM 2916 C C . ALA A 1 370 ? -17.669 -10.055 0.767 1.00 92.69 370 ALA A C 1
ATOM 2918 O O . ALA A 1 370 ? -17.882 -9.490 -0.301 1.00 92.69 370 ALA A O 1
ATOM 2919 N N . ASN A 1 371 ? -17.018 -11.218 0.828 1.00 93.06 371 ASN A N 1
ATOM 2920 C CA . ASN A 1 371 ? -16.486 -11.880 -0.357 1.00 93.06 371 ASN A CA 1
ATOM 2921 C C . ASN A 1 371 ? -17.555 -12.601 -1.197 1.00 93.06 371 ASN A C 1
ATOM 2923 O O . ASN A 1 371 ? -17.439 -12.599 -2.419 1.00 93.06 371 ASN A O 1
ATOM 2927 N N . PHE A 1 372 ? -18.568 -13.207 -0.569 1.00 93.00 372 PHE A N 1
ATOM 2928 C CA . PHE A 1 372 ? -19.609 -13.971 -1.274 1.00 93.00 372 PHE A CA 1
ATOM 2929 C C . PHE A 1 372 ? -20.867 -13.152 -1.588 1.00 93.00 372 PHE A C 1
ATOM 2931 O O . PHE A 1 372 ? -21.395 -13.239 -2.693 1.00 93.00 372 PHE A O 1
ATOM 2938 N N . ASP A 1 373 ? -21.318 -12.333 -0.640 1.00 90.81 373 ASP A N 1
ATOM 2939 C CA . ASP A 1 373 ? -22.597 -11.617 -0.693 1.00 90.81 373 ASP A CA 1
ATOM 2940 C C . ASP A 1 373 ? -22.422 -10.116 -0.990 1.00 90.81 373 ASP A C 1
ATOM 2942 O O . ASP A 1 373 ? -23.404 -9.386 -1.104 1.00 90.81 373 ASP A O 1
ATOM 2946 N N . SER A 1 374 ? -21.177 -9.631 -1.108 1.00 87.44 374 SER A N 1
ATOM 2947 C CA . SER A 1 374 ? -20.838 -8.202 -1.283 1.00 87.44 374 SER A CA 1
ATOM 2948 C C . SER A 1 374 ? -21.349 -7.289 -0.157 1.00 87.44 374 SER A C 1
ATOM 2950 O O . SER A 1 374 ? -21.486 -6.076 -0.330 1.00 87.44 374 SER A O 1
ATOM 2952 N N . ILE A 1 375 ? -21.640 -7.861 1.017 1.00 90.12 375 ILE A N 1
ATOM 2953 C CA . ILE A 1 375 ? -22.075 -7.115 2.201 1.00 90.12 375 ILE A CA 1
ATOM 2954 C C . ILE A 1 375 ? -20.838 -6.495 2.871 1.00 90.12 375 ILE A C 1
ATOM 2956 O O . ILE A 1 375 ? -19.967 -7.239 3.320 1.00 90.12 375 ILE A O 1
ATOM 2960 N N . PRO A 1 376 ? -20.734 -5.158 2.997 1.00 90.44 376 PRO A N 1
ATOM 2961 C CA . PRO A 1 376 ? -19.546 -4.527 3.563 1.00 90.44 376 PRO A CA 1
ATOM 2962 C C . PRO A 1 376 ? -19.245 -4.972 4.996 1.00 90.44 376 PRO A C 1
ATOM 2964 O O . PRO A 1 376 ? -20.148 -5.085 5.830 1.00 90.44 376 PRO A O 1
ATOM 2967 N N . VAL A 1 377 ? -17.955 -5.124 5.313 1.00 91.19 377 VAL A N 1
ATOM 2968 C CA . VAL A 1 377 ? -17.486 -5.425 6.682 1.00 91.19 377 VAL A CA 1
ATOM 2969 C C . VAL A 1 377 ? -17.798 -4.281 7.651 1.00 91.19 377 VAL A C 1
ATOM 2971 O O . VAL A 1 377 ? -18.080 -4.517 8.824 1.00 91.19 377 VAL A O 1
ATOM 2974 N N . VAL A 1 378 ? -17.756 -3.038 7.163 1.00 91.38 378 VAL A N 1
ATOM 2975 C CA . VAL A 1 378 ? -18.100 -1.832 7.926 1.00 91.38 378 VAL A CA 1
ATOM 2976 C C . VAL A 1 378 ? -19.274 -1.153 7.233 1.00 91.38 378 VAL A C 1
ATOM 2978 O O . VAL A 1 378 ? -19.205 -0.866 6.040 1.00 91.38 378 VAL A O 1
ATOM 2981 N N . GLN A 1 379 ? -20.352 -0.904 7.976 1.00 89.06 379 GLN A N 1
ATOM 2982 C CA . GLN A 1 379 ? -21.612 -0.386 7.444 1.00 89.06 379 GLN A CA 1
ATOM 2983 C C . GLN A 1 379 ? -22.081 0.840 8.223 1.00 89.06 379 GLN A C 1
ATOM 2985 O O . GLN A 1 379 ? -21.830 0.977 9.422 1.00 89.06 379 GLN A O 1
ATOM 2990 N N . ALA A 1 380 ? -22.811 1.722 7.541 1.00 84.50 380 ALA A N 1
ATOM 2991 C CA . ALA A 1 380 ? -23.486 2.833 8.190 1.00 84.50 380 ALA A CA 1
ATOM 2992 C C . ALA A 1 380 ? -24.741 2.326 8.928 1.00 84.50 380 ALA A C 1
ATOM 2994 O O . ALA A 1 380 ? -25.708 1.902 8.303 1.00 84.50 380 ALA A O 1
ATOM 2995 N N . LEU A 1 381 ? -24.724 2.402 10.264 1.00 77.19 381 LEU A N 1
ATOM 2996 C CA . LEU A 1 381 ? -25.890 2.244 11.152 1.00 77.19 381 LEU A CA 1
ATOM 2997 C C . LEU A 1 381 ? -26.681 0.902 11.056 1.00 77.19 381 LEU A C 1
ATOM 2999 O O . LEU A 1 381 ? -27.876 0.885 11.353 1.00 77.19 381 LEU A O 1
ATOM 3003 N N . CYS A 1 382 ? -26.041 -0.236 10.723 1.00 66.12 382 CYS A N 1
ATOM 3004 C CA . CYS A 1 382 ? -26.645 -1.595 10.718 1.00 66.12 382 CYS A CA 1
ATOM 3005 C C . CYS A 1 382 ? -25.586 -2.734 10.706 1.00 66.12 382 CYS A C 1
ATOM 3007 O O . CYS A 1 382 ? -24.441 -2.452 10.361 1.00 66.12 382 CYS A O 1
ATOM 3009 N N . PRO A 1 383 ? -25.915 -4.026 10.965 1.00 65.00 383 PRO A N 1
ATOM 3010 C CA . PRO A 1 383 ? -26.860 -4.591 11.931 1.00 65.00 383 PRO A CA 1
ATOM 3011 C C . PRO A 1 383 ? -26.166 -5.710 12.751 1.00 65.00 383 PRO A C 1
ATOM 3013 O O . PRO A 1 383 ? -26.190 -6.864 12.343 1.00 65.00 383 PRO A O 1
ATOM 3016 N N . SER A 1 384 ? -25.501 -5.391 13.870 1.00 77.38 384 SER A N 1
ATOM 3017 C CA . SER A 1 384 ? -25.158 -6.335 14.971 1.00 77.38 384 SER A CA 1
ATOM 3018 C C . SER A 1 384 ? -24.342 -5.639 16.061 1.00 77.38 384 SER A C 1
ATOM 3020 O O . SER A 1 384 ? -24.627 -5.793 17.243 1.00 77.38 384 SER A O 1
ATOM 3022 N N . ILE A 1 385 ? -23.339 -4.847 15.668 1.00 88.12 385 ILE A N 1
ATOM 3023 C CA . ILE A 1 385 ? -22.453 -4.121 16.587 1.00 88.12 385 ILE A CA 1
ATOM 3024 C C . ILE A 1 385 ? -22.451 -2.648 16.186 1.00 88.12 385 ILE A C 1
ATOM 3026 O O . ILE A 1 385 ? -22.068 -2.307 15.068 1.00 88.12 385 ILE A O 1
ATOM 3030 N N . LEU A 1 386 ? -22.877 -1.780 17.104 1.00 91.12 386 LEU A N 1
ATOM 3031 C CA . LEU A 1 386 ? -22.816 -0.332 16.936 1.00 91.12 386 LEU A CA 1
ATOM 3032 C C . LEU A 1 386 ? -21.597 0.210 17.684 1.00 91.12 386 LEU A C 1
ATOM 3034 O O . LEU A 1 386 ? -21.440 -0.025 18.880 1.00 91.12 386 LEU A O 1
ATOM 3038 N N . ILE A 1 387 ? -20.735 0.934 16.973 1.00 91.50 387 ILE A N 1
ATOM 3039 C CA . ILE A 1 387 ? -19.530 1.538 17.542 1.00 91.50 387 ILE A CA 1
ATOM 3040 C C . ILE A 1 387 ? -19.782 3.030 17.714 1.00 91.50 387 ILE A C 1
ATOM 3042 O O . ILE A 1 387 ? -20.018 3.739 16.738 1.00 91.50 387 ILE A O 1
ATOM 3046 N N . SER A 1 388 ? -19.682 3.494 18.955 1.00 91.69 388 SER A N 1
ATOM 3047 C CA . SER A 1 388 ? -19.948 4.881 19.334 1.00 91.69 388 SER A CA 1
ATOM 3048 C C . SER A 1 388 ? -18.703 5.518 19.959 1.00 91.69 388 SER A C 1
ATOM 3050 O O . SER A 1 388 ? -18.547 5.486 21.182 1.00 91.69 388 SER A O 1
ATOM 3052 N N . PRO A 1 389 ? -17.765 6.032 19.145 1.00 91.44 389 PRO A N 1
ATOM 3053 C CA . PRO A 1 389 ? -16.529 6.619 19.650 1.00 91.44 389 PRO A CA 1
ATOM 3054 C C . PRO A 1 389 ? -16.751 7.995 20.287 1.00 91.44 389 PRO A C 1
ATOM 3056 O O . PRO A 1 389 ? -17.589 8.768 19.832 1.00 91.44 389 PRO A O 1
ATOM 3059 N N . VAL A 1 390 ? -15.924 8.345 21.275 1.00 90.62 390 VAL A N 1
ATOM 3060 C CA . VAL A 1 390 ? -15.792 9.736 21.732 1.00 90.62 390 VAL A CA 1
ATOM 3061 C C . VAL A 1 390 ? -14.996 10.512 20.687 1.00 90.62 390 VAL A C 1
ATOM 3063 O O . VAL A 1 390 ? -13.876 10.136 20.352 1.00 90.62 390 VAL A O 1
ATOM 3066 N N . THR A 1 391 ? -15.569 11.594 20.167 1.00 86.38 391 THR A N 1
ATOM 3067 C CA . THR A 1 391 ? -14.995 12.350 19.043 1.00 86.38 391 THR A CA 1
ATOM 3068 C C . THR A 1 391 ? -14.408 13.700 19.435 1.00 86.38 391 THR A C 1
ATOM 3070 O O . THR A 1 391 ? -13.961 14.427 18.550 1.00 86.38 391 THR A O 1
ATOM 3073 N N . GLU A 1 392 ? -14.456 14.080 20.709 1.00 83.31 392 GLU A N 1
ATOM 3074 C CA . GLU A 1 392 ? -14.054 15.399 21.204 1.00 83.31 392 GLU A CA 1
ATOM 3075 C C . GLU A 1 392 ? -12.930 15.308 22.228 1.00 83.31 392 GLU A C 1
ATOM 3077 O O . GLU A 1 392 ? -12.885 14.397 23.058 1.00 83.31 392 GLU A O 1
ATOM 3082 N N . GLU A 1 393 ? -12.038 16.293 22.175 1.00 81.88 393 GLU A N 1
ATOM 3083 C CA . GLU A 1 393 ? -10.934 16.403 23.112 1.00 81.88 393 GLU A CA 1
ATOM 3084 C C . GLU A 1 393 ? -11.442 16.605 24.540 1.00 81.88 393 GLU A C 1
ATOM 3086 O O . GLU A 1 393 ? -12.337 17.408 24.789 1.00 81.88 393 GLU A O 1
ATOM 3091 N N . SER A 1 394 ? -10.840 15.889 25.492 1.00 81.19 394 SER A N 1
ATOM 3092 C CA . SER A 1 394 ? -11.165 15.964 26.926 1.00 81.19 394 SER A CA 1
ATOM 3093 C C . SER A 1 394 ? -12.594 15.558 27.314 1.00 81.19 394 SER A C 1
ATOM 3095 O O . SER A 1 394 ? -12.944 15.651 28.491 1.00 81.19 394 SER A O 1
ATOM 3097 N N . SER A 1 395 ? -13.411 15.060 26.382 1.00 85.06 395 SER A N 1
ATOM 3098 C CA . SER A 1 395 ? -14.730 14.526 26.720 1.00 85.06 395 SER A CA 1
ATOM 3099 C C . SER A 1 395 ? -14.635 13.101 27.271 1.00 85.06 395 SER A C 1
ATOM 3101 O O . SER A 1 395 ? -13.870 12.267 26.786 1.00 85.06 395 SER A O 1
ATOM 3103 N N . THR A 1 396 ? -15.456 12.802 28.275 1.00 86.31 396 THR A N 1
ATOM 3104 C CA . THR A 1 396 ? -15.656 11.454 28.836 1.00 86.31 396 THR A CA 1
ATOM 3105 C C . THR A 1 396 ? -17.039 10.886 28.516 1.00 86.31 396 THR A C 1
ATOM 3107 O O . THR A 1 396 ? -17.386 9.801 28.976 1.00 86.31 396 THR A O 1
ATOM 3110 N N . SER A 1 397 ? -17.837 11.607 27.725 1.00 89.62 397 SER A N 1
ATOM 3111 C CA . SER A 1 397 ? -19.189 11.213 27.331 1.00 89.62 397 SER A CA 1
ATOM 3112 C C . SER A 1 397 ? -19.418 11.464 25.841 1.00 89.62 397 SER A C 1
ATOM 3114 O O . SER A 1 397 ? -18.738 12.278 25.215 1.00 89.62 397 SER A O 1
ATOM 3116 N N . VAL A 1 398 ? -20.372 10.748 25.252 1.00 92.38 398 VAL A N 1
ATOM 3117 C CA . VAL A 1 398 ? -20.756 10.927 23.850 1.00 92.38 398 VAL A CA 1
ATOM 3118 C C . VAL A 1 398 ? -22.270 10.835 23.721 1.00 92.38 398 VAL A C 1
ATOM 3120 O O . VAL A 1 398 ? -22.903 9.962 24.311 1.00 92.38 398 VAL A O 1
ATOM 3123 N N . THR A 1 399 ? -22.852 11.750 22.946 1.00 93.06 399 THR A N 1
ATOM 3124 C CA . THR A 1 399 ? -24.261 11.665 22.550 1.00 93.06 399 THR A CA 1
ATOM 3125 C C . THR A 1 399 ? -24.355 10.819 21.292 1.00 93.06 399 THR A C 1
ATOM 3127 O O . THR A 1 399 ? -23.679 11.102 20.305 1.00 93.06 399 THR A O 1
ATOM 3130 N N . ILE A 1 400 ? -25.182 9.778 21.330 1.00 91.69 400 ILE A N 1
ATOM 3131 C CA . ILE A 1 400 ? -25.279 8.792 20.252 1.00 91.69 400 ILE A CA 1
ATOM 3132 C C . ILE A 1 400 ? -26.709 8.710 19.735 1.00 91.69 400 ILE A C 1
ATOM 3134 O O . ILE A 1 400 ? -27.670 8.853 20.490 1.00 91.69 400 ILE A O 1
ATOM 3138 N N . TYR A 1 401 ? -26.844 8.442 18.442 1.00 91.31 401 TYR A N 1
ATOM 3139 C CA . TYR A 1 401 ? -28.122 8.073 17.855 1.00 91.31 401 TYR A CA 1
ATOM 3140 C C . TYR A 1 401 ? -28.307 6.559 17.950 1.00 91.31 401 TYR A C 1
ATOM 3142 O O . TYR A 1 401 ? -27.468 5.797 17.469 1.00 91.31 401 TYR A O 1
ATOM 3150 N N . LEU A 1 402 ? -29.421 6.132 18.545 1.00 90.25 402 LEU A N 1
ATOM 3151 C CA . LEU A 1 402 ? -29.837 4.735 18.574 1.00 90.25 402 LEU A CA 1
ATOM 3152 C C . LEU A 1 402 ? -31.043 4.558 17.642 1.00 90.25 402 LEU A C 1
ATOM 3154 O O . LEU A 1 402 ? -32.110 5.115 17.917 1.00 90.25 402 LEU A O 1
ATOM 3158 N N . PRO A 1 403 ? -30.902 3.797 16.540 1.00 89.62 403 PRO A N 1
ATOM 3159 C CA . PRO A 1 403 ? -32.040 3.358 15.738 1.00 89.62 403 PRO A CA 1
ATOM 3160 C C . PRO A 1 403 ? -33.105 2.653 16.592 1.00 89.62 403 PRO A C 1
ATOM 3162 O O . PRO A 1 403 ? -32.833 2.196 17.697 1.00 89.62 403 PRO A O 1
ATOM 3165 N N . LYS A 1 404 ? -34.332 2.508 16.085 1.00 90.19 404 LYS A N 1
ATOM 3166 C CA . LYS A 1 404 ? -35.411 1.822 16.816 1.00 90.19 404 LYS A CA 1
ATOM 3167 C C . LYS A 1 404 ? -35.150 0.307 16.912 1.00 90.19 404 LYS A C 1
ATOM 3169 O O . LYS A 1 404 ? -35.664 -0.462 16.105 1.00 90.19 404 LYS A O 1
ATOM 3174 N N . HIS A 1 405 ? -34.360 -0.105 17.900 1.00 89.38 405 HIS A N 1
ATOM 3175 C CA . HIS A 1 405 ? -34.000 -1.492 18.197 1.00 89.38 405 HIS A CA 1
ATOM 3176 C C . HIS A 1 405 ? -33.589 -1.641 19.676 1.00 89.38 405 HIS A C 1
ATOM 3178 O O . HIS A 1 405 ? -33.448 -0.650 20.392 1.00 89.38 405 HIS A O 1
ATOM 3184 N N . THR A 1 406 ? -33.390 -2.874 20.140 1.00 89.88 406 THR A N 1
ATOM 3185 C CA . THR A 1 406 ? -32.776 -3.171 21.443 1.00 89.88 406 THR A CA 1
ATOM 3186 C C . THR A 1 406 ? -31.253 -3.175 21.315 1.00 89.88 406 THR A C 1
ATOM 3188 O O . THR A 1 406 ? -30.717 -3.827 20.418 1.00 89.88 406 THR A O 1
ATOM 3191 N N . PHE A 1 407 ? -30.563 -2.465 22.207 1.00 89.50 407 PHE A N 1
ATOM 3192 C CA . PHE A 1 407 ? -29.101 -2.429 22.286 1.00 89.50 407 PHE A CA 1
ATOM 3193 C C . PHE A 1 407 ? -28.662 -2.921 23.660 1.00 89.50 407 PHE A C 1
ATOM 3195 O O . PHE A 1 407 ? -29.253 -2.543 24.670 1.00 89.50 407 PHE A O 1
ATOM 3202 N N . HIS A 1 408 ? -27.626 -3.751 23.674 1.00 90.94 408 HIS A N 1
ATOM 3203 C CA . HIS A 1 408 ? -26.963 -4.228 24.881 1.00 90.94 408 HIS A CA 1
ATOM 3204 C C . HIS A 1 408 ? -25.549 -3.652 24.900 1.00 90.94 408 HIS A C 1
ATOM 3206 O O . HIS A 1 408 ? -24.926 -3.548 23.837 1.00 90.94 408 HIS A O 1
ATOM 3212 N N . ASP A 1 409 ? -25.056 -3.258 26.075 1.00 89.50 409 ASP A N 1
ATOM 3213 C CA . ASP A 1 409 ? -23.637 -2.939 26.208 1.00 89.50 409 ASP A CA 1
ATOM 3214 C C . ASP A 1 409 ? -22.831 -4.218 25.951 1.00 89.50 409 ASP A C 1
ATOM 3216 O O . ASP A 1 409 ? -23.231 -5.309 26.339 1.00 89.50 409 ASP A O 1
ATOM 3220 N N . PHE A 1 410 ? -21.716 -4.093 25.239 1.00 84.12 410 PHE A N 1
ATOM 3221 C CA . PHE A 1 410 ? -20.843 -5.223 24.935 1.00 84.12 410 PHE A CA 1
ATOM 3222 C C . PHE A 1 410 ? -19.998 -5.653 26.149 1.00 84.12 410 PHE A C 1
ATOM 3224 O O . PHE A 1 410 ? -19.391 -6.725 26.125 1.00 84.12 410 PHE A O 1
ATOM 3231 N N . GLN A 1 411 ? -19.870 -4.791 27.163 1.00 74.00 411 GLN A N 1
ATOM 3232 C CA . GLN A 1 411 ? -19.090 -5.062 28.373 1.00 74.00 411 GLN A CA 1
ATOM 3233 C C . GLN A 1 411 ? -19.910 -5.665 29.522 1.00 74.00 411 GLN A C 1
ATOM 3235 O O . GLN A 1 411 ? -19.288 -6.206 30.440 1.00 74.00 411 GLN A O 1
ATOM 3240 N N . ASP A 1 412 ? -21.242 -5.595 29.445 1.00 47.53 412 ASP A N 1
ATOM 3241 C CA . ASP A 1 412 ? -22.187 -6.283 30.338 1.00 47.53 412 ASP A CA 1
ATOM 3242 C C . ASP A 1 412 ? -22.486 -7.701 29.821 1.00 47.53 412 ASP A C 1
ATOM 3244 O O . ASP A 1 412 ? -22.615 -8.623 30.664 1.00 47.53 412 ASP A O 1
#